Protein AF-0000000077597924 (afdb_homodimer)

Radius of gyration: 27.83 Å; Cα contacts (8 Å, |Δi|>4): 1423; chains: 2; bounding box: 57×96×58 Å

Organism: Pleurotus ostreatus (NCBI:txid5322)

Solvent-accessible surface area (backbone atoms only — not comparable to full-atom values): 34454 Å² total; per-residue (Å²): 67,51,42,41,39,37,42,39,32,82,57,58,41,52,38,27,71,57,45,66,49,26,59,40,6,66,40,43,45,54,57,49,46,38,65,65,43,62,82,84,58,77,58,55,50,47,11,20,13,36,30,35,31,72,69,61,92,41,86,88,50,51,77,41,53,41,56,46,64,35,48,55,39,61,84,75,33,66,49,55,56,36,46,23,52,64,39,52,23,24,34,38,42,36,28,40,36,24,57,94,67,80,72,84,39,60,62,62,32,34,53,43,74,51,69,38,32,40,36,43,67,44,67,44,63,44,69,43,84,68,34,47,64,63,56,61,70,68,41,48,66,74,37,52,70,67,59,78,53,85,47,66,59,59,52,51,49,27,45,28,44,60,54,34,97,55,62,80,48,94,71,80,53,69,63,55,54,50,51,13,49,54,51,36,54,51,48,54,51,50,43,32,54,74,60,64,56,82,63,59,28,30,52,27,36,35,39,30,62,82,54,34,38,42,34,31,27,22,35,64,34,66,48,50,35,32,40,39,35,30,38,34,72,16,50,44,76,46,72,80,44,88,79,29,38,45,45,75,37,71,81,60,98,58,66,39,29,41,34,39,22,34,51,77,52,43,83,60,54,86,60,48,44,73,57,56,68,36,24,32,38,37,34,40,75,86,62,47,76,44,79,40,75,48,86,54,97,37,49,61,56,81,87,38,73,57,53,80,60,42,40,52,61,63,23,44,76,62,52,36,44,68,76,68,82,122,70,51,40,41,40,38,41,39,31,83,58,58,42,53,37,27,71,57,44,66,47,25,58,40,7,66,40,43,45,54,54,50,46,36,66,64,42,61,81,84,56,76,56,54,52,47,10,19,14,35,31,33,31,72,69,62,92,39,85,87,50,52,77,40,52,42,57,44,63,36,49,55,39,62,84,75,32,65,49,57,57,36,46,24,51,64,38,53,22,25,35,38,43,37,28,40,35,23,56,96,68,79,73,85,39,61,61,64,31,34,51,44,74,51,70,39,33,39,36,42,65,43,69,43,62,46,70,42,84,66,33,46,64,62,57,59,70,69,40,48,66,74,36,51,70,67,59,79,52,85,47,66,59,60,49,51,49,28,45,29,44,60,54,34,96,56,60,81,50,95,70,80,52,66,65,55,54,50,51,14,51,53,50,37,54,51,50,53,51,51,44,32,55,75,59,65,56,80,64,56,27,31,53,27,37,34,40,30,62,81,56,32,39,42,35,31,27,22,34,65,34,65,49,50,33,33,42,39,36,29,35,34,70,15,52,44,77,46,72,80,44,89,79,30,38,46,46,76,38,73,83,61,97,56,65,39,30,41,34,39,23,36,52,77,53,44,83,61,55,87,60,48,44,74,60,56,68,37,24,32,38,38,34,39,75,86,60,46,77,43,79,41,77,47,86,56,96,38,49,59,55,82,88,39,72,58,54,79,60,42,40,53,60,64,22,43,75,62,53,36,44,67,75,69,81,123

Sequence (652 aa):
MCRFVIYKGTSPVQLSHLLTRPCHSIINQAFDSRLRLDRRRPINGDGFGVGWYDPNYDPELGTQPCIFTSVTPAWNNINLTRLAEKIKSPLVFAHVRATTAGSLSLDNCHPFQYGKLMFMHNGAIAEWSRVKRKVQNCLPDCAYDNVHGNTDSEMAFALFLSMLPNPDANTFTPHELQKAMLDTIAALNAFAKEAGVTEPSLMNFCITDGESVVATRYISSRTDEAASLWYSSGTTFSEYAAGGKYKMSKADKRENIIMIASEPLTFEKADWMEIRTNHMVVITPKFNLLQIPIRDEFYVPPSDPAALTRDTDFAYGKGLLSVSRSMCRFVIYKGTSPVQLSHLLTRPCHSIINQAFDSRLRLDRRRPINGDGFGVGWYDPNYDPELGTQPCIFTSVTPAWNNINLTRLAEKIKSPLVFAHVRATTAGSLSLDNCHPFQYGKLMFMHNGAIAEWSRVKRKVQNCLPDCAYDNVHGNTDSEMAFALFLSMLPNPDANTFTPHELQKAMLDTIAALNAFAKEAGVTEPSLMNFCITDGESVVATRYISSRTDEAASLWYSSGTTFSEYAAGGKYKMSKADKRENIIMIASEPLTFEKADWMEIRTNHMVVITPKFNLLQIPIRDEFYVPPSDPAALTRDTDFAYGKGLLSVSRS

InterPro domains:
  IPR017932 Glutamine amidotransferase type 2 domain [PS51278] (2-311)
  IPR026869 Gamma-glutamyl-hercynylcysteine sulfoxide hydrolase EgtC-like [PF13230] (16-283)
  IPR029055 Nucleophile aminohydrolases, N-terminal [G3DSA:3.60.20.10] (1-292)
  IPR029055 Nucleophile aminohydrolases, N-terminal [SSF56235] (25-286)
  IPR052373 Gamma-glutamyl amide hydrolase [PTHR43187] (1-319)

Nearest PDB structures (foldseek):
  3mdn-assembly1_C  TM=8.695E-01  e=3.000E-18  Ruegeria pomeroyi
  3mdn-assembly1_B  TM=8.672E-01  e=1.233E-17  Ruegeria pomeroyi
  3mdn-assembly1_D  TM=8.703E-01  e=3.357E-17  Ruegeria pomeroyi
  3mdn-assembly1_A  TM=8.820E-01  e=1.464E-16  Ruegeria pomeroyi
  3ooj-assembly1_F  TM=7.273E-01  e=8.852E-11  Escherichia coli

Foldseek 3Di:
DKKKKKKAFPWWDQLCLAAPQACLHPLNVVVCVLVPDDPVDRQAFQKKKKWAFARDDDPVVAGAIDMDMDRHRPNPDVVNVVRSRPDIHRMMMMMTDRDPDFDSDRLPYDFQTDALKTKDWDWAQFPCVLQVVVLLVPADPVLNVSRDGDGPRSSLVSQLCRQAPHSNDLDDFLVRSVRSNLVSVVVSLVSCVVSVGDDKTATFMWMDSSQKIKTAQEIPAQAAGHFWKKKAWADDWDAPDPRNAIDGHHDDPDTRMMMMILDDSHPPCVRIDIQFYQWMWMQGNRGDIDIGHSDDPNDDDPVDPSSVRHHHVVNVVVVRYDPPPD/DKKKKKKAFPWWDQLCLAAPQACLHPLNVVVVVLVPPDPVDRQAFQKKKKWAFAADDDPVVAGAIDMDMDRHRPNPDVVNVVRSRPDIHRMMMMMTDRDPDFDSDRLPYDFQTDALKTKDWDWAQFPCVLQVVVLLVVADPVLNVSRDGDGPRSSLVSQLCRLAPHNNDLDDFLVRSVRSNLVSVVVSVVSCVVSVGDDKTATFMWMDSSQKIKTAQEIPAQAAGHFWKKKAWADDWDAPDPRNAIDGHHDDPDTRMMMMILDDSHPPCVRIDIQFYQWMWMQGNRGDIDIGHSDDPNDDDPVDPSSVRHHHVVNVVVVRYDPPPD

Structure (mmCIF, N/CA/C/O backbone):
data_AF-0000000077597924-model_v1
#
loop_
_entity.id
_entity.type
_entity.pdbx_description
1 polymer 'Glutamine amidotransferase type-2 domain-containing protein'
#
loop_
_atom_site.group_PDB
_atom_site.id
_atom_site.type_symbol
_atom_site.label_atom_id
_atom_site.label_alt_id
_atom_site.label_comp_id
_atom_site.label_asym_id
_atom_site.label_entity_id
_atom_site.label_seq_id
_atom_site.pdbx_PDB_ins_code
_atom_site.Cartn_x
_atom_site.Cartn_y
_atom_site.Cartn_z
_atom_site.occupancy
_atom_site.B_iso_or_equiv
_atom_site.auth_seq_id
_atom_site.auth_comp_id
_atom_site.auth_asym_id
_atom_site.auth_atom_id
_atom_site.pdbx_PDB_model_num
ATOM 1 N N . MET A 1 1 ? 16.016 -18.422 -3.168 1 61.75 1 MET A N 1
ATOM 2 C CA . MET A 1 1 ? 14.992 -19.406 -2.803 1 61.75 1 MET A CA 1
ATOM 3 C C . MET A 1 1 ? 13.641 -18.734 -2.607 1 61.75 1 MET A C 1
ATOM 5 O O . MET A 1 1 ? 13.484 -17.891 -1.728 1 61.75 1 MET A O 1
ATOM 9 N N . CYS A 1 2 ? 12.641 -19.016 -3.555 1 79.75 2 CYS A N 1
ATOM 10 C CA . CYS A 1 2 ? 11.352 -18.328 -3.553 1 79.75 2 CYS A CA 1
ATOM 11 C C . CYS A 1 2 ? 10.312 -19.156 -2.793 1 79.75 2 CYS A C 1
ATOM 13 O O . CYS A 1 2 ? 10.477 -20.359 -2.604 1 79.75 2 CYS A O 1
ATOM 15 N N . ARG A 1 3 ? 9.516 -18.547 -2.094 1 87.44 3 ARG A N 1
ATOM 16 C CA . ARG A 1 3 ? 8.375 -19.156 -1.402 1 87.44 3 ARG A CA 1
ATOM 17 C C . ARG A 1 3 ? 7.102 -18.359 -1.654 1 87.44 3 ARG A C 1
ATOM 19 O O . ARG A 1 3 ? 7.156 -17.156 -1.906 1 87.44 3 ARG A O 1
ATOM 26 N N . PHE A 1 4 ? 6.023 -19.141 -1.668 1 92.75 4 PHE A N 1
ATOM 27 C CA . PHE A 1 4 ? 4.777 -18.391 -1.747 1 92.75 4 PHE A CA 1
ATOM 28 C C . PHE A 1 4 ? 3.736 -18.984 -0.795 1 92.75 4 PHE A C 1
ATOM 30 O O . PHE A 1 4 ? 3.91 -20.078 -0.274 1 92.75 4 PHE A O 1
ATOM 37 N N . VAL A 1 5 ? 2.779 -18.203 -0.472 1 94.94 5 VAL A N 1
ATOM 38 C CA . VAL A 1 5 ? 1.637 -18.609 0.339 1 94.94 5 VAL A CA 1
ATOM 39 C C . VAL A 1 5 ? 0.346 -18.094 -0.292 1 94.94 5 VAL A C 1
ATOM 41 O O . VAL A 1 5 ? 0.309 -16.984 -0.823 1 94.94 5 VAL A O 1
ATOM 44 N N . ILE A 1 6 ? -0.663 -18.906 -0.26 1 97.75 6 ILE A N 1
ATOM 45 C CA . ILE A 1 6 ? -2.002 -18.578 -0.737 1 97.75 6 ILE A CA 1
ATOM 46 C C . ILE A 1 6 ? -3.008 -18.75 0.4 1 97.75 6 ILE A C 1
ATOM 48 O O . ILE A 1 6 ? -2.963 -19.734 1.143 1 97.75 6 ILE A O 1
ATOM 52 N N . TYR A 1 7 ? -3.852 -17.844 0.538 1 97.19 7 TYR A N 1
ATOM 53 C CA . TYR A 1 7 ? -4.98 -17.922 1.459 1 97.19 7 TYR A CA 1
ATOM 54 C C . TYR A 1 7 ? -6.301 -17.734 0.722 1 97.19 7 TYR A C 1
ATOM 56 O O . TYR A 1 7 ? -6.449 -16.797 -0.067 1 97.19 7 TYR A O 1
ATOM 64 N N . LYS A 1 8 ? -7.219 -18.531 0.959 1 97.88 8 LYS A N 1
ATOM 65 C CA . LYS A 1 8 ? -8.602 -18.375 0.531 1 97.88 8 LYS A CA 1
ATOM 66 C C . LYS A 1 8 ? -9.57 -18.703 1.67 1 97.88 8 LYS A C 1
ATOM 68 O O . LYS A 1 8 ? -9.484 -19.766 2.283 1 97.88 8 LYS A O 1
ATOM 73 N N . GLY A 1 9 ? -10.406 -17.781 1.937 1 96.12 9 GLY A N 1
ATOM 74 C CA . GLY A 1 9 ? -11.391 -17.984 2.992 1 96.12 9 GLY A CA 1
ATOM 75 C C . GLY A 1 9 ? -12.75 -17.422 2.652 1 96.12 9 GLY A C 1
ATOM 76 O O . GLY A 1 9 ? -12.867 -16.531 1.806 1 96.12 9 GLY A O 1
ATOM 77 N N . THR A 1 10 ? -13.789 -17.984 3.346 1 93.38 10 THR A N 1
ATOM 78 C CA . THR A 1 10 ? -15.141 -17.453 3.184 1 93.38 10 THR A CA 1
ATOM 79 C C . THR A 1 10 ? -15.25 -16.062 3.791 1 93.38 10 THR A C 1
ATOM 81 O O . THR A 1 10 ? -16.078 -15.258 3.352 1 93.38 10 THR A O 1
ATOM 84 N N . SER A 1 11 ? -14.43 -15.805 4.766 1 92.31 11 SER A N 1
ATOM 85 C CA . SER A 1 11 ? -14.328 -14.484 5.371 1 92.31 11 SER A CA 1
ATOM 86 C C . SER A 1 11 ? -12.953 -13.875 5.133 1 92.31 11 SER A C 1
ATOM 88 O O . SER A 1 11 ? -11.938 -14.578 5.156 1 92.31 11 SER A O 1
ATOM 90 N N . PRO A 1 12 ? -12.961 -12.555 4.961 1 95.25 12 PRO A N 1
ATOM 91 C CA . PRO A 1 12 ? -11.672 -11.906 4.738 1 95.25 12 PRO A CA 1
ATOM 92 C C . PRO A 1 12 ? -10.758 -11.984 5.961 1 95.25 12 PRO A C 1
ATOM 94 O O . PRO A 1 12 ? -11.227 -11.883 7.094 1 95.25 12 PRO A O 1
ATOM 97 N N . VAL A 1 13 ? -9.516 -12.18 5.719 1 95.38 13 VAL A N 1
ATOM 98 C CA . VAL A 1 13 ? -8.5 -12.203 6.77 1 95.38 13 VAL A CA 1
ATOM 99 C C . VAL A 1 13 ? -7.652 -10.938 6.695 1 95.38 13 VAL A C 1
ATOM 101 O O . VAL A 1 13 ? -7.379 -10.43 5.605 1 95.38 13 VAL A O 1
ATOM 104 N N . GLN A 1 14 ? -7.316 -10.445 7.895 1 96.25 14 GLN A N 1
ATOM 105 C CA . GLN A 1 14 ? -6.324 -9.375 7.914 1 96.25 14 GLN A CA 1
ATOM 106 C C . GLN A 1 14 ? -4.953 -9.883 7.477 1 96.25 14 GLN A C 1
ATOM 108 O O . GLN A 1 14 ? -4.469 -10.898 7.988 1 96.25 14 GLN A O 1
ATOM 113 N N . LEU A 1 15 ? -4.285 -9.18 6.586 1 97.12 15 LEU A N 1
ATOM 114 C CA . LEU A 1 15 ? -3.057 -9.664 5.969 1 97.12 15 LEU A CA 1
ATOM 115 C C . LEU A 1 15 ? -1.969 -9.883 7.016 1 97.12 15 LEU A C 1
ATOM 117 O O . LEU A 1 15 ? -1.104 -10.742 6.848 1 97.12 15 LEU A O 1
ATOM 121 N N . SER A 1 16 ? -1.994 -9.133 8.117 1 95.12 16 SER A N 1
ATOM 122 C CA . SER A 1 16 ? -0.95 -9.242 9.133 1 95.12 16 SER A CA 1
ATOM 123 C C . SER A 1 16 ? -0.948 -10.625 9.773 1 95.12 16 SER A C 1
ATOM 125 O O . SER A 1 16 ? 0.095 -11.109 10.219 1 95.12 16 SER A O 1
ATOM 127 N N . HIS A 1 17 ? -2.051 -11.297 9.781 1 93.38 17 HIS A N 1
ATOM 128 C CA . HIS A 1 17 ? -2.148 -12.633 10.359 1 93.38 17 HIS A CA 1
ATOM 129 C C . HIS A 1 17 ? -1.472 -13.664 9.469 1 93.38 17 HIS A C 1
ATOM 131 O O . HIS A 1 17 ? -1.217 -14.789 9.898 1 93.38 17 HIS A O 1
ATOM 137 N N . LEU A 1 18 ? -1.194 -13.305 8.258 1 92 18 LEU A N 1
ATOM 138 C CA . LEU A 1 18 ? -0.56 -14.211 7.312 1 92 18 LEU A CA 1
ATOM 139 C C . LEU A 1 18 ? 0.912 -13.859 7.121 1 92 18 LEU A C 1
ATOM 141 O O . LEU A 1 18 ? 1.761 -14.75 7.023 1 92 18 LEU A O 1
ATOM 145 N N . LEU A 1 19 ? 1.173 -12.555 7.156 1 92 19 LEU A N 1
ATOM 146 C CA . LEU A 1 19 ? 2.434 -12.109 6.574 1 92 19 LEU A CA 1
ATOM 147 C C . LEU A 1 19 ? 3.416 -11.688 7.664 1 92 19 LEU A C 1
ATOM 149 O O . LEU A 1 19 ? 4.617 -11.945 7.555 1 92 19 LEU A O 1
ATOM 153 N N . THR A 1 20 ? 2.939 -11.008 8.727 1 90.31 20 THR A N 1
ATOM 154 C CA . THR A 1 20 ? 3.91 -10.328 9.57 1 90.31 20 THR A CA 1
ATOM 155 C C . THR A 1 20 ? 3.809 -10.82 11.016 1 90.31 20 THR A C 1
ATOM 157 O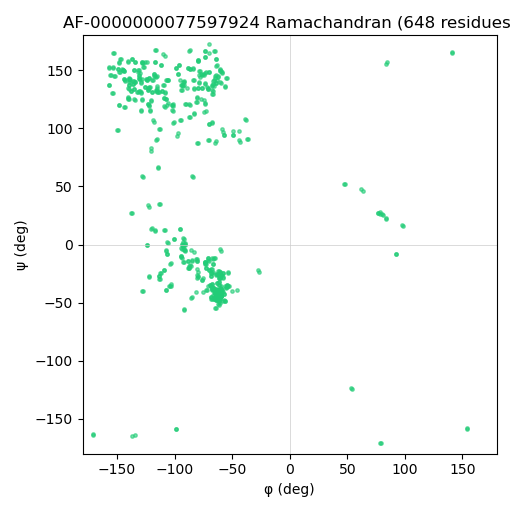 O . THR A 1 20 ? 4.797 -10.82 11.75 1 90.31 20 THR A O 1
ATOM 160 N N . ARG A 1 21 ? 2.729 -11.266 11.445 1 89.19 21 ARG A N 1
ATOM 161 C CA . ARG A 1 21 ? 2.539 -11.594 12.859 1 89.19 21 ARG A CA 1
ATOM 162 C C . ARG A 1 21 ? 3.02 -13.008 13.164 1 89.19 21 ARG A C 1
ATOM 164 O O . ARG A 1 21 ? 3.674 -13.242 14.18 1 89.19 21 ARG A O 1
ATOM 171 N N . PRO A 1 22 ? 2.674 -13.984 12.344 1 85.19 22 PRO A N 1
ATOM 172 C CA . PRO A 1 22 ? 3.119 -15.336 12.68 1 85.19 22 PRO A CA 1
ATOM 173 C C . PRO A 1 22 ? 4.641 -15.461 12.758 1 85.19 22 PRO A C 1
ATOM 175 O O . PRO A 1 22 ? 5.352 -14.891 11.922 1 85.19 22 PRO A O 1
ATOM 178 N N . CYS A 1 23 ? 5.098 -16.141 13.68 1 79.94 23 CYS A N 1
ATOM 179 C CA . CYS A 1 23 ? 6.535 -16.312 13.867 1 79.94 23 CYS A CA 1
ATOM 180 C C . CYS A 1 23 ? 7.148 -17.109 12.711 1 79.94 23 CYS A C 1
ATOM 182 O O . CYS A 1 23 ? 8.344 -16.984 12.445 1 79.94 23 CYS A O 1
ATOM 184 N N . HIS A 1 24 ? 6.324 -17.906 12.047 1 79.06 24 HIS A N 1
ATOM 185 C CA . HIS A 1 24 ? 6.781 -18.672 10.898 1 79.06 24 HIS A CA 1
ATOM 186 C C . HIS A 1 24 ? 6.117 -18.188 9.609 1 79.06 24 HIS A C 1
ATOM 188 O O . HIS A 1 24 ? 5.762 -18.984 8.75 1 79.06 24 HIS A O 1
ATOM 194 N N . SER A 1 25 ? 5.922 -16.938 9.633 1 77.38 25 SER A N 1
ATOM 195 C CA . SER A 1 25 ? 5.363 -16.344 8.422 1 77.38 25 SER A CA 1
ATOM 196 C C . SER A 1 25 ? 6.324 -16.484 7.246 1 77.38 25 SER A C 1
ATOM 198 O O . SER A 1 25 ? 7.508 -16.766 7.438 1 77.38 25 SER A O 1
ATOM 200 N N . ILE A 1 26 ? 5.801 -16.375 6.137 1 77.69 26 ILE A N 1
ATOM 201 C CA . ILE A 1 26 ? 6.621 -16.453 4.934 1 77.69 26 ILE A CA 1
ATOM 202 C C . ILE A 1 26 ? 7.758 -15.438 5.02 1 77.69 26 ILE A C 1
ATOM 204 O O . ILE A 1 26 ? 8.867 -15.695 4.539 1 77.69 26 ILE A O 1
ATOM 208 N N . ILE A 1 27 ? 7.508 -14.305 5.609 1 75.75 27 ILE A N 1
ATOM 209 C CA . ILE A 1 27 ? 8.508 -13.25 5.746 1 75.75 27 ILE A CA 1
ATOM 210 C C . ILE A 1 27 ? 9.602 -13.695 6.715 1 75.75 27 ILE A C 1
ATOM 212 O O . ILE A 1 27 ? 10.789 -13.547 6.434 1 75.75 27 ILE A O 1
ATOM 216 N N . ASN A 1 28 ? 9.164 -14.234 7.785 1 74.19 28 ASN A N 1
ATOM 217 C CA . ASN A 1 28 ? 10.133 -14.703 8.773 1 74.19 28 ASN A CA 1
ATOM 218 C C . ASN A 1 28 ? 10.938 -15.891 8.258 1 74.19 28 ASN A C 1
ATOM 220 O O . ASN A 1 28 ? 12.117 -16.031 8.57 1 74.19 28 ASN A O 1
ATOM 224 N N . GLN A 1 29 ? 10.273 -16.719 7.527 1 69.88 29 GLN A N 1
ATOM 225 C CA . GLN A 1 29 ? 10.961 -17.844 6.902 1 69.88 29 GLN A CA 1
ATOM 226 C C . GLN A 1 29 ? 12.055 -17.359 5.953 1 69.88 29 GLN A C 1
ATOM 228 O O . GLN A 1 29 ? 13.133 -17.953 5.887 1 69.88 29 GLN A O 1
ATOM 233 N N . ALA A 1 30 ? 11.695 -16.328 5.203 1 64.75 30 ALA A N 1
ATOM 234 C CA . ALA A 1 30 ? 12.68 -15.75 4.289 1 64.75 30 ALA A CA 1
ATOM 235 C C . ALA A 1 30 ? 13.883 -15.203 5.051 1 64.75 30 ALA A C 1
ATOM 237 O O . ALA A 1 30 ? 15.023 -15.344 4.605 1 64.75 30 ALA A O 1
ATOM 238 N N . PHE A 1 31 ? 13.562 -14.617 6.156 1 62.72 31 PHE A N 1
ATOM 239 C CA . PHE A 1 31 ? 14.633 -14.07 6.988 1 62.72 31 PHE A CA 1
ATOM 240 C C . PHE A 1 31 ? 15.516 -15.188 7.531 1 62.72 31 PHE A C 1
ATOM 242 O O . PHE A 1 31 ? 16.75 -15.07 7.523 1 62.72 31 PHE A O 1
ATOM 249 N N . ASP A 1 32 ? 14.836 -16.219 8.047 1 61.91 32 ASP A N 1
ATOM 250 C CA . ASP A 1 32 ? 15.555 -17.328 8.672 1 61.91 32 ASP A CA 1
ATOM 251 C C . ASP A 1 32 ? 16.375 -18.109 7.637 1 61.91 32 ASP A C 1
ATOM 253 O O . ASP A 1 32 ? 17.438 -18.641 7.957 1 61.91 32 ASP A O 1
ATOM 257 N N . SER A 1 33 ? 15.773 -18.375 6.477 1 51.56 33 SER A N 1
ATOM 258 C CA . SER A 1 33 ? 16.5 -19.094 5.441 1 51.56 33 SER A CA 1
ATOM 259 C C . SER A 1 33 ? 17.812 -18.391 5.094 1 51.56 33 SER A C 1
ATOM 261 O O . SER A 1 33 ? 18.734 -19.016 4.578 1 51.56 33 SER A O 1
ATOM 263 N N . ARG A 1 34 ? 17.703 -17.062 5.109 1 49.25 34 ARG A N 1
ATOM 264 C CA . ARG A 1 34 ? 19 -16.391 4.961 1 49.25 34 ARG A CA 1
ATOM 265 C C . ARG A 1 34 ? 20.047 -17.016 5.867 1 49.25 34 ARG A C 1
ATOM 267 O O . ARG A 1 34 ? 21.234 -17.031 5.527 1 49.25 34 ARG A O 1
ATOM 274 N N . LEU A 1 35 ? 19.578 -17.359 7.051 1 43.03 35 LEU A N 1
ATOM 275 C CA . LEU A 1 35 ? 20.484 -18 8 1 43.03 35 LEU A CA 1
ATOM 276 C C . LEU A 1 35 ? 20.828 -19.422 7.562 1 43.03 35 LEU A C 1
ATOM 278 O O . LEU A 1 35 ? 21.812 -19.984 8.023 1 43.03 35 LEU A O 1
ATOM 282 N N . ARG A 1 36 ? 19.875 -20.094 6.984 1 40.03 36 ARG A N 1
ATOM 283 C CA . ARG A 1 36 ? 20.25 -21.484 6.723 1 40.03 36 ARG A CA 1
ATOM 284 C C . ARG A 1 36 ? 21.203 -21.578 5.539 1 40.03 36 ARG A C 1
ATOM 286 O O . ARG A 1 36 ? 21.906 -22.578 5.379 1 40.03 36 ARG A O 1
ATOM 293 N N . LEU A 1 37 ? 21 -20.891 4.578 1 40.91 37 LEU A N 1
ATOM 294 C CA . LEU A 1 37 ? 21.984 -21.219 3.551 1 40.91 37 LEU A CA 1
ATOM 295 C C . LEU A 1 37 ? 23.375 -20.734 3.959 1 40.91 37 LEU A C 1
ATOM 297 O O . LEU A 1 37 ? 23.516 -19.906 4.859 1 40.91 37 LEU A O 1
ATOM 301 N N . ASP A 1 38 ? 24.484 -21.172 3.064 1 39.28 38 ASP A N 1
ATOM 302 C CA . ASP A 1 38 ? 25.922 -21.062 3.271 1 39.28 38 ASP A CA 1
ATOM 303 C C . ASP A 1 38 ? 26.297 -19.641 3.695 1 39.28 38 ASP A C 1
ATOM 305 O O . ASP A 1 38 ? 26.047 -18.672 2.971 1 39.28 38 ASP A O 1
ATOM 309 N N . ARG A 1 39 ? 26.422 -19.531 4.93 1 43.09 39 ARG A N 1
ATOM 310 C CA . ARG A 1 39 ? 26.953 -18.344 5.609 1 43.09 39 ARG A CA 1
ATOM 311 C C . ARG A 1 39 ? 27.906 -17.578 4.699 1 43.09 39 ARG A C 1
ATOM 313 O O . ARG A 1 39 ? 28.344 -16.484 5.039 1 43.09 39 ARG A O 1
ATOM 320 N N . ARG A 1 40 ? 28.422 -18.188 3.816 1 43.28 40 ARG A N 1
ATOM 321 C CA . ARG A 1 40 ? 29.469 -17.594 2.988 1 43.28 40 ARG A CA 1
ATOM 322 C C . ARG A 1 40 ? 28.859 -16.703 1.904 1 43.28 40 ARG A C 1
ATOM 324 O O . ARG A 1 40 ? 29.594 -15.969 1.234 1 43.28 40 ARG A O 1
ATOM 331 N N . ARG A 1 41 ? 27.562 -17.062 1.468 1 39.72 41 ARG A N 1
ATOM 332 C CA . ARG A 1 41 ? 26.984 -16.156 0.484 1 39.72 41 ARG A CA 1
ATOM 333 C C . ARG A 1 41 ? 25.688 -15.547 1 1 39.72 41 ARG A C 1
ATOM 335 O O . ARG A 1 41 ? 24.672 -16.234 1.098 1 39.72 41 ARG A O 1
ATOM 342 N N . PRO A 1 42 ? 25.703 -14.477 1.811 1 42.72 42 PRO A N 1
ATOM 343 C CA . PRO A 1 42 ? 24.547 -13.75 2.346 1 42.72 42 PRO A CA 1
ATOM 344 C C . PRO A 1 42 ? 23.391 -13.672 1.357 1 42.72 42 PRO A C 1
ATOM 346 O O . PRO A 1 42 ? 23.578 -13.305 0.195 1 42.72 42 PRO A O 1
ATOM 349 N N . ILE A 1 43 ? 22.391 -14.648 1.339 1 47.66 43 ILE A N 1
ATOM 350 C CA . ILE A 1 43 ? 21.234 -14.609 0.455 1 47.66 43 ILE A CA 1
ATOM 351 C C . ILE A 1 43 ? 20.438 -13.336 0.698 1 47.66 43 ILE A C 1
ATOM 353 O O . ILE A 1 43 ? 20.078 -13.031 1.837 1 47.66 43 ILE A O 1
ATOM 357 N N . ASN A 1 44 ? 20.594 -12.344 -0.091 1 50.19 44 ASN A N 1
ATOM 358 C CA . ASN A 1 44 ? 19.891 -11.078 -0.04 1 50.19 44 ASN A CA 1
ATOM 359 C C . ASN A 1 44 ? 18.422 -11.234 -0.437 1 50.19 44 ASN A C 1
ATOM 361 O O . ASN A 1 44 ? 18.094 -12.008 -1.337 1 50.19 44 ASN A O 1
ATOM 365 N N . GLY A 1 45 ? 17.484 -11.219 0.485 1 57.25 45 GLY A N 1
ATOM 366 C CA . GLY A 1 45 ? 16.109 -11.07 0.07 1 57.25 45 GLY A CA 1
ATOM 367 C C . GLY A 1 45 ? 15.93 -10.094 -1.081 1 57.25 45 GLY A C 1
ATOM 368 O O . GLY A 1 45 ? 16.172 -8.891 -0.927 1 57.25 45 GLY A O 1
ATOM 369 N N . ASP A 1 46 ? 15.609 -10.68 -2.334 1 67.19 46 ASP A N 1
ATOM 370 C CA . ASP A 1 46 ? 15.625 -9.922 -3.58 1 67.19 46 ASP A CA 1
ATOM 371 C C . ASP A 1 46 ? 14.234 -9.406 -3.932 1 67.19 46 ASP A C 1
ATOM 373 O O . ASP A 1 46 ? 13.945 -9.117 -5.098 1 67.19 46 ASP A O 1
ATOM 377 N N . GLY A 1 47 ? 13.328 -9.492 -2.928 1 84.56 47 GLY A N 1
ATOM 378 C CA . GLY A 1 47 ? 12.047 -8.875 -3.252 1 84.56 47 GLY A CA 1
ATOM 379 C C . GLY A 1 47 ? 10.859 -9.648 -2.729 1 84.56 47 GLY A C 1
ATOM 380 O O . GLY A 1 47 ? 11.008 -10.773 -2.244 1 84.56 47 GLY A O 1
ATOM 381 N N . PHE A 1 48 ? 9.797 -9.117 -2.715 1 91.5 48 PHE A N 1
ATOM 382 C CA . PHE A 1 48 ? 8.547 -9.742 -2.295 1 91.5 48 PHE A CA 1
ATOM 383 C C . PHE A 1 48 ? 7.355 -9.086 -2.979 1 91.5 48 PHE A C 1
ATOM 385 O O . PHE A 1 48 ? 7.492 -8.031 -3.6 1 91.5 48 PHE A O 1
ATOM 392 N N . GLY A 1 49 ? 6.273 -9.773 -2.896 1 95.75 49 GLY A N 1
ATOM 393 C CA . GLY A 1 49 ? 5.027 -9.211 -3.381 1 95.75 49 GLY A CA 1
ATOM 394 C C . GLY A 1 49 ? 3.799 -9.836 -2.748 1 95.75 49 GLY A C 1
ATOM 395 O O . GLY A 1 49 ? 3.842 -10.984 -2.305 1 95.75 49 GLY A O 1
ATOM 396 N N . VAL A 1 50 ? 2.795 -9.023 -2.707 1 97.81 50 VAL A N 1
ATOM 397 C CA . VAL A 1 50 ? 1.508 -9.477 -2.189 1 97.81 50 VAL A CA 1
ATOM 398 C C . VAL A 1 50 ? 0.384 -9 -3.104 1 97.81 50 VAL A C 1
ATOM 400 O O . VAL A 1 50 ? 0.416 -7.871 -3.598 1 97.81 50 VAL A O 1
ATOM 403 N N . GLY A 1 51 ? -0.486 -9.82 -3.416 1 98.62 51 GLY A N 1
ATOM 404 C CA . GLY A 1 51 ? -1.714 -9.508 -4.129 1 98.62 51 GLY A CA 1
ATOM 405 C C . GLY A 1 51 ? -2.965 -9.914 -3.369 1 98.62 51 GLY A C 1
ATOM 406 O O . GLY A 1 51 ? -2.986 -10.953 -2.711 1 98.62 51 GLY A O 1
ATOM 407 N N . TRP A 1 52 ? -4.02 -9.109 -3.465 1 98.81 52 TRP A N 1
ATOM 408 C CA . TRP A 1 52 ? -5.246 -9.43 -2.742 1 98.81 52 TRP A CA 1
ATOM 409 C C . TRP A 1 52 ? -6.469 -8.93 -3.502 1 98.81 52 TRP A C 1
ATOM 411 O O . TRP A 1 52 ? -6.375 -7.996 -4.297 1 98.81 52 TRP A O 1
ATOM 421 N N . TYR A 1 53 ? -7.531 -9.602 -3.312 1 98.31 53 TYR A N 1
ATOM 422 C CA . TYR A 1 53 ? -8.812 -9.195 -3.887 1 98.31 53 TYR A CA 1
ATOM 423 C C . TYR A 1 53 ? -9.656 -8.461 -2.859 1 98.31 53 TYR A C 1
ATOM 425 O O . TYR A 1 53 ? -9.562 -8.727 -1.659 1 98.31 53 TYR A O 1
ATOM 433 N N . ASP A 1 54 ? -10.508 -7.578 -3.334 1 96.38 54 ASP A N 1
ATOM 434 C CA . ASP A 1 54 ? -11.406 -6.828 -2.461 1 96.38 54 ASP A CA 1
ATOM 435 C C . ASP A 1 54 ? -12.391 -7.762 -1.759 1 96.38 54 ASP A C 1
ATOM 437 O O . ASP A 1 54 ? -12.914 -8.695 -2.369 1 96.38 54 ASP A O 1
ATOM 441 N N . PRO A 1 55 ? -12.633 -7.5 -0.469 1 94.06 55 PRO A N 1
ATOM 442 C CA . PRO A 1 55 ? -13.586 -8.352 0.244 1 94.06 55 PRO A CA 1
ATOM 443 C C . PRO A 1 55 ? -15.016 -8.188 -0.26 1 94.06 55 PRO A C 1
ATOM 445 O O . PRO A 1 55 ? -15.812 -9.125 -0.184 1 94.06 55 PRO A O 1
ATOM 448 N N . ASN A 1 56 ? -15.328 -6.988 -0.652 1 92.31 56 ASN A N 1
ATOM 449 C CA . ASN A 1 56 ? -16.656 -6.695 -1.199 1 92.31 56 ASN A CA 1
ATOM 450 C C . ASN A 1 56 ? -16.562 -6.07 -2.588 1 92.31 56 ASN A C 1
ATOM 452 O O . ASN A 1 56 ? -15.664 -5.258 -2.85 1 92.31 56 ASN A O 1
ATOM 456 N N . TYR A 1 57 ? -17.5 -6.496 -3.389 1 91.56 57 TYR A N 1
ATOM 457 C CA . TYR A 1 57 ? -17.484 -5.957 -4.742 1 91.56 57 TYR A CA 1
ATOM 458 C C . TYR A 1 57 ? -17.828 -4.469 -4.738 1 91.56 57 TYR A C 1
ATOM 460 O O . TYR A 1 57 ? -18.766 -4.043 -4.078 1 91.56 57 TYR A O 1
ATOM 468 N N . ASP A 1 58 ? -17.047 -3.697 -5.367 1 93.19 58 ASP A N 1
ATOM 469 C CA . ASP A 1 58 ? -17.234 -2.271 -5.617 1 93.19 58 ASP A CA 1
ATOM 470 C C . ASP A 1 58 ? -17.047 -1.941 -7.094 1 93.19 58 ASP A C 1
ATOM 472 O O . ASP A 1 58 ? -15.953 -2.107 -7.637 1 93.19 58 ASP A O 1
ATOM 476 N N . PRO A 1 59 ? -18.094 -1.494 -7.758 1 92.75 59 PRO A N 1
ATOM 477 C CA . PRO A 1 59 ? -18.016 -1.244 -9.203 1 92.75 59 PRO A CA 1
ATOM 478 C C . PRO A 1 59 ? -16.922 -0.245 -9.562 1 92.75 59 PRO A C 1
ATOM 480 O O . PRO A 1 59 ? -16.344 -0.326 -10.656 1 92.75 59 PRO A O 1
ATOM 483 N N . GLU A 1 60 ? -16.609 0.64 -8.688 1 92 60 GLU A N 1
ATOM 484 C CA . GLU A 1 60 ? -15.602 1.651 -8.977 1 92 60 GLU A CA 1
ATOM 485 C C . GLU A 1 60 ? -14.195 1.062 -8.898 1 92 60 GLU A C 1
ATOM 487 O O . GLU A 1 60 ? -13.289 1.514 -9.602 1 92 60 GLU A O 1
ATOM 492 N N . LEU A 1 61 ? -14.031 0.082 -8.055 1 94.06 61 LEU A N 1
ATOM 493 C CA . LEU A 1 61 ? -12.703 -0.488 -7.852 1 94.06 61 LEU A CA 1
ATOM 494 C C . LEU A 1 61 ? -12.438 -1.607 -8.852 1 94.06 61 LEU A C 1
ATOM 496 O O . LEU A 1 61 ? -11.289 -1.995 -9.062 1 94.06 61 LEU A O 1
ATOM 500 N N . GLY A 1 62 ? -13.492 -2.16 -9.422 1 93.56 62 GLY A N 1
ATOM 501 C CA . GLY A 1 62 ? -13.336 -3.25 -10.375 1 93.56 62 GLY A CA 1
ATOM 502 C C . GLY A 1 62 ? -13.094 -4.59 -9.711 1 93.56 62 GLY A C 1
ATOM 503 O O . GLY A 1 62 ? -13.289 -4.734 -8.5 1 93.56 62 GLY A O 1
ATOM 504 N N . THR A 1 63 ? -12.758 -5.582 -10.562 1 94.75 63 THR A N 1
ATOM 505 C CA . THR A 1 63 ? -12.625 -6.941 -10.055 1 94.75 63 THR A CA 1
ATOM 506 C C . THR A 1 63 ? -11.164 -7.363 -10 1 94.75 63 THR A C 1
ATOM 508 O O . THR A 1 63 ? -10.844 -8.461 -9.547 1 94.75 63 THR A O 1
ATOM 511 N N . GLN A 1 64 ? -10.305 -6.508 -10.5 1 96.44 64 GLN A N 1
ATOM 512 C CA . GLN A 1 64 ? -8.875 -6.812 -10.508 1 96.44 64 GLN A CA 1
ATOM 513 C C . GLN A 1 64 ? -8.297 -6.781 -9.094 1 96.44 64 GLN A C 1
ATOM 515 O O . GLN A 1 64 ? -8.797 -6.055 -8.234 1 96.44 64 GLN A O 1
ATOM 520 N N . PRO A 1 65 ? -7.301 -7.582 -8.828 1 98 65 PRO A N 1
ATOM 521 C CA . PRO A 1 65 ? -6.633 -7.52 -7.523 1 98 65 PRO A CA 1
ATOM 522 C C . PRO A 1 65 ? -5.746 -6.289 -7.375 1 98 65 PRO A C 1
ATOM 524 O O . PRO A 1 65 ? -5.457 -5.609 -8.367 1 98 65 PRO A O 1
ATOM 527 N N . CYS A 1 66 ? -5.438 -5.969 -6.195 1 98.25 66 CYS A N 1
ATOM 528 C CA . CYS A 1 66 ? -4.367 -5.012 -5.922 1 98.25 66 CYS A CA 1
ATOM 529 C C . CYS A 1 66 ? -3.049 -5.73 -5.676 1 98.25 66 CYS A C 1
ATOM 531 O O . CYS A 1 66 ? -3.012 -6.758 -4.992 1 98.25 66 CYS A O 1
ATOM 533 N N . ILE A 1 67 ? -1.996 -5.207 -6.234 1 97.88 67 ILE A N 1
ATOM 534 C CA . ILE A 1 67 ? -0.673 -5.809 -6.113 1 97.88 67 ILE A CA 1
ATOM 535 C C . ILE A 1 67 ? 0.283 -4.824 -5.445 1 97.88 67 ILE A C 1
ATOM 537 O O . ILE A 1 67 ? 0.298 -3.639 -5.777 1 97.88 67 ILE A O 1
ATOM 541 N N . PHE A 1 68 ? 1.008 -5.289 -4.445 1 97.69 68 PHE A N 1
ATOM 542 C CA . PHE A 1 68 ? 2.1 -4.559 -3.812 1 97.69 68 PHE A CA 1
ATOM 543 C C . PHE A 1 68 ? 3.4 -5.352 -3.896 1 97.69 68 PHE A C 1
ATOM 545 O O . PHE A 1 68 ? 3.48 -6.48 -3.406 1 97.69 68 PHE A O 1
ATOM 552 N N . THR A 1 69 ? 4.395 -4.758 -4.555 1 95.44 69 THR A N 1
ATOM 553 C CA . THR A 1 69 ? 5.68 -5.438 -4.695 1 95.44 69 THR A CA 1
ATOM 554 C C . THR A 1 69 ? 6.82 -4.531 -4.246 1 95.44 69 THR A C 1
ATOM 556 O O . THR A 1 69 ? 6.672 -3.307 -4.211 1 95.44 69 THR A O 1
ATOM 559 N N . SER A 1 70 ? 7.891 -5.137 -3.896 1 91.94 70 SER A N 1
ATOM 560 C CA . SER A 1 70 ? 9.094 -4.402 -3.52 1 91.94 70 SER A CA 1
ATOM 561 C C . SER A 1 70 ? 10.352 -5.234 -3.77 1 91.94 70 SER A C 1
ATOM 563 O O . SER A 1 70 ? 10.312 -6.465 -3.705 1 91.94 70 SER A O 1
ATOM 565 N N . VAL A 1 71 ? 11.422 -4.5 -4.008 1 87.44 71 VAL A N 1
ATOM 566 C CA . VAL A 1 71 ? 12.695 -5.184 -4.199 1 87.44 71 VAL A CA 1
ATOM 567 C C . VAL A 1 71 ? 13.453 -5.242 -2.875 1 87.44 71 VAL A C 1
ATOM 569 O O . VAL A 1 71 ? 14.461 -5.953 -2.76 1 87.44 71 VAL A O 1
ATOM 572 N N . THR A 1 72 ? 12.961 -4.492 -1.884 1 83.06 72 THR A N 1
ATOM 573 C CA . THR A 1 72 ? 13.57 -4.566 -0.563 1 83.06 72 THR A CA 1
ATOM 574 C C . THR A 1 72 ? 13.086 -5.805 0.191 1 83.06 72 THR A C 1
ATOM 576 O O . THR A 1 72 ? 12.016 -6.336 -0.105 1 83.06 72 THR A O 1
ATOM 579 N N . PRO A 1 73 ? 13.891 -6.188 1.156 1 81.75 73 PRO A N 1
ATOM 580 C CA . PRO A 1 73 ? 13.438 -7.344 1.932 1 81.75 73 PRO A CA 1
ATOM 581 C C . PRO A 1 73 ? 12.125 -7.078 2.666 1 81.75 73 PRO A C 1
ATOM 583 O O . PRO A 1 73 ? 11.914 -5.98 3.191 1 81.75 73 PRO A O 1
ATOM 586 N N . ALA A 1 74 ? 11.375 -8.055 2.736 1 82.44 74 ALA A N 1
ATOM 587 C CA . ALA A 1 74 ? 10.031 -7.938 3.301 1 82.44 74 ALA A CA 1
ATOM 588 C C . ALA A 1 74 ? 10.094 -7.617 4.793 1 82.44 74 ALA A C 1
ATOM 590 O O . ALA A 1 74 ? 9.273 -6.848 5.301 1 82.44 74 ALA A O 1
ATOM 591 N N . TRP A 1 75 ? 11.023 -8.156 5.523 1 79.19 75 TRP A N 1
ATOM 592 C CA . TRP A 1 75 ? 11.07 -8.039 6.977 1 79.19 75 TRP A CA 1
ATOM 593 C C . TRP A 1 75 ? 11.445 -6.621 7.398 1 79.19 75 TRP A C 1
ATOM 595 O O . TRP A 1 75 ? 11.305 -6.254 8.562 1 79.19 75 TRP A O 1
ATOM 605 N N . ASN A 1 76 ? 11.883 -5.816 6.441 1 82.31 76 ASN A N 1
ATOM 606 C CA . ASN A 1 76 ? 12.266 -4.445 6.758 1 82.31 76 ASN A CA 1
ATOM 607 C C . ASN A 1 76 ? 11.43 -3.436 5.977 1 82.31 76 ASN A C 1
ATOM 609 O O . ASN A 1 76 ? 11.812 -2.27 5.855 1 82.31 76 ASN A O 1
ATOM 613 N N . ASN A 1 77 ? 10.461 -3.879 5.449 1 89.75 77 ASN A N 1
ATOM 614 C CA . ASN A 1 77 ? 9.633 -2.98 4.652 1 89.75 77 ASN A CA 1
ATOM 615 C C . ASN A 1 77 ? 8.477 -2.41 5.469 1 89.75 77 ASN A C 1
ATOM 617 O O . ASN A 1 77 ? 7.477 -3.096 5.699 1 89.75 77 ASN A O 1
ATOM 621 N N . ILE A 1 78 ? 8.57 -1.153 5.809 1 92.44 78 ILE A N 1
ATOM 622 C CA . ILE A 1 78 ? 7.617 -0.536 6.723 1 92.44 78 ILE A CA 1
ATOM 623 C C . ILE A 1 78 ? 6.25 -0.428 6.051 1 92.44 78 ILE A C 1
ATOM 625 O O . ILE A 1 78 ? 5.219 -0.549 6.715 1 92.44 78 ILE A O 1
ATOM 629 N N . ASN A 1 79 ? 6.184 -0.193 4.762 1 95.25 79 ASN A N 1
ATOM 630 C CA . ASN A 1 79 ? 4.914 -0.106 4.043 1 95.25 79 ASN A CA 1
ATOM 631 C C . ASN A 1 79 ? 4.16 -1.432 4.078 1 95.25 79 ASN A C 1
ATOM 633 O O . ASN A 1 79 ? 2.938 -1.45 4.234 1 95.25 79 ASN A O 1
ATOM 637 N N . LEU A 1 80 ? 4.938 -2.502 3.949 1 95.12 80 LEU A N 1
ATOM 638 C CA . LEU A 1 80 ? 4.289 -3.807 4.039 1 95.12 80 LEU A CA 1
ATOM 639 C C . LEU A 1 80 ? 3.627 -3.994 5.398 1 95.12 80 LEU A C 1
ATOM 641 O O . LEU A 1 80 ? 2.49 -4.465 5.477 1 95.12 80 LEU A O 1
ATOM 645 N N . THR A 1 81 ? 4.336 -3.641 6.426 1 94.5 81 THR A N 1
ATOM 646 C CA . THR A 1 81 ? 3.809 -3.77 7.777 1 94.5 81 THR A CA 1
ATOM 647 C C . THR A 1 81 ? 2.535 -2.947 7.945 1 94.5 81 THR A C 1
ATOM 649 O O . THR A 1 81 ? 1.534 -3.443 8.469 1 94.5 81 THR A O 1
ATOM 652 N N . ARG A 1 82 ? 2.553 -1.786 7.469 1 96.19 82 ARG A N 1
ATOM 653 C CA . ARG A 1 82 ? 1.417 -0.879 7.598 1 96.19 82 ARG A CA 1
ATOM 654 C C . ARG A 1 82 ? 0.225 -1.373 6.785 1 96.19 82 ARG A C 1
ATOM 656 O O . ARG A 1 82 ? -0.899 -1.424 7.289 1 96.19 82 ARG A O 1
ATOM 663 N N . LEU A 1 83 ? 0.459 -1.743 5.574 1 97.5 83 LEU A N 1
ATOM 664 C CA . LEU A 1 83 ? -0.604 -2.225 4.699 1 97.5 83 LEU A CA 1
ATOM 665 C C . LEU A 1 83 ? -1.224 -3.506 5.25 1 97.5 83 LEU A C 1
ATOM 667 O O . LEU A 1 83 ? -2.445 -3.666 5.23 1 97.5 83 LEU A O 1
ATOM 671 N N . ALA A 1 84 ? -0.317 -4.395 5.727 1 97.06 84 ALA A N 1
ATOM 672 C CA . ALA A 1 84 ? -0.78 -5.688 6.227 1 97.06 84 ALA A CA 1
ATOM 673 C C . ALA A 1 84 ? -1.74 -5.512 7.398 1 97.06 84 ALA A C 1
ATOM 675 O O . ALA A 1 84 ? -2.648 -6.324 7.594 1 97.06 84 ALA A O 1
ATOM 676 N N . GLU A 1 85 ? -1.564 -4.43 8.133 1 96.25 85 GLU A N 1
ATOM 677 C CA . GLU A 1 85 ? -2.393 -4.18 9.312 1 96.25 85 GLU A CA 1
ATOM 678 C C . GLU A 1 85 ? -3.74 -3.58 8.914 1 96.25 85 GLU A C 1
ATOM 680 O O . GLU A 1 85 ? -4.68 -3.566 9.719 1 96.25 85 GLU A O 1
ATOM 685 N N . LYS A 1 86 ? -3.861 -3.156 7.684 1 97.19 86 LYS A N 1
ATOM 686 C CA . LYS A 1 86 ? -5.035 -2.35 7.367 1 97.19 86 LYS A CA 1
ATOM 687 C C . LYS A 1 86 ? -5.824 -2.957 6.211 1 97.19 86 LYS A C 1
ATOM 689 O O . LYS A 1 86 ? -6.879 -2.445 5.836 1 97.19 86 LYS A O 1
ATOM 694 N N . ILE A 1 87 ? -5.375 -4.074 5.664 1 96.69 87 ILE A N 1
ATOM 695 C CA . ILE A 1 87 ? -6.047 -4.68 4.516 1 96.69 87 ILE A CA 1
ATOM 696 C C . ILE A 1 87 ? -6.605 -6.047 4.906 1 96.69 87 ILE A C 1
ATOM 698 O O . ILE A 1 87 ? -5.922 -6.836 5.566 1 96.69 87 ILE A O 1
ATOM 702 N N . LYS A 1 88 ? -7.789 -6.297 4.566 1 97.06 88 LYS A N 1
ATOM 703 C CA . LYS A 1 88 ? -8.43 -7.605 4.684 1 97.06 88 LYS A CA 1
ATOM 704 C C . LYS A 1 88 ? -8.828 -8.148 3.314 1 97.06 88 LYS A C 1
ATOM 706 O O . LYS A 1 88 ? -9.211 -7.387 2.426 1 97.06 88 LYS A O 1
ATOM 711 N N . SER A 1 89 ? -8.742 -9.414 3.143 1 97.94 89 SER A N 1
ATOM 712 C CA . SER A 1 89 ? -9.07 -10.008 1.852 1 97.94 89 SER A CA 1
ATOM 713 C C . SER A 1 89 ? -9.477 -11.477 2.004 1 97.94 89 SER A C 1
ATOM 715 O O . SER A 1 89 ? -8.969 -12.172 2.881 1 97.94 89 SER A O 1
ATOM 717 N N . PRO A 1 90 ? -10.383 -11.938 1.198 1 97.69 90 PRO A N 1
ATOM 718 C CA . PRO A 1 90 ? -10.742 -13.352 1.2 1 97.69 90 PRO A CA 1
ATOM 719 C C . PRO A 1 90 ? -9.758 -14.219 0.421 1 97.69 90 PRO A C 1
ATOM 721 O O . PRO A 1 90 ? -9.797 -15.445 0.512 1 97.69 90 PRO A O 1
ATOM 724 N N . LEU A 1 91 ? -8.961 -13.633 -0.334 1 98.5 91 LEU A N 1
ATOM 725 C CA . LEU A 1 91 ? -8.016 -14.367 -1.169 1 98.5 91 LEU A CA 1
ATOM 726 C C . LEU A 1 91 ? -6.727 -13.562 -1.351 1 98.5 91 LEU A C 1
ATOM 728 O O . LEU A 1 91 ? -6.75 -12.461 -1.889 1 98.5 91 LEU A O 1
ATOM 732 N N . VAL A 1 92 ? -5.594 -14.141 -0.906 1 98.56 92 VAL A N 1
ATOM 733 C CA . VAL A 1 92 ? -4.309 -13.453 -0.856 1 98.56 92 VAL A CA 1
ATOM 734 C C . VAL A 1 92 ? -3.227 -14.336 -1.476 1 98.56 92 VAL A C 1
ATOM 736 O O . VAL A 1 92 ? -3.16 -15.539 -1.199 1 98.56 92 VAL A O 1
ATOM 739 N N . PHE A 1 93 ? -2.434 -13.773 -2.381 1 98.62 93 PHE A N 1
ATOM 740 C CA . PHE A 1 93 ? -1.193 -14.359 -2.879 1 98.62 93 PHE A CA 1
ATOM 741 C C . PHE A 1 93 ? 0.016 -13.617 -2.326 1 98.62 93 PHE A C 1
ATOM 743 O O . PHE A 1 93 ? 0.085 -12.383 -2.402 1 98.62 93 PHE A O 1
ATOM 750 N N . ALA A 1 94 ? 0.911 -14.234 -1.72 1 96.88 94 ALA A N 1
ATOM 751 C CA . ALA A 1 94 ? 2.16 -13.633 -1.261 1 96.88 94 ALA A CA 1
ATOM 752 C C . ALA A 1 94 ? 3.365 -14.453 -1.717 1 96.88 94 ALA A C 1
ATOM 754 O O . ALA A 1 94 ? 3.318 -15.688 -1.724 1 96.88 94 ALA A O 1
ATOM 755 N N . HIS A 1 95 ? 4.398 -13.805 -2.127 1 94.56 95 HIS A N 1
ATOM 756 C CA . HIS A 1 95 ? 5.598 -14.43 -2.678 1 94.56 95 HIS A CA 1
ATOM 757 C C . HIS A 1 95 ? 6.859 -13.719 -2.191 1 94.56 95 HIS A C 1
ATOM 759 O O . HIS A 1 95 ? 6.918 -12.492 -2.17 1 94.56 95 HIS A O 1
ATOM 765 N N . VAL A 1 96 ? 7.766 -14.414 -1.649 1 89.12 96 VAL A N 1
ATOM 766 C CA . VAL A 1 96 ? 9.086 -13.883 -1.335 1 89.12 96 VAL A CA 1
ATOM 767 C C . VAL A 1 96 ? 10.125 -14.477 -2.287 1 89.12 96 VAL A C 1
ATOM 769 O O . VAL A 1 96 ? 10.109 -15.68 -2.559 1 89.12 96 VAL A O 1
ATOM 772 N N . ARG A 1 97 ? 10.836 -13.547 -2.777 1 79.94 97 ARG A N 1
ATOM 773 C CA . ARG A 1 97 ? 11.859 -13.93 -3.746 1 79.94 97 ARG A CA 1
ATOM 774 C C . ARG A 1 97 ? 13.242 -13.953 -3.105 1 79.94 97 ARG A C 1
ATOM 776 O O . ARG A 1 97 ? 13.633 -13 -2.428 1 79.94 97 ARG A O 1
ATOM 783 N N . ALA A 1 98 ? 13.898 -15.062 -3.123 1 65.81 98 ALA A N 1
ATOM 784 C CA . ALA A 1 98 ? 15.305 -15.148 -2.73 1 65.81 98 ALA A CA 1
ATOM 785 C C . ALA A 1 98 ? 16.188 -15.531 -3.916 1 65.81 98 ALA A C 1
ATOM 787 O O . ALA A 1 98 ? 16.188 -16.688 -4.348 1 65.81 98 ALA A O 1
ATOM 788 N N . THR A 1 99 ? 16.312 -14.688 -4.914 1 57.59 99 THR A N 1
ATOM 789 C CA . THR A 1 99 ? 16.828 -15.164 -6.191 1 57.59 99 THR A CA 1
ATOM 790 C C . THR A 1 99 ? 18.359 -15.055 -6.238 1 57.59 99 THR A C 1
ATOM 792 O O . THR A 1 99 ? 18.938 -14.172 -5.605 1 57.59 99 THR A O 1
ATOM 795 N N . THR A 1 100 ? 18.875 -16.109 -6.703 1 47.88 100 THR A N 1
ATOM 796 C CA . THR A 1 100 ? 20.234 -16.219 -7.219 1 47.88 100 THR A CA 1
ATOM 797 C C . THR A 1 100 ? 20.312 -15.664 -8.641 1 47.88 100 THR A C 1
ATOM 799 O O . THR A 1 100 ? 21.406 -15.383 -9.141 1 47.88 100 THR A O 1
ATOM 802 N N . ALA A 1 101 ? 19.062 -15.648 -9.375 1 48.94 101 ALA A N 1
ATOM 803 C CA . ALA A 1 101 ? 19.094 -15.266 -10.781 1 48.94 101 ALA A CA 1
ATOM 804 C C . ALA A 1 101 ? 18.125 -14.117 -11.062 1 48.94 101 ALA A C 1
ATOM 806 O O . ALA A 1 101 ? 17.109 -13.961 -10.359 1 48.94 101 ALA A O 1
ATOM 807 N N . GLY A 1 102 ? 18.203 -13.281 -12.055 1 56.81 102 GLY A N 1
ATOM 808 C CA . GLY A 1 102 ? 17.438 -12.156 -12.555 1 56.81 102 GLY A CA 1
ATOM 809 C C . GLY A 1 102 ? 17.781 -10.844 -11.875 1 56.81 102 GLY A C 1
ATOM 810 O O . GLY A 1 102 ? 18.391 -10.836 -10.805 1 56.81 102 GLY A O 1
ATOM 811 N N . SER A 1 103 ? 17.453 -9.797 -12.648 1 64.5 103 SER A N 1
ATOM 812 C CA . SER A 1 103 ? 17.797 -8.477 -12.148 1 64.5 103 SER A CA 1
ATOM 813 C C . SER A 1 103 ? 16.875 -8.047 -11.008 1 64.5 103 SER A C 1
ATOM 815 O O . SER A 1 103 ? 15.727 -8.5 -10.93 1 64.5 103 SER A O 1
ATOM 817 N N . LEU A 1 104 ? 17.391 -7.512 -10.086 1 68.56 104 LEU A N 1
ATOM 818 C CA . LEU A 1 104 ? 16.609 -6.859 -9.039 1 68.56 104 LEU A CA 1
ATOM 819 C C . LEU A 1 104 ? 15.695 -5.785 -9.625 1 68.56 104 LEU A C 1
ATOM 821 O O . LEU A 1 104 ? 16.172 -4.762 -10.125 1 68.56 104 LEU A O 1
ATOM 825 N N . SER A 1 105 ? 14.453 -6.215 -9.898 1 79.94 105 SER A N 1
ATOM 826 C CA . SER A 1 105 ? 13.469 -5.289 -10.438 1 79.94 105 SER A CA 1
ATOM 827 C C . SER A 1 105 ? 12.07 -5.605 -9.922 1 79.94 105 SER A C 1
ATOM 829 O O . SER A 1 105 ? 11.734 -6.77 -9.688 1 79.94 105 SER A O 1
ATOM 831 N N . LEU A 1 106 ? 11.297 -4.566 -9.844 1 85.12 106 LEU A N 1
ATOM 832 C CA . LEU A 1 106 ? 9.914 -4.723 -9.406 1 85.12 106 LEU A CA 1
ATOM 833 C C . LEU A 1 106 ? 9.133 -5.598 -10.383 1 85.12 106 LEU A C 1
ATOM 835 O O . LEU A 1 106 ? 8.258 -6.359 -9.969 1 85.12 106 LEU A O 1
ATOM 839 N N . ASP A 1 107 ? 9.594 -5.586 -11.547 1 86.06 107 ASP A N 1
ATOM 840 C CA . ASP A 1 107 ? 8.898 -6.316 -12.609 1 86.06 107 ASP A CA 1
ATOM 841 C C . ASP A 1 107 ? 9.102 -7.824 -12.453 1 86.06 107 ASP A C 1
ATOM 843 O O . ASP A 1 107 ? 8.375 -8.617 -13.055 1 86.06 107 ASP A O 1
ATOM 847 N N . ASN A 1 108 ? 10.062 -8.18 -11.688 1 88.75 108 ASN A N 1
ATOM 848 C CA . ASN A 1 108 ? 10.367 -9.602 -11.539 1 88.75 108 ASN A CA 1
ATOM 849 C C . ASN A 1 108 ? 9.797 -10.164 -10.234 1 88.75 108 ASN A C 1
ATOM 851 O O . ASN A 1 108 ? 10.031 -11.328 -9.906 1 88.75 108 ASN A O 1
ATOM 855 N N . CYS A 1 109 ? 9.062 -9.297 -9.562 1 91.81 109 CYS A N 1
ATOM 856 C CA . CYS A 1 109 ? 8.477 -9.742 -8.305 1 91.81 109 CYS A CA 1
ATOM 857 C C . CYS A 1 109 ? 7.059 -10.258 -8.516 1 91.81 109 CYS A C 1
ATOM 859 O O . CYS A 1 109 ? 6.273 -9.656 -9.25 1 91.81 109 CYS A O 1
ATOM 861 N N . HIS A 1 110 ? 6.859 -11.406 -7.918 1 94.69 110 HIS A N 1
ATOM 862 C CA . HIS A 1 110 ? 5.523 -12 -7.926 1 94.69 110 HIS A CA 1
ATOM 863 C C . HIS A 1 110 ? 4.625 -11.352 -6.883 1 94.69 110 HIS A C 1
ATOM 865 O O . HIS A 1 110 ? 5.113 -10.789 -5.898 1 94.69 110 HIS A O 1
ATOM 871 N N . PRO A 1 111 ? 3.295 -11.477 -7.074 1 97.56 111 PRO A N 1
ATOM 872 C CA . PRO A 1 111 ? 2.541 -12.125 -8.148 1 97.56 111 PRO A CA 1
ATOM 873 C C . PRO A 1 111 ? 2.473 -11.289 -9.422 1 97.56 111 PRO A C 1
ATOM 875 O O . PRO A 1 111 ? 2.486 -10.055 -9.352 1 97.56 111 PRO A O 1
ATOM 878 N N . PHE A 1 112 ? 2.412 -11.945 -10.531 1 97.25 112 PHE A N 1
ATOM 879 C CA . PHE A 1 112 ? 2.098 -11.305 -11.805 1 97.25 112 PHE A CA 1
ATOM 880 C C . PHE A 1 112 ? 0.589 -11.18 -11.992 1 97.25 112 PHE A C 1
ATOM 882 O O . PHE A 1 112 ? -0.177 -11.961 -11.422 1 97.25 112 PHE A O 1
ATOM 889 N N . GLN A 1 113 ? 0.233 -10.18 -12.719 1 96.88 113 GLN A N 1
ATOM 890 C CA . GLN A 1 113 ? -1.198 -9.922 -12.82 1 96.88 113 GLN A CA 1
ATOM 891 C C . GLN A 1 113 ? -1.605 -9.633 -14.266 1 96.88 113 GLN A C 1
ATOM 893 O O . GLN A 1 113 ? -0.867 -8.977 -15.008 1 96.88 113 GLN A O 1
ATOM 898 N N . TYR A 1 114 ? -2.721 -10.109 -14.688 1 96.81 114 TYR A N 1
ATOM 899 C CA . TYR A 1 114 ? -3.426 -9.742 -15.914 1 96.81 114 TYR A CA 1
ATOM 900 C C . TYR A 1 114 ? -4.934 -9.75 -15.695 1 96.81 114 TYR A C 1
ATOM 902 O O . TYR A 1 114 ? -5.531 -10.805 -15.461 1 96.81 114 TYR A O 1
ATOM 910 N N . GLY A 1 115 ? -5.539 -8.547 -15.883 1 94.88 115 GLY A N 1
ATOM 911 C CA . GLY A 1 115 ? -6.949 -8.469 -15.531 1 94.88 115 GLY A CA 1
ATOM 912 C C . GLY A 1 115 ? -7.234 -8.93 -14.117 1 94.88 115 GLY A C 1
ATOM 913 O O . GLY A 1 115 ? -6.609 -8.461 -13.164 1 94.88 115 GLY A O 1
ATOM 914 N N . LYS A 1 116 ? -8.117 -9.906 -14.016 1 96 116 LYS A N 1
ATOM 915 C CA . LYS A 1 116 ? -8.492 -10.367 -12.68 1 96 116 LYS A CA 1
ATOM 916 C C . LYS A 1 116 ? -7.594 -11.516 -12.234 1 96 116 LYS A C 1
ATOM 918 O O . LYS A 1 116 ? -7.75 -12.031 -11.125 1 96 116 LYS A O 1
ATOM 923 N N . LEU A 1 117 ? -6.664 -11.922 -13.039 1 98.19 117 LEU A N 1
ATOM 924 C CA . LEU A 1 117 ? -5.859 -13.109 -12.758 1 98.19 117 LEU A CA 1
ATOM 925 C C . LEU A 1 117 ? -4.582 -12.727 -12.016 1 98.19 117 LEU A C 1
ATOM 927 O O . LEU A 1 117 ? -3.963 -11.703 -12.32 1 98.19 117 LEU A O 1
ATOM 931 N N . MET A 1 118 ? -4.18 -13.523 -11.039 1 98.44 118 MET A N 1
ATOM 932 C CA . MET A 1 118 ? -2.855 -13.484 -10.422 1 98.44 118 MET A CA 1
ATOM 933 C C . MET A 1 118 ? -2.117 -14.797 -10.633 1 98.44 118 MET A C 1
ATOM 935 O O . MET A 1 118 ? -2.73 -15.867 -10.609 1 98.44 118 MET A O 1
ATOM 939 N N . PHE A 1 119 ? -0.836 -14.68 -10.758 1 98.62 119 PHE A N 1
ATOM 940 C CA . PHE A 1 119 ? -0.016 -15.852 -11.031 1 98.62 119 PHE A CA 1
ATOM 941 C C . PHE A 1 119 ? 1.279 -15.805 -10.234 1 98.62 119 PHE A C 1
ATOM 943 O O . PHE A 1 119 ? 1.9 -14.75 -10.102 1 98.62 119 PHE A O 1
ATOM 950 N N . MET A 1 120 ? 1.679 -16.938 -9.664 1 98 120 MET A N 1
ATOM 951 C CA . MET A 1 120 ? 2.969 -17.078 -8.992 1 98 120 MET A CA 1
ATOM 952 C C . MET A 1 120 ? 3.654 -18.375 -9.414 1 98 120 MET A C 1
ATOM 954 O O . MET A 1 120 ? 2.996 -19.312 -9.875 1 98 120 MET A O 1
ATOM 958 N N . HIS A 1 121 ? 4.93 -18.312 -9.242 1 96.69 121 HIS A N 1
ATOM 959 C CA . HIS A 1 121 ? 5.773 -19.453 -9.578 1 96.69 121 HIS A CA 1
ATOM 960 C C . HIS A 1 121 ? 6.871 -19.656 -8.539 1 96.69 121 HIS A C 1
ATOM 962 O O . HIS A 1 121 ? 7.555 -18.703 -8.156 1 96.69 121 HIS A O 1
ATOM 968 N N . ASN A 1 122 ? 6.973 -20.781 -7.988 1 93.38 122 ASN A N 1
ATOM 969 C CA . ASN A 1 122 ? 8.117 -21.188 -7.184 1 93.38 122 ASN A CA 1
ATOM 970 C C . ASN A 1 122 ? 8.898 -22.312 -7.859 1 93.38 122 ASN A C 1
ATOM 972 O O . ASN A 1 122 ? 8.492 -23.469 -7.816 1 93.38 122 ASN A O 1
ATOM 976 N N . GLY A 1 123 ? 9.945 -22.016 -8.492 1 93.12 123 GLY A N 1
ATOM 977 C CA . GLY A 1 123 ? 10.742 -22.938 -9.281 1 93.12 123 GLY A CA 1
ATOM 978 C C . GLY A 1 123 ? 11.523 -22.266 -10.391 1 93.12 123 GLY A C 1
ATOM 979 O O . GLY A 1 123 ? 11.875 -21.078 -10.273 1 93.12 123 GLY A O 1
ATOM 980 N N . ALA A 1 124 ? 11.883 -23.109 -11.367 1 92.62 124 ALA A N 1
ATOM 981 C CA . ALA A 1 124 ? 12.656 -22.609 -12.5 1 92.62 124 ALA A CA 1
ATOM 982 C C . ALA A 1 124 ? 12.484 -23.516 -13.727 1 92.62 124 ALA A C 1
ATOM 984 O O . ALA A 1 124 ? 12.453 -24.734 -13.602 1 92.62 124 ALA A O 1
ATOM 985 N N . ILE A 1 125 ? 12.336 -22.828 -14.789 1 95.56 125 ILE A N 1
ATOM 986 C CA . ILE A 1 125 ? 12.352 -23.578 -16.047 1 95.56 125 ILE A CA 1
ATOM 987 C C . ILE A 1 125 ? 13.797 -23.859 -16.453 1 95.56 125 ILE A C 1
ATOM 989 O O . ILE A 1 125 ? 14.602 -22.938 -16.594 1 95.56 125 ILE A O 1
ATOM 993 N N . ALA A 1 126 ? 14.055 -25.094 -16.688 1 94.88 126 ALA A N 1
ATOM 994 C CA . ALA A 1 126 ? 15.43 -25.547 -16.906 1 94.88 126 ALA A CA 1
ATOM 995 C C . ALA A 1 126 ? 15.992 -24.984 -18.203 1 94.88 126 ALA A C 1
ATOM 997 O O . ALA A 1 126 ? 15.297 -24.938 -19.219 1 94.88 126 ALA A O 1
ATOM 998 N N . GLU A 1 127 ? 17.297 -24.531 -18.094 1 95.44 127 GLU A N 1
ATOM 999 C CA . GLU A 1 127 ? 18.031 -24.016 -19.25 1 95.44 127 GLU A CA 1
ATOM 1000 C C . GLU A 1 127 ? 17.172 -23.016 -20.047 1 95.44 127 GLU A C 1
ATOM 1002 O O . GLU A 1 127 ? 17.062 -23.141 -21.266 1 95.44 127 GLU A O 1
ATOM 1007 N N . TRP A 1 128 ? 16.641 -22.078 -19.422 1 94.75 128 TRP A N 1
ATOM 1008 C CA . TRP A 1 128 ? 15.672 -21.109 -19.938 1 94.75 128 TRP A CA 1
ATOM 1009 C C . TRP A 1 128 ? 16.188 -20.438 -21.203 1 94.75 128 TRP A C 1
ATOM 1011 O O . TRP A 1 128 ? 15.422 -20.188 -22.141 1 94.75 128 TRP A O 1
ATOM 1021 N N . SER A 1 129 ? 17.391 -20.188 -21.328 1 94.12 129 SER A N 1
ATOM 1022 C CA . SER A 1 129 ? 17.953 -19.5 -22.484 1 94.12 129 SER A CA 1
ATOM 1023 C C . SER A 1 129 ? 17.719 -20.297 -23.766 1 94.12 129 SER A C 1
ATOM 1025 O O . SER A 1 129 ? 17.625 -19.719 -24.859 1 94.12 129 SER A O 1
ATOM 1027 N N . ARG A 1 130 ? 17.578 -21.578 -23.609 1 95.44 130 ARG A N 1
ATOM 1028 C CA . ARG A 1 130 ? 17.391 -22.422 -24.766 1 95.44 130 ARG A CA 1
ATOM 1029 C C . ARG A 1 130 ? 15.922 -22.5 -25.172 1 95.44 130 ARG A C 1
ATOM 1031 O O . ARG A 1 130 ? 15.602 -22.891 -26.297 1 95.44 130 ARG A O 1
ATOM 1038 N N . VAL A 1 131 ? 15.102 -22.156 -24.266 1 95.62 131 VAL A N 1
ATOM 1039 C CA . VAL A 1 131 ? 13.672 -22.359 -24.469 1 95.62 131 VAL A CA 1
ATOM 1040 C C . VAL A 1 131 ? 12.984 -21.016 -24.672 1 95.62 131 VAL A C 1
ATOM 1042 O O . VAL A 1 131 ? 11.93 -20.938 -25.312 1 95.62 131 VAL A O 1
ATOM 1045 N N . LYS A 1 132 ? 13.508 -20 -24.266 1 95.31 132 LYS A N 1
ATOM 1046 C CA . LYS A 1 132 ? 12.914 -18.672 -24.141 1 95.31 132 LYS A CA 1
ATOM 1047 C C . LYS A 1 132 ? 12.398 -18.172 -25.484 1 95.31 132 LYS A C 1
ATOM 1049 O O . LYS A 1 132 ? 11.273 -17.672 -25.578 1 95.31 132 LYS A O 1
ATOM 1054 N N . ARG A 1 133 ? 13.195 -18.266 -26.5 1 94.25 133 ARG A N 1
ATOM 1055 C CA . ARG A 1 133 ? 12.82 -17.75 -27.812 1 94.25 133 ARG A CA 1
ATOM 1056 C C . ARG A 1 133 ? 11.578 -18.453 -28.344 1 94.25 133 ARG A C 1
ATOM 1058 O O . ARG A 1 133 ? 10.719 -17.812 -28.953 1 94.25 133 ARG A O 1
ATOM 1065 N N . LYS A 1 134 ? 11.562 -19.734 -28.172 1 94.56 134 LYS A N 1
ATOM 1066 C CA . LYS A 1 134 ? 10.414 -20.5 -28.625 1 94.56 134 LYS A CA 1
ATOM 1067 C C . LYS A 1 134 ? 9.133 -20.078 -27.906 1 94.56 134 LYS A C 1
ATOM 1069 O O . LYS A 1 134 ? 8.086 -19.922 -28.531 1 94.56 134 LYS A O 1
ATOM 1074 N N . VAL A 1 135 ? 9.219 -19.906 -26.641 1 95.81 135 VAL A N 1
ATOM 1075 C CA . VAL A 1 135 ? 8.07 -19.469 -25.844 1 95.81 135 VAL A CA 1
ATOM 1076 C C . VAL A 1 135 ? 7.602 -18.094 -26.312 1 95.81 135 VAL A C 1
ATOM 1078 O O . VAL A 1 135 ? 6.41 -17.891 -26.562 1 95.81 135 VAL A O 1
ATOM 1081 N N . GLN A 1 136 ? 8.484 -17.203 -26.469 1 94.12 136 GLN A N 1
ATOM 1082 C CA . GLN A 1 136 ? 8.172 -15.828 -26.875 1 94.12 136 GLN A CA 1
ATOM 1083 C C . GLN A 1 136 ? 7.48 -15.805 -28.234 1 94.12 136 GLN A C 1
ATOM 1085 O O . GLN A 1 136 ? 6.531 -15.047 -28.438 1 94.12 136 GLN A O 1
ATOM 1090 N N . ASN A 1 137 ? 7.93 -16.656 -29.094 1 93.44 137 ASN A N 1
ATOM 1091 C CA . ASN A 1 137 ? 7.426 -16.656 -30.469 1 93.44 137 ASN A CA 1
ATOM 1092 C C . ASN A 1 137 ? 6 -17.203 -30.531 1 93.44 137 ASN A C 1
ATOM 1094 O O . ASN A 1 137 ? 5.281 -16.969 -31.5 1 93.44 137 ASN A O 1
ATOM 1098 N N . CYS A 1 138 ? 5.605 -17.906 -29.562 1 93 138 CYS A N 1
ATOM 1099 C CA . CYS A 1 138 ? 4.285 -18.531 -29.594 1 93 138 CYS A CA 1
ATOM 1100 C C . CYS A 1 138 ? 3.248 -17.656 -28.906 1 93 138 CYS A C 1
ATOM 1102 O O . CYS A 1 138 ? 2.051 -17.938 -28.969 1 93 138 CYS A O 1
ATOM 1104 N N . LEU A 1 139 ? 3.629 -16.562 -28.344 1 94.38 139 LEU A N 1
ATOM 1105 C CA . LEU A 1 139 ? 2.715 -15.727 -27.562 1 94.38 139 LEU A CA 1
ATOM 1106 C C . LEU A 1 139 ? 1.917 -14.805 -28.469 1 94.38 139 LEU A C 1
ATOM 1108 O O . LEU A 1 139 ? 2.479 -14.188 -29.375 1 94.38 139 LEU A O 1
ATOM 1112 N N . PRO A 1 140 ? 0.63 -14.734 -28.25 1 93.19 140 PRO A N 1
ATOM 1113 C CA . PRO A 1 140 ? -0.114 -13.656 -28.906 1 93.19 140 PRO A CA 1
ATOM 1114 C C . PRO A 1 140 ? 0.302 -12.273 -28.422 1 93.19 140 PRO A C 1
ATOM 1116 O O . PRO A 1 140 ? 0.906 -12.141 -27.359 1 93.19 140 PRO A O 1
ATOM 1119 N N . ASP A 1 141 ? -0.07 -11.219 -29.094 1 90.19 141 ASP A N 1
ATOM 1120 C CA . ASP A 1 141 ? 0.358 -9.852 -28.797 1 90.19 141 ASP A CA 1
ATOM 1121 C C . ASP A 1 141 ? -0.085 -9.43 -27.406 1 90.19 141 ASP A C 1
ATOM 1123 O O . ASP A 1 141 ? 0.684 -8.805 -26.672 1 90.19 141 ASP A O 1
ATOM 1127 N N . CYS A 1 142 ? -1.235 -9.711 -27.062 1 87.06 142 CYS A N 1
ATOM 1128 C CA . CYS A 1 142 ? -1.766 -9.266 -25.781 1 87.06 142 CYS A CA 1
ATOM 1129 C C . CYS A 1 142 ? -0.95 -9.844 -24.625 1 87.06 142 CYS A C 1
ATOM 1131 O O . CYS A 1 142 ? -0.666 -9.141 -23.656 1 87.06 142 CYS A O 1
ATOM 1133 N N . ALA A 1 143 ? -0.599 -11.086 -24.75 1 89.88 143 ALA A N 1
ATOM 1134 C CA . ALA A 1 143 ? 0.197 -11.734 -23.719 1 89.88 143 ALA A CA 1
ATOM 1135 C C . ALA A 1 143 ? 1.637 -11.227 -23.734 1 89.88 143 ALA A C 1
ATOM 1137 O O . ALA A 1 143 ? 2.23 -10.984 -22.672 1 89.88 143 ALA A O 1
ATOM 1138 N N . TYR A 1 144 ? 2.137 -11.031 -24.922 1 89.75 144 TYR A N 1
ATOM 1139 C CA . TYR A 1 144 ? 3.504 -10.547 -25.078 1 89.75 144 TYR A CA 1
ATOM 1140 C C . TYR A 1 144 ? 3.654 -9.141 -24.516 1 89.75 144 TYR A C 1
ATOM 1142 O O . TYR A 1 144 ? 4.633 -8.852 -23.828 1 89.75 144 TYR A O 1
ATOM 1150 N N . ASP A 1 145 ? 2.666 -8.336 -24.766 1 88.75 145 ASP A N 1
ATOM 1151 C CA . ASP A 1 145 ? 2.713 -6.938 -24.344 1 88.75 145 ASP A CA 1
ATOM 1152 C C . ASP A 1 145 ? 2.602 -6.812 -22.828 1 88.75 145 ASP A C 1
ATOM 1154 O O . ASP A 1 145 ? 2.936 -5.77 -22.25 1 88.75 145 ASP A O 1
ATOM 1158 N N . ASN A 1 146 ? 2.225 -7.816 -22.203 1 88.56 146 ASN A N 1
ATOM 1159 C CA . ASN A 1 146 ? 2.023 -7.777 -20.75 1 88.56 146 ASN A CA 1
ATOM 1160 C C . ASN A 1 146 ? 3.287 -8.18 -20 1 88.56 146 ASN A C 1
ATOM 1162 O O . ASN A 1 146 ? 3.324 -8.133 -18.766 1 88.56 146 ASN A O 1
ATOM 1166 N N . VAL A 1 147 ? 4.285 -8.586 -20.766 1 90.75 147 VAL A N 1
ATOM 1167 C CA . VAL A 1 147 ? 5.539 -8.992 -20.141 1 90.75 147 VAL A CA 1
ATOM 1168 C C . VAL A 1 147 ? 6.438 -7.773 -19.938 1 90.75 147 VAL A C 1
ATOM 1170 O O . VAL A 1 147 ? 6.793 -7.098 -20.906 1 90.75 147 VAL A O 1
ATOM 1173 N N . HIS A 1 148 ? 6.766 -7.504 -18.766 1 89.31 148 HIS A N 1
ATOM 1174 C CA . HIS A 1 148 ? 7.57 -6.328 -18.453 1 89.31 148 HIS A CA 1
ATOM 1175 C C . HIS A 1 148 ? 8.945 -6.723 -17.922 1 89.31 148 HIS A C 1
ATOM 1177 O O . HIS A 1 148 ? 9.914 -5.973 -18.078 1 89.31 148 HIS A O 1
ATOM 1183 N N . GLY A 1 149 ? 9.023 -7.883 -17.328 1 89.81 149 GLY A N 1
ATOM 1184 C CA . GLY A 1 149 ? 10.281 -8.344 -16.75 1 89.81 149 GLY A CA 1
ATOM 1185 C C . GLY A 1 149 ? 11.023 -9.312 -17.656 1 89.81 149 GLY A C 1
ATOM 1186 O O . GLY A 1 149 ? 10.906 -9.242 -18.891 1 89.81 149 GLY A O 1
ATOM 1187 N N . ASN A 1 150 ? 11.898 -10.078 -17.031 1 88.38 150 ASN A N 1
ATOM 1188 C CA . ASN A 1 150 ? 12.727 -10.984 -17.828 1 88.38 150 ASN A CA 1
ATOM 1189 C C . ASN A 1 150 ? 12.836 -12.359 -17.172 1 88.38 150 ASN A C 1
ATOM 1191 O O . ASN A 1 150 ? 13.82 -13.078 -17.375 1 88.38 150 ASN A O 1
ATOM 1195 N N . THR A 1 151 ? 11.922 -12.719 -16.453 1 91.06 151 THR A N 1
ATOM 1196 C CA . THR A 1 151 ? 11.992 -14.008 -15.766 1 91.06 151 THR A CA 1
ATOM 1197 C C . THR A 1 151 ? 11.258 -15.086 -16.547 1 91.06 151 THR A C 1
ATOM 1199 O O . THR A 1 151 ? 10.344 -14.789 -17.328 1 91.06 151 THR A O 1
ATOM 1202 N N . ASP A 1 152 ? 11.672 -16.328 -16.344 1 95 152 ASP A N 1
ATOM 1203 C CA . ASP A 1 152 ? 10.953 -17.469 -16.906 1 95 152 ASP A CA 1
ATOM 1204 C C . ASP A 1 152 ? 9.531 -17.547 -16.359 1 95 152 ASP A C 1
ATOM 1206 O O . ASP A 1 152 ? 8.594 -17.859 -17.109 1 95 152 ASP A O 1
ATOM 1210 N N . SER A 1 153 ? 9.344 -17.125 -15.133 1 95.25 153 SER A N 1
ATOM 1211 C CA . SER A 1 153 ? 8.047 -17.188 -14.461 1 95.25 153 SER A CA 1
ATOM 1212 C C . SER A 1 153 ? 7.023 -16.281 -15.148 1 95.25 153 SER A C 1
ATOM 1214 O O . SER A 1 153 ? 5.895 -16.703 -15.406 1 95.25 153 SER A O 1
ATOM 1216 N N . GLU A 1 154 ? 7.43 -15.094 -15.445 1 95.38 154 GLU A N 1
ATOM 1217 C CA . GLU A 1 154 ? 6.504 -14.172 -16.094 1 95.38 154 GLU A CA 1
ATOM 1218 C C . GLU A 1 154 ? 6.141 -14.656 -17.5 1 95.38 154 GLU A C 1
ATOM 1220 O O . GLU A 1 154 ? 5.004 -14.492 -17.938 1 95.38 154 GLU A O 1
ATOM 1225 N N . MET A 1 155 ? 7.121 -15.219 -18.156 1 96 155 MET A N 1
ATOM 1226 C CA . MET A 1 155 ? 6.867 -15.758 -19.484 1 96 155 MET A CA 1
ATOM 1227 C C . MET A 1 155 ? 5.949 -16.969 -19.422 1 96 155 MET A C 1
ATOM 1229 O O . MET A 1 155 ? 5.129 -17.188 -20.312 1 96 155 MET A O 1
ATOM 1233 N N . ALA A 1 156 ? 6.141 -17.766 -18.406 1 97.31 156 ALA A N 1
ATOM 1234 C CA . ALA A 1 156 ? 5.219 -18.875 -18.203 1 97.31 156 ALA A CA 1
ATOM 1235 C C . ALA A 1 156 ? 3.791 -18.375 -18 1 97.31 156 ALA A C 1
ATOM 1237 O O . ALA A 1 156 ? 2.84 -18.969 -18.5 1 97.31 156 ALA A O 1
ATOM 1238 N N . PHE A 1 157 ? 3.646 -17.297 -17.328 1 98.19 157 PHE A N 1
ATOM 1239 C CA . PHE A 1 157 ? 2.336 -16.672 -17.125 1 98.19 157 PHE A CA 1
ATOM 1240 C C . PHE A 1 157 ? 1.759 -16.219 -18.469 1 98.19 157 PHE A C 1
ATOM 1242 O O . PHE A 1 157 ? 0.578 -16.438 -18.75 1 98.19 157 PHE A O 1
ATOM 1249 N N . ALA A 1 158 ? 2.602 -15.547 -19.219 1 97.81 158 ALA A N 1
ATOM 1250 C CA . ALA A 1 158 ? 2.16 -15.109 -20.547 1 97.81 158 ALA A CA 1
ATOM 1251 C C . ALA A 1 158 ? 1.706 -16.297 -21.391 1 97.81 158 ALA A C 1
ATOM 1253 O O . ALA A 1 158 ? 0.702 -16.219 -22.094 1 97.81 158 ALA A O 1
ATOM 1254 N N . LEU A 1 159 ? 2.473 -17.359 -21.312 1 98.06 159 LEU A N 1
ATOM 1255 C CA . LEU A 1 159 ? 2.096 -18.578 -22.031 1 98.06 159 LEU A CA 1
ATOM 1256 C C . LEU A 1 159 ? 0.758 -19.109 -21.531 1 98.06 159 LEU A C 1
ATOM 1258 O O . LEU A 1 159 ? -0.099 -19.5 -22.328 1 98.06 159 LEU A O 1
ATOM 1262 N N . PHE A 1 160 ? 0.543 -19.109 -20.281 1 98.44 160 PHE A N 1
ATOM 1263 C CA . PHE A 1 160 ? -0.728 -19.516 -19.688 1 98.44 160 PHE A CA 1
ATOM 1264 C C . PHE A 1 160 ? -1.876 -18.703 -20.25 1 98.44 160 PHE A C 1
ATOM 1266 O O . PHE A 1 160 ? -2.914 -19.25 -20.625 1 98.44 160 PHE A O 1
ATOM 1273 N N . LEU A 1 161 ? -1.686 -17.406 -20.266 1 98 161 LEU A N 1
ATOM 1274 C CA . LEU A 1 161 ? -2.711 -16.516 -20.797 1 98 161 LEU A CA 1
ATOM 1275 C C . LEU A 1 161 ? -3.072 -16.891 -22.234 1 98 161 LEU A C 1
ATOM 1277 O O . LEU A 1 161 ? -4.242 -16.812 -22.625 1 98 161 LEU A O 1
ATOM 1281 N N . SER A 1 162 ? -2.088 -17.312 -22.953 1 97.19 162 SER A N 1
ATOM 1282 C CA . SER A 1 162 ? -2.299 -17.672 -24.359 1 97.19 162 SER A CA 1
ATOM 1283 C C . SER A 1 162 ? -3.121 -18.953 -24.469 1 97.19 162 SER A C 1
ATOM 1285 O O . SER A 1 162 ? -3.695 -19.234 -25.531 1 97.19 162 SER A O 1
ATOM 1287 N N . MET A 1 163 ? -3.129 -19.781 -23.391 1 97.62 163 MET A N 1
ATOM 1288 C CA . MET A 1 163 ? -3.848 -21.062 -23.406 1 97.62 163 MET A CA 1
ATOM 1289 C C . MET A 1 163 ? -5.312 -20.859 -23.047 1 97.62 163 MET A C 1
ATOM 1291 O O . MET A 1 163 ? -6.133 -21.766 -23.219 1 97.62 163 MET A O 1
ATOM 1295 N N . LEU A 1 164 ? -5.625 -19.688 -22.516 1 97.44 164 LEU A N 1
ATOM 1296 C CA . LEU A 1 164 ? -7.008 -19.406 -22.141 1 97.44 164 LEU A CA 1
ATOM 1297 C C . LEU A 1 164 ? -7.832 -19.047 -23.375 1 97.44 164 LEU A C 1
ATOM 1299 O O . LEU A 1 164 ? -7.352 -18.328 -24.266 1 97.44 164 LEU A O 1
ATOM 1303 N N . PRO A 1 165 ? -9.117 -19.438 -23.391 1 95.88 165 PRO A N 1
ATOM 1304 C CA . PRO A 1 165 ? -9.969 -19 -24.5 1 95.88 165 PRO A CA 1
ATOM 1305 C C . PRO A 1 165 ? -10.07 -17.469 -24.594 1 95.88 165 PRO A C 1
ATOM 1307 O O . PRO A 1 165 ? -10.078 -16.922 -25.703 1 95.88 165 PRO A O 1
ATOM 1310 N N . ASN A 1 166 ? -10.188 -16.812 -23.484 1 95.88 166 ASN A N 1
ATOM 1311 C CA . ASN A 1 166 ? -10.242 -15.359 -23.391 1 95.88 166 ASN A CA 1
ATOM 1312 C C . ASN A 1 166 ? -9.648 -14.859 -22.078 1 95.88 166 ASN A C 1
ATOM 1314 O O . ASN A 1 166 ? -10.352 -14.773 -21.078 1 95.88 166 ASN A O 1
ATOM 1318 N N . PRO A 1 167 ? -8.438 -14.438 -22.141 1 94.12 167 PRO A N 1
ATOM 1319 C CA . PRO A 1 167 ? -7.785 -14 -20.906 1 94.12 167 PRO A CA 1
ATOM 1320 C C . PRO A 1 167 ? -8.422 -12.734 -20.312 1 94.12 167 PRO A C 1
ATOM 1322 O O . PRO A 1 167 ? -8.227 -12.43 -19.141 1 94.12 167 PRO A O 1
ATOM 1325 N N . ASP A 1 168 ? -9.227 -11.961 -21.078 1 93.31 168 ASP A N 1
ATOM 1326 C CA . ASP A 1 168 ? -9.828 -10.703 -20.641 1 93.31 168 ASP A CA 1
ATOM 1327 C C . ASP A 1 168 ? -11.219 -10.938 -20.047 1 93.31 168 ASP A C 1
ATOM 1329 O O . ASP A 1 168 ? -11.93 -9.984 -19.734 1 93.31 168 ASP A O 1
ATOM 1333 N N . ALA A 1 169 ? -11.555 -12.164 -19.953 1 94.06 169 ALA A N 1
ATOM 1334 C CA . ALA A 1 169 ? -12.891 -12.477 -19.438 1 94.06 169 ALA A CA 1
ATOM 1335 C C . ALA A 1 169 ? -13.055 -12.008 -18 1 94.06 169 ALA A C 1
ATOM 1337 O O . ALA A 1 169 ? -12.07 -11.938 -17.25 1 94.06 169 ALA A O 1
ATOM 1338 N N . ASN A 1 170 ? -14.328 -11.75 -17.641 1 91.44 170 ASN A N 1
ATOM 1339 C CA . ASN A 1 170 ? -14.625 -11.328 -16.266 1 91.44 170 ASN A CA 1
ATOM 1340 C C . ASN A 1 170 ? -14.875 -12.523 -15.359 1 91.44 170 ASN A C 1
ATOM 1342 O O . ASN A 1 170 ? -14.922 -12.375 -14.133 1 91.44 170 ASN A O 1
ATOM 1346 N N . THR A 1 171 ? -15.062 -13.617 -16.047 1 94.38 171 THR A N 1
ATOM 1347 C CA . THR A 1 171 ? -15.305 -14.836 -15.281 1 94.38 171 THR A CA 1
ATOM 1348 C C . THR A 1 171 ? -14.562 -16.016 -15.898 1 94.38 171 THR A C 1
ATOM 1350 O O . THR A 1 171 ? -14.453 -16.109 -17.125 1 94.38 171 THR A O 1
ATOM 1353 N N . PHE A 1 172 ? -14.07 -16.875 -15.031 1 97 172 PHE A N 1
ATOM 1354 C CA . PHE A 1 172 ? -13.406 -18.109 -15.438 1 97 172 PHE A CA 1
ATOM 1355 C C . PHE A 1 172 ? -13.984 -19.312 -14.688 1 97 172 PHE A C 1
ATOM 1357 O O . PHE A 1 172 ? -14.344 -19.203 -13.508 1 97 172 PHE A O 1
ATOM 1364 N N . THR A 1 173 ? -14.086 -20.406 -15.398 1 96.69 173 THR A N 1
ATOM 1365 C CA . THR A 1 173 ? -14.414 -21.625 -14.688 1 96.69 173 THR A CA 1
ATOM 1366 C C . THR A 1 173 ? -13.148 -22.328 -14.195 1 96.69 173 THR A C 1
ATOM 1368 O O . THR A 1 173 ? -12.086 -22.203 -14.805 1 96.69 173 THR A O 1
ATOM 1371 N N . PRO A 1 174 ? -13.305 -23.062 -13.117 1 96.69 174 PRO A N 1
ATOM 1372 C CA . PRO A 1 174 ? -12.141 -23.828 -12.672 1 96.69 174 PRO A CA 1
ATOM 1373 C C . PRO A 1 174 ? -11.57 -24.734 -13.758 1 96.69 174 PRO A C 1
ATOM 1375 O O . PRO A 1 174 ? -10.352 -24.875 -13.875 1 96.69 174 PRO A O 1
ATOM 1378 N N . HIS A 1 175 ? -12.43 -25.266 -14.539 1 96.94 175 HIS A N 1
ATOM 1379 C CA . HIS A 1 175 ? -12.008 -26.172 -15.602 1 96.94 175 HIS A CA 1
ATOM 1380 C C . HIS A 1 175 ? -11.164 -25.453 -16.641 1 96.94 175 HIS A C 1
ATOM 1382 O O . HIS A 1 175 ? -10.18 -26 -17.141 1 96.94 175 HIS A O 1
ATOM 1388 N N . GLU A 1 176 ? -11.57 -24.25 -17 1 97.69 176 GLU A N 1
ATOM 1389 C CA . GLU A 1 176 ? -10.797 -23.453 -17.953 1 97.69 176 GLU A CA 1
ATOM 1390 C C . GLU A 1 176 ? -9.391 -23.188 -17.422 1 97.69 176 GLU A C 1
ATOM 1392 O O . GLU A 1 176 ? -8.422 -23.281 -18.172 1 97.69 176 GLU A O 1
ATOM 1397 N N . LEU A 1 177 ? -9.297 -22.844 -16.172 1 98.44 177 LEU A N 1
ATOM 1398 C CA . LEU A 1 177 ? -8 -22.562 -15.57 1 98.44 177 LEU A CA 1
ATOM 1399 C C . LEU A 1 177 ? -7.148 -23.828 -15.484 1 98.44 177 LEU A C 1
ATOM 1401 O O . LEU A 1 177 ? -5.949 -23.781 -15.758 1 98.44 177 LEU A O 1
ATOM 1405 N N . GLN A 1 178 ? -7.777 -24.938 -15.18 1 98.19 178 GLN A N 1
ATOM 1406 C CA . GLN A 1 178 ? -7.102 -26.234 -15.109 1 98.19 178 GLN A CA 1
ATOM 1407 C C . GLN A 1 178 ? -6.516 -26.625 -16.469 1 98.19 178 GLN A C 1
ATOM 1409 O O . GLN A 1 178 ? -5.34 -26.984 -16.562 1 98.19 178 GLN A O 1
ATOM 1414 N N . LYS A 1 179 ? -7.352 -26.547 -17.391 1 98.5 179 LYS A N 1
ATOM 1415 C CA . LYS A 1 179 ? -6.93 -26.938 -18.734 1 98.5 179 LYS A CA 1
ATOM 1416 C C . LYS A 1 179 ? -5.785 -26.062 -19.219 1 98.5 179 LYS A C 1
ATOM 1418 O O . LYS A 1 179 ? -4.805 -26.562 -19.781 1 98.5 179 LYS A O 1
ATOM 1423 N N . ALA A 1 180 ? -5.953 -24.75 -19.031 1 98.69 180 ALA A N 1
ATOM 1424 C CA . ALA A 1 180 ? -4.898 -23.828 -19.438 1 98.69 180 ALA A CA 1
ATOM 1425 C C . ALA A 1 180 ? -3.582 -24.141 -18.734 1 98.69 180 ALA A C 1
ATOM 1427 O O . ALA A 1 180 ? -2.512 -24.062 -19.344 1 98.69 180 ALA A O 1
ATOM 1428 N N . MET A 1 181 ? -3.619 -24.5 -17.484 1 98.75 181 MET A N 1
ATOM 1429 C CA . MET A 1 181 ? -2.424 -24.828 -16.719 1 98.75 181 MET A CA 1
ATOM 1430 C C . MET A 1 181 ? -1.756 -26.094 -17.266 1 98.75 181 MET A C 1
ATOM 1432 O O . MET A 1 181 ? -0.543 -26.109 -17.484 1 98.75 181 MET A O 1
ATOM 1436 N N . LEU A 1 182 ? -2.566 -27.094 -17.531 1 98.62 182 LEU A N 1
ATOM 1437 C CA . LEU A 1 182 ? -2.039 -28.344 -18.078 1 98.62 182 LEU A CA 1
ATOM 1438 C C . LEU A 1 182 ? -1.408 -28.109 -19.453 1 98.62 182 LEU A C 1
ATOM 1440 O O . LEU A 1 182 ? -0.33 -28.641 -19.75 1 98.62 182 LEU A O 1
ATOM 1444 N N . ASP A 1 183 ? -2.068 -27.328 -20.234 1 98.62 183 ASP A N 1
ATOM 1445 C CA . ASP A 1 183 ? -1.55 -27.016 -21.562 1 98.62 183 ASP A CA 1
ATOM 1446 C C . ASP A 1 183 ? -0.237 -26.25 -21.469 1 98.62 183 ASP A C 1
ATOM 1448 O O . ASP A 1 183 ? 0.661 -26.438 -22.297 1 98.62 183 ASP A O 1
ATOM 1452 N N . THR A 1 184 ? -0.12 -25.344 -20.547 1 98.62 184 THR A N 1
ATOM 1453 C CA . THR A 1 184 ? 1.098 -24.578 -20.328 1 98.62 184 THR A CA 1
ATOM 1454 C C . THR A 1 184 ? 2.27 -25.484 -19.984 1 98.62 184 THR A C 1
ATOM 1456 O O . THR A 1 184 ? 3.336 -25.391 -20.609 1 98.62 184 THR A O 1
ATOM 1459 N N . ILE A 1 185 ? 2.047 -26.359 -19.031 1 98.62 185 ILE A N 1
ATOM 1460 C CA . ILE A 1 185 ? 3.088 -27.297 -18.609 1 98.62 185 ILE A CA 1
ATO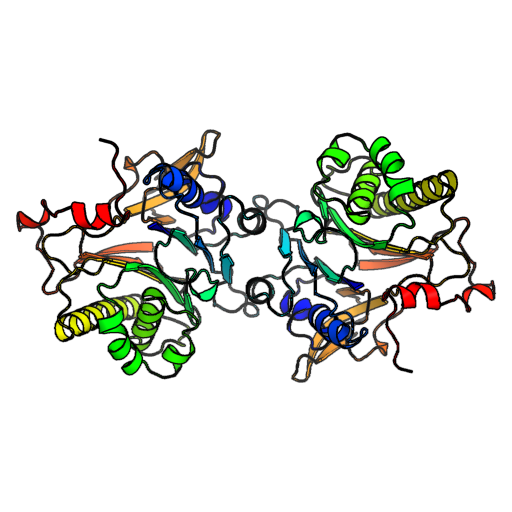M 1461 C C . ILE A 1 185 ? 3.492 -28.188 -19.781 1 98.62 185 ILE A C 1
ATOM 1463 O O . ILE A 1 185 ? 4.684 -28.391 -20.031 1 98.62 185 ILE A O 1
ATOM 1467 N N . ALA A 1 186 ? 2.508 -28.672 -20.5 1 98.5 186 ALA A N 1
ATOM 1468 C CA . ALA A 1 186 ? 2.771 -29.516 -21.641 1 98.5 186 ALA A CA 1
ATOM 1469 C C . ALA A 1 186 ? 3.617 -28.797 -22.688 1 98.5 186 ALA A C 1
ATOM 1471 O O . ALA A 1 186 ? 4.562 -29.359 -23.234 1 98.5 186 ALA A O 1
ATOM 1472 N N . ALA A 1 187 ? 3.289 -27.594 -22.969 1 98.06 187 ALA A N 1
ATOM 1473 C CA . ALA A 1 187 ? 4.023 -26.797 -23.953 1 98.06 187 ALA A CA 1
ATOM 1474 C C . ALA A 1 187 ? 5.465 -26.578 -23.516 1 98.06 187 ALA A C 1
ATOM 1476 O O . ALA A 1 187 ? 6.398 -26.734 -24.297 1 98.06 187 ALA A O 1
ATOM 1477 N N . LEU A 1 188 ? 5.652 -26.188 -22.281 1 98.25 188 LEU A N 1
ATOM 1478 C CA . LEU A 1 188 ? 6.992 -25.938 -21.766 1 98.25 188 LEU A CA 1
ATOM 1479 C C . LEU A 1 188 ? 7.844 -27.203 -21.828 1 98.25 188 LEU A C 1
ATOM 1481 O O . LEU A 1 188 ? 9.023 -27.141 -22.203 1 98.25 188 LEU A O 1
ATOM 1485 N N . ASN A 1 189 ? 7.25 -28.312 -21.516 1 98 189 ASN A N 1
ATOM 1486 C CA . ASN A 1 189 ? 7.953 -29.594 -21.609 1 98 189 ASN A CA 1
ATOM 1487 C C . ASN A 1 189 ? 8.32 -29.922 -23.047 1 98 189 ASN A C 1
ATOM 1489 O O . ASN A 1 189 ? 9.422 -30.406 -23.328 1 98 189 ASN A O 1
ATOM 1493 N N . ALA A 1 190 ? 7.422 -29.688 -23.922 1 97.62 190 ALA A N 1
ATOM 1494 C CA . ALA A 1 190 ? 7.676 -29.938 -25.344 1 97.62 190 ALA A CA 1
ATOM 1495 C C . ALA A 1 190 ? 8.82 -29.062 -25.844 1 97.62 190 ALA A C 1
ATOM 1497 O O . ALA A 1 190 ? 9.695 -29.547 -26.578 1 97.62 190 ALA A O 1
ATOM 1498 N N . PHE A 1 191 ? 8.781 -27.797 -25.484 1 97.38 191 PHE A N 1
ATOM 1499 C CA . PHE A 1 191 ? 9.844 -26.875 -25.891 1 97.38 191 PHE A CA 1
ATOM 1500 C C . PHE A 1 191 ? 11.188 -27.328 -25.328 1 97.38 191 PHE A C 1
ATOM 1502 O O . PHE A 1 191 ? 12.211 -27.266 -26.031 1 97.38 191 PHE A O 1
ATOM 1509 N N . ALA A 1 192 ? 11.219 -27.734 -24.109 1 97.19 192 ALA A N 1
ATOM 1510 C CA . ALA A 1 192 ? 12.445 -28.203 -23.484 1 97.19 192 ALA A CA 1
ATOM 1511 C C . ALA A 1 192 ? 13 -29.422 -24.203 1 97.19 192 ALA A C 1
ATOM 1513 O O . ALA A 1 192 ? 14.195 -29.516 -24.484 1 97.19 192 ALA A O 1
ATOM 1514 N N . LYS A 1 193 ? 12.125 -30.312 -24.531 1 96.56 193 LYS A N 1
ATOM 1515 C CA . LYS A 1 193 ? 12.516 -31.531 -25.25 1 96.56 193 LYS A CA 1
ATOM 1516 C C . LYS A 1 193 ? 13.102 -31.188 -26.625 1 96.56 193 LYS A C 1
ATOM 1518 O O . LYS A 1 193 ? 14.148 -31.719 -27 1 96.56 193 LYS A O 1
ATOM 1523 N N . GLU A 1 194 ? 12.453 -30.359 -27.281 1 96.75 194 GLU A N 1
ATOM 1524 C CA . GLU A 1 194 ? 12.906 -29.938 -28.609 1 96.75 194 GLU A CA 1
ATOM 1525 C C . GLU A 1 194 ? 14.273 -29.266 -28.516 1 96.75 194 GLU A C 1
ATOM 1527 O O . GLU A 1 194 ? 15.094 -29.406 -29.438 1 96.75 194 GLU A O 1
ATOM 1532 N N . ALA A 1 195 ? 14.477 -28.562 -27.438 1 96.5 195 ALA A N 1
ATOM 1533 C CA . ALA A 1 195 ? 15.719 -27.812 -27.281 1 96.5 195 ALA A CA 1
ATOM 1534 C C . ALA A 1 195 ? 16.812 -28.703 -26.703 1 96.5 195 ALA A C 1
ATOM 1536 O O . ALA A 1 195 ? 17.953 -28.266 -26.531 1 96.5 195 ALA A O 1
ATOM 1537 N N . GLY A 1 196 ? 16.469 -29.906 -26.359 1 96.25 196 GLY A N 1
ATOM 1538 C CA . GLY A 1 196 ? 17.453 -30.859 -25.844 1 96.25 196 GLY A CA 1
ATOM 1539 C C . GLY A 1 196 ? 17.797 -30.609 -24.391 1 96.25 196 GLY A C 1
ATOM 1540 O O . GLY A 1 196 ? 18.906 -30.906 -23.953 1 96.25 196 GLY A O 1
ATOM 1541 N N . VAL A 1 197 ? 16.859 -30.047 -23.656 1 95.69 197 VAL A N 1
ATOM 1542 C CA . VAL A 1 197 ? 17.078 -29.766 -22.234 1 95.69 197 VAL A CA 1
ATOM 1543 C C . VAL A 1 197 ? 17.094 -31.078 -21.453 1 95.69 197 VAL A C 1
ATOM 1545 O O . VAL A 1 197 ? 16.203 -31.922 -21.625 1 95.69 197 VAL A O 1
ATOM 1548 N N . THR A 1 198 ? 18.078 -31.234 -20.562 1 92.31 198 THR A N 1
ATOM 1549 C CA . THR A 1 198 ? 18.203 -32.5 -19.828 1 92.31 198 THR A CA 1
ATOM 1550 C C . THR A 1 198 ? 17.906 -32.281 -18.344 1 92.31 198 THR A C 1
ATOM 1552 O O . THR A 1 198 ? 17.516 -33.219 -17.641 1 92.31 198 THR A O 1
ATOM 1555 N N . GLU A 1 199 ? 18.078 -31.094 -17.891 1 94.31 199 GLU A N 1
ATOM 1556 C CA . GLU A 1 199 ? 17.781 -30.797 -16.5 1 94.31 199 GLU A CA 1
ATOM 1557 C C . GLU A 1 199 ? 16.281 -30.672 -16.266 1 94.31 199 GLU A C 1
ATOM 1559 O O . GLU A 1 199 ? 15.547 -30.219 -17.156 1 94.31 199 GLU A O 1
ATOM 1564 N N . PRO A 1 200 ? 15.836 -31.062 -15.109 1 96.44 200 PRO A N 1
ATOM 1565 C CA . PRO A 1 200 ? 14.398 -30.938 -14.844 1 96.44 200 PRO A CA 1
ATOM 1566 C C . PRO A 1 200 ? 13.961 -29.5 -14.578 1 96.44 200 PRO A C 1
ATOM 1568 O O . PRO A 1 200 ? 14.734 -28.719 -14.023 1 96.44 200 PRO A O 1
ATOM 1571 N N . SER A 1 201 ? 12.773 -29.203 -15.008 1 96.69 201 SER A N 1
ATOM 1572 C CA . SER A 1 201 ? 12.109 -27.953 -14.648 1 96.69 201 SER A CA 1
ATOM 1573 C C . SER A 1 201 ? 11.242 -28.125 -13.406 1 96.69 201 SER A C 1
ATOM 1575 O O . SER A 1 201 ? 10.594 -29.156 -13.234 1 96.69 201 SER A O 1
ATOM 1577 N N . LEU A 1 202 ? 11.305 -27.188 -12.523 1 96.25 202 LEU A N 1
ATOM 1578 C CA . LEU A 1 202 ? 10.422 -27.109 -11.359 1 96.25 202 LEU A CA 1
ATOM 1579 C C . LEU A 1 202 ? 9.328 -26.078 -11.586 1 96.25 202 LEU A C 1
ATOM 1581 O O . LEU A 1 202 ? 9.602 -24.875 -11.664 1 96.25 202 LEU A O 1
ATOM 1585 N N . MET A 1 203 ? 8.078 -26.562 -11.633 1 97.62 203 MET A N 1
ATOM 1586 C CA . MET A 1 203 ? 6.988 -25.703 -12.07 1 97.62 203 MET A CA 1
ATOM 1587 C C . MET A 1 203 ? 5.844 -25.719 -11.062 1 97.62 203 MET A C 1
ATOM 1589 O O . MET A 1 203 ? 4.707 -26.031 -11.414 1 97.62 203 MET A O 1
ATOM 1593 N N . ASN A 1 204 ? 6.141 -25.328 -9.789 1 97.94 204 ASN A N 1
ATOM 1594 C CA . ASN A 1 204 ? 5.055 -25 -8.875 1 97.94 204 ASN A CA 1
ATOM 1595 C C . ASN A 1 204 ? 4.367 -23.688 -9.258 1 97.94 204 ASN A C 1
ATOM 1597 O O . ASN A 1 204 ? 4.766 -22.609 -8.805 1 97.94 204 ASN A O 1
ATOM 1601 N N . PHE A 1 205 ? 3.355 -23.812 -10.078 1 98.56 205 PHE A N 1
ATOM 1602 C CA . PHE A 1 205 ? 2.582 -22.688 -10.555 1 98.56 205 PHE A CA 1
ATOM 1603 C C . PHE A 1 205 ? 1.311 -22.5 -9.734 1 98.56 205 PHE A C 1
ATOM 1605 O O . PHE A 1 205 ? 0.72 -23.484 -9.281 1 98.56 205 PHE A O 1
ATOM 1612 N N . CYS A 1 206 ? 0.905 -21.281 -9.578 1 98.62 206 CYS A N 1
ATOM 1613 C CA . CYS A 1 206 ? -0.38 -20.969 -8.961 1 98.62 206 CYS A CA 1
ATOM 1614 C C . CYS A 1 206 ? -1.097 -19.859 -9.719 1 98.62 206 CYS A C 1
ATOM 1616 O O . CYS A 1 206 ? -0.486 -18.859 -10.078 1 98.62 206 CYS A O 1
ATOM 1618 N N . ILE A 1 207 ? -2.365 -20.078 -10 1 98.75 207 ILE A N 1
ATOM 1619 C CA . ILE A 1 207 ? -3.191 -19.094 -10.68 1 98.75 207 ILE A CA 1
ATOM 1620 C C . ILE A 1 207 ? -4.508 -18.906 -9.922 1 98.75 207 ILE A C 1
ATOM 1622 O O . ILE A 1 207 ? -5.008 -19.859 -9.305 1 98.75 207 ILE A O 1
ATOM 1626 N N . THR A 1 208 ? -5.051 -17.703 -9.898 1 98.75 208 THR A N 1
ATOM 1627 C CA . THR A 1 208 ? -6.375 -17.453 -9.344 1 98.75 208 THR A CA 1
ATOM 1628 C C . THR A 1 208 ? -7.094 -16.359 -10.141 1 98.75 208 THR A C 1
ATOM 1630 O O . THR A 1 208 ? -6.449 -15.523 -10.773 1 98.75 208 THR A O 1
ATOM 1633 N N . ASP A 1 209 ? -8.383 -16.469 -10.164 1 98.12 209 ASP A N 1
ATOM 1634 C CA . ASP A 1 209 ? -9.25 -15.445 -10.75 1 98.12 209 ASP A CA 1
ATOM 1635 C C . ASP A 1 209 ? -10.008 -14.688 -9.664 1 98.12 209 ASP A C 1
ATOM 1637 O O . ASP A 1 209 ? -10.984 -13.992 -9.953 1 98.12 209 ASP A O 1
ATOM 1641 N N . GLY A 1 210 ? -9.602 -14.875 -8.43 1 97.5 210 GLY A N 1
ATOM 1642 C CA . 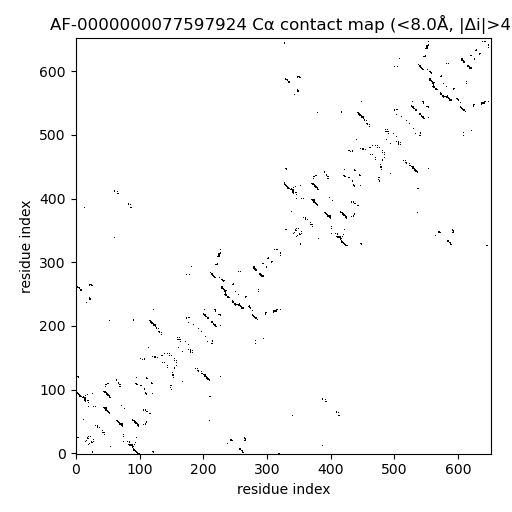GLY A 1 210 ? -10.289 -14.242 -7.316 1 97.5 210 GLY A CA 1
ATOM 1643 C C . GLY A 1 210 ? -11.375 -15.109 -6.711 1 97.5 210 GLY A C 1
ATOM 1644 O O . GLY A 1 210 ? -11.906 -14.797 -5.645 1 97.5 210 GLY A O 1
ATOM 1645 N N . GLU A 1 211 ? -11.672 -16.25 -7.387 1 96.62 211 GLU A N 1
ATOM 1646 C CA . GLU A 1 211 ? -12.711 -17.156 -6.922 1 96.62 211 GLU A CA 1
ATOM 1647 C C . GLU A 1 211 ? -12.188 -18.578 -6.801 1 96.62 211 GLU A C 1
ATOM 1649 O O . GLU A 1 211 ? -12.523 -19.297 -5.859 1 96.62 211 GLU A O 1
ATOM 1654 N N . SER A 1 212 ? -11.414 -18.969 -7.715 1 97.69 212 SER A N 1
ATOM 1655 C CA . SER A 1 212 ? -10.797 -20.281 -7.723 1 97.69 212 SER A CA 1
ATOM 1656 C C . SER A 1 212 ? -9.273 -20.188 -7.637 1 97.69 212 SER A C 1
ATOM 1658 O O . SER A 1 212 ? -8.703 -19.141 -7.922 1 97.69 212 SER A O 1
ATOM 1660 N N . VAL A 1 213 ? -8.695 -21.234 -7.195 1 98.56 213 VAL A N 1
ATOM 1661 C CA . VAL A 1 213 ? -7.246 -21.344 -7.18 1 98.56 213 VAL A CA 1
ATOM 1662 C C . VAL A 1 213 ? -6.816 -22.656 -7.828 1 98.56 213 VAL A C 1
ATOM 1664 O O . VAL A 1 213 ? -7.375 -23.719 -7.527 1 98.56 213 VAL A O 1
ATOM 1667 N N . VAL A 1 214 ? -5.898 -22.578 -8.742 1 98.81 214 VAL A N 1
ATOM 1668 C CA . VAL A 1 214 ? -5.262 -23.766 -9.32 1 98.81 214 VAL A CA 1
ATOM 1669 C C . VAL A 1 214 ? -3.758 -23.719 -9.062 1 98.81 214 VAL A C 1
ATOM 1671 O O . VAL A 1 214 ? -3.086 -22.75 -9.422 1 98.81 214 VAL A O 1
ATOM 1674 N N . ALA A 1 215 ? -3.254 -24.734 -8.453 1 98.81 215 ALA A N 1
ATOM 1675 C CA . ALA A 1 215 ? -1.828 -24.828 -8.148 1 98.81 215 ALA A CA 1
ATOM 1676 C C . ALA A 1 215 ? -1.257 -26.172 -8.57 1 98.81 215 ALA A C 1
ATOM 1678 O O . ALA A 1 215 ? -1.963 -27.188 -8.562 1 98.81 215 ALA A O 1
ATOM 1679 N N . THR A 1 216 ? 0.017 -26.172 -8.922 1 98.75 216 THR A N 1
ATOM 1680 C CA . THR A 1 216 ? 0.663 -27.422 -9.297 1 98.75 216 THR A CA 1
ATOM 1681 C C . THR A 1 216 ? 1.921 -27.656 -8.469 1 98.75 216 THR A C 1
ATOM 1683 O O . THR A 1 216 ? 2.652 -26.703 -8.164 1 98.75 216 THR A O 1
ATOM 1686 N N . ARG A 1 217 ? 2.111 -28.766 -8.008 1 97.81 217 ARG A N 1
ATOM 1687 C CA . ARG A 1 217 ? 3.424 -29.266 -7.613 1 97.81 217 ARG A CA 1
ATOM 1688 C C . ARG A 1 217 ? 4 -30.188 -8.68 1 97.81 217 ARG A C 1
ATOM 1690 O O . ARG A 1 217 ? 3.598 -31.359 -8.789 1 97.81 217 ARG A O 1
ATOM 1697 N N . TYR A 1 218 ? 5.008 -29.641 -9.445 1 98.06 218 TYR A N 1
ATOM 1698 C CA . TYR A 1 218 ? 5.363 -30.359 -10.664 1 98.06 218 TYR A CA 1
ATOM 1699 C C . TYR A 1 218 ? 6.859 -30.281 -10.93 1 98.06 218 TYR A C 1
ATOM 1701 O O . TYR A 1 218 ? 7.473 -29.219 -10.727 1 98.06 218 TYR A O 1
ATOM 1709 N N . ILE A 1 219 ? 7.371 -31.375 -11.414 1 97.44 219 ILE A N 1
ATOM 1710 C CA . ILE A 1 219 ? 8.742 -31.469 -11.906 1 97.44 219 ILE A CA 1
ATOM 1711 C C . ILE A 1 219 ? 8.781 -32.312 -13.172 1 97.44 219 ILE A C 1
ATOM 1713 O O . ILE A 1 219 ? 8.086 -33.344 -13.273 1 97.44 219 ILE A O 1
ATOM 1717 N N . SER A 1 220 ? 9.578 -31.906 -14.141 1 97.5 220 SER A N 1
ATOM 1718 C CA . SER A 1 220 ? 9.719 -32.656 -15.375 1 97.5 220 SER A CA 1
ATOM 1719 C C . SER A 1 220 ? 10.742 -33.781 -15.227 1 97.5 220 SER A C 1
ATOM 1721 O O . SER A 1 220 ? 11.711 -33.844 -15.984 1 97.5 220 SER A O 1
ATOM 1723 N N . SER A 1 221 ? 10.484 -34.625 -14.305 1 95.81 221 SER A N 1
ATOM 1724 C CA . SER A 1 221 ? 11.328 -35.781 -14 1 95.81 221 SER A CA 1
ATOM 1725 C C . SER A 1 221 ? 10.516 -36.906 -13.398 1 95.81 221 SER A C 1
ATOM 1727 O O . SER A 1 221 ? 9.602 -36.688 -12.609 1 95.81 221 SER A O 1
ATOM 1729 N N . ARG A 1 222 ? 10.852 -38.125 -13.688 1 93 222 ARG A N 1
ATOM 1730 C CA . ARG A 1 222 ? 10.18 -39.281 -13.133 1 93 222 ARG A CA 1
ATOM 1731 C C . ARG A 1 222 ? 10.805 -39.688 -11.805 1 93 222 ARG A C 1
ATOM 1733 O O . ARG A 1 222 ? 10.211 -40.469 -11.047 1 93 222 ARG A O 1
ATOM 1740 N N . THR A 1 223 ? 12.008 -39.219 -11.602 1 92.25 223 THR A N 1
ATOM 1741 C CA . THR A 1 223 ? 12.75 -39.75 -10.469 1 92.25 223 THR A CA 1
ATOM 1742 C C . THR A 1 223 ? 12.969 -38.688 -9.406 1 92.25 223 THR A C 1
ATOM 1744 O O . THR A 1 223 ? 13.07 -39 -8.219 1 92.25 223 THR A O 1
ATOM 1747 N N . ASP A 1 224 ? 13.055 -37.438 -9.828 1 93.31 224 ASP A N 1
ATOM 1748 C CA . ASP A 1 224 ? 13.344 -36.375 -8.875 1 93.31 224 ASP A CA 1
ATOM 1749 C C . ASP A 1 224 ? 12.055 -35.875 -8.227 1 93.31 224 ASP A C 1
ATOM 1751 O O . ASP A 1 224 ? 10.992 -35.906 -8.836 1 93.31 224 ASP A O 1
ATOM 1755 N N . GLU A 1 225 ? 12.219 -35.406 -7.031 1 92.88 225 GLU A N 1
ATOM 1756 C CA . GLU A 1 225 ? 11.102 -34.812 -6.293 1 92.88 225 GLU A CA 1
ATOM 1757 C C . GLU A 1 225 ? 10.898 -33.344 -6.668 1 92.88 225 GLU A C 1
ATOM 1759 O O . GLU A 1 225 ? 11.867 -32.625 -6.883 1 92.88 225 GLU A O 1
ATOM 1764 N N . ALA A 1 226 ? 9.633 -33 -6.742 1 94.56 226 ALA A N 1
ATOM 1765 C CA . ALA A 1 226 ? 9.32 -31.594 -7.012 1 94.56 226 ALA A CA 1
ATOM 1766 C C . ALA A 1 226 ? 9.586 -30.734 -5.781 1 94.56 226 ALA A C 1
ATOM 1768 O O . ALA A 1 226 ? 9.844 -31.25 -4.695 1 94.56 226 ALA A O 1
ATOM 1769 N N . ALA A 1 227 ? 9.617 -29.375 -5.988 1 92.31 227 ALA A N 1
ATOM 1770 C CA . ALA A 1 227 ? 9.688 -28.453 -4.863 1 92.31 227 ALA A CA 1
ATOM 1771 C C . ALA A 1 227 ? 8.508 -28.641 -3.914 1 92.31 227 ALA A C 1
ATOM 1773 O O . ALA A 1 227 ? 7.398 -28.953 -4.352 1 92.31 227 ALA A O 1
ATOM 1774 N N . SER A 1 228 ? 8.75 -28.422 -2.654 1 91.69 228 SER A N 1
ATOM 1775 C CA . SER A 1 228 ? 7.734 -28.703 -1.649 1 91.69 228 SER A CA 1
ATOM 1776 C C . SER A 1 228 ? 6.512 -27.812 -1.832 1 91.69 228 SER A C 1
ATOM 1778 O O . SER A 1 228 ? 6.641 -26.656 -2.242 1 91.69 228 SER A O 1
ATOM 1780 N N . LEU A 1 229 ? 5.391 -28.312 -1.55 1 94.75 229 LEU A N 1
ATOM 1781 C CA . LEU A 1 229 ? 4.117 -27.609 -1.539 1 94.75 229 LEU A CA 1
ATOM 17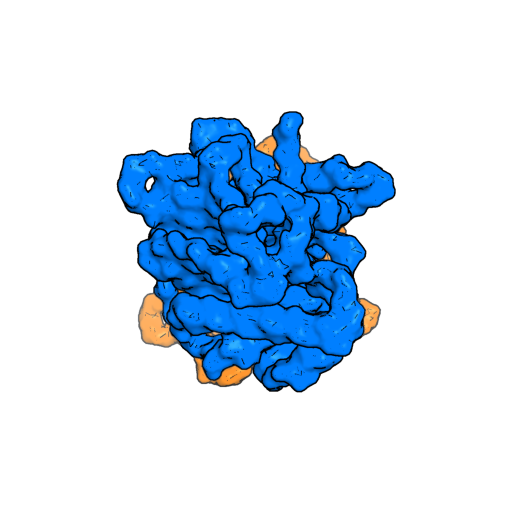82 C C . LEU A 1 229 ? 3.131 -28.281 -0.587 1 94.75 229 LEU A C 1
ATOM 1784 O O . LEU A 1 229 ? 2.939 -29.5 -0.642 1 94.75 229 LEU A O 1
ATOM 1788 N N . TRP A 1 230 ? 2.564 -27.484 0.213 1 94.25 230 TRP A N 1
ATOM 1789 C CA . TRP A 1 230 ? 1.694 -28 1.266 1 94.25 230 TRP A CA 1
ATOM 1790 C C . TRP A 1 230 ? 0.341 -27.297 1.242 1 94.25 230 TRP A C 1
ATOM 1792 O O . TRP A 1 230 ? 0.217 -26.188 0.713 1 94.25 230 TRP A O 1
ATOM 1802 N N . TYR A 1 231 ? -0.7 -27.938 1.781 1 94.81 231 TYR A N 1
ATOM 1803 C CA . TYR A 1 231 ? -1.973 -27.266 1.991 1 94.81 231 TYR A CA 1
ATOM 1804 C C . TYR A 1 231 ? -2.539 -27.578 3.369 1 94.81 231 TYR A C 1
ATOM 1806 O O . TYR A 1 231 ? -2.178 -28.578 3.98 1 94.81 231 TYR A O 1
ATOM 1814 N N . SER A 1 232 ? -3.23 -26.703 3.875 1 92.88 232 SER A N 1
ATOM 1815 C CA . SER A 1 232 ? -3.969 -26.828 5.129 1 92.88 232 SER A CA 1
ATOM 1816 C C . SER A 1 232 ? -5.375 -26.25 4.996 1 92.88 232 SER A C 1
ATOM 1818 O O . SER A 1 232 ? -5.586 -25.266 4.301 1 92.88 232 SER A O 1
ATOM 1820 N N . SER A 1 233 ? -6.359 -26.938 5.559 1 92.06 233 SER A N 1
ATOM 1821 C CA . SER A 1 233 ? -7.742 -26.484 5.543 1 92.06 233 SER A CA 1
ATOM 1822 C C . SER A 1 233 ? -8.359 -26.547 6.938 1 92.06 233 SER A C 1
ATOM 1824 O O . SER A 1 233 ? -8.016 -27.406 7.738 1 92.06 233 SER A O 1
ATOM 1826 N N . GLY A 1 234 ? -9.188 -25.531 7.219 1 90.81 234 GLY A N 1
ATOM 1827 C CA . GLY A 1 234 ? -9.844 -25.484 8.516 1 90.81 234 GLY A CA 1
ATOM 1828 C C . GLY A 1 234 ? -10.906 -24.406 8.609 1 90.81 234 GLY A C 1
ATOM 1829 O O . GLY A 1 234 ? -11.438 -23.969 7.59 1 90.81 234 GLY A O 1
ATOM 1830 N N . THR A 1 235 ? -11.281 -24.094 9.867 1 89.31 235 THR A N 1
ATOM 1831 C CA . THR A 1 235 ? -12.367 -23.156 10.109 1 89.31 235 THR A CA 1
ATOM 1832 C C . THR A 1 235 ? -11.812 -21.797 10.523 1 89.31 235 THR A C 1
ATOM 1834 O O . THR A 1 235 ? -12.398 -20.75 10.203 1 89.31 235 THR A O 1
ATOM 1837 N N . THR A 1 236 ? -10.727 -21.875 11.258 1 86.25 236 THR A N 1
ATOM 1838 C CA . THR A 1 236 ? -10.148 -20.625 11.734 1 86.25 236 THR A CA 1
ATOM 1839 C C . THR A 1 236 ? -8.625 -20.703 11.727 1 86.25 236 THR A C 1
ATOM 1841 O O . THR A 1 236 ? -8.047 -21.75 12.008 1 86.25 236 THR A O 1
ATOM 1844 N N . PHE A 1 237 ? -8.039 -19.688 11.391 1 87.69 237 PHE A N 1
ATOM 1845 C CA . PHE A 1 237 ? -6.602 -19.484 11.516 1 87.69 237 PHE A CA 1
ATOM 1846 C C . PHE A 1 237 ? -6.301 -18.297 12.438 1 87.69 237 PHE A C 1
ATOM 1848 O O . PHE A 1 237 ? -6.516 -17.141 12.062 1 87.69 237 PHE A O 1
ATOM 1855 N N . SER A 1 238 ? -5.832 -18.578 13.625 1 87.69 238 SER A N 1
ATOM 1856 C CA . SER A 1 238 ? -5.719 -17.531 14.633 1 87.69 238 SER A CA 1
ATOM 1857 C C . SER A 1 238 ? -4.52 -17.766 15.547 1 87.69 238 SER A C 1
ATOM 1859 O O . SER A 1 238 ? -4.02 -18.891 15.648 1 87.69 238 SER A O 1
ATOM 1861 N N . GLU A 1 239 ? -4.148 -16.719 16.141 1 87.94 239 GLU A N 1
ATOM 1862 C CA . GLU A 1 239 ? -3.082 -16.797 17.141 1 87.94 239 GLU A CA 1
ATOM 1863 C C . GLU A 1 239 ? -3.572 -17.438 18.438 1 87.94 239 GLU A C 1
ATOM 1865 O O . GLU A 1 239 ? -4.488 -16.922 19.078 1 87.94 239 GLU A O 1
ATOM 1870 N N . TYR A 1 240 ? -2.939 -18.531 18.828 1 84.94 240 TYR A N 1
ATOM 1871 C CA . TYR A 1 240 ? -3.422 -19.25 20 1 84.94 240 TYR A CA 1
ATOM 1872 C C . TYR A 1 240 ? -2.539 -18.969 21.219 1 84.94 240 TYR A C 1
ATOM 1874 O O . TYR A 1 240 ? -2.92 -19.266 22.344 1 84.94 240 TYR A O 1
ATOM 1882 N N . ALA A 1 241 ? -1.342 -18.422 20.922 1 84.62 241 ALA A N 1
ATOM 1883 C CA . ALA A 1 241 ? -0.43 -18.031 21.984 1 84.62 241 ALA A CA 1
ATOM 1884 C C . ALA A 1 241 ? 0.405 -16.828 21.578 1 84.62 241 ALA A C 1
ATOM 1886 O O . ALA A 1 241 ? 0.604 -16.578 20.391 1 84.62 241 ALA A O 1
ATOM 1887 N N . ALA A 1 242 ? 0.883 -16.125 22.641 1 84.38 242 ALA A N 1
ATOM 1888 C CA . ALA A 1 242 ? 1.679 -14.922 22.375 1 84.38 242 ALA A CA 1
ATOM 1889 C C . ALA A 1 242 ? 2.936 -15.266 21.578 1 84.38 242 ALA A C 1
ATOM 1891 O O . ALA A 1 242 ? 3.449 -16.375 21.672 1 84.38 242 ALA A O 1
ATOM 1892 N N . GLY A 1 243 ? 3.402 -14.328 20.781 1 83.06 243 GLY A N 1
ATOM 1893 C CA . GLY A 1 243 ? 4.637 -14.508 20.047 1 83.06 243 GLY A CA 1
ATOM 1894 C C . GLY A 1 243 ? 4.406 -14.945 18.609 1 83.06 243 GLY A C 1
ATOM 1895 O O . GLY A 1 243 ? 5.262 -15.594 18 1 83.06 243 GLY A O 1
ATOM 1896 N N . GLY A 1 244 ? 3.229 -14.781 18.172 1 85.25 244 GLY A N 1
ATOM 1897 C CA . GLY A 1 244 ? 2.961 -15.07 16.781 1 85.25 244 GLY A CA 1
ATOM 1898 C C . GLY A 1 244 ? 2.703 -16.547 16.516 1 85.25 244 GLY A C 1
ATOM 1899 O O . GLY A 1 244 ? 2.969 -17.031 15.414 1 85.25 244 GLY A O 1
ATOM 1900 N N . LYS A 1 245 ? 2.295 -17.281 17.562 1 85.69 245 LYS A N 1
ATOM 1901 C CA . LYS A 1 245 ? 1.985 -18.703 17.406 1 85.69 245 LYS A CA 1
ATOM 1902 C C . LYS A 1 245 ? 0.564 -18.906 16.891 1 85.69 245 LYS A C 1
ATOM 1904 O O . LYS A 1 245 ? -0.406 -18.656 17.609 1 85.69 245 LYS A O 1
ATOM 1909 N N . TYR A 1 246 ? 0.567 -19.391 15.672 1 87.38 246 TYR A N 1
ATOM 1910 C CA . TYR A 1 246 ? -0.72 -19.531 15 1 87.38 246 TYR A CA 1
ATOM 1911 C C . TYR A 1 246 ? -1.082 -21 14.812 1 87.38 246 TYR A C 1
ATOM 1913 O O . TYR A 1 246 ? -0.202 -21.859 14.781 1 87.38 246 TYR A O 1
ATOM 1921 N N . LYS A 1 247 ? -2.393 -21.234 14.719 1 85 247 LYS A N 1
ATOM 1922 C CA . LYS A 1 247 ? -2.865 -22.594 14.438 1 85 247 LYS A CA 1
ATOM 1923 C C . LYS A 1 247 ? -4.102 -22.562 13.547 1 85 247 LYS A C 1
ATOM 1925 O O . LYS A 1 247 ? -4.859 -21.594 13.555 1 85 247 LYS A O 1
ATOM 1930 N N . MET A 1 248 ? -4.191 -23.594 12.773 1 86.75 248 MET A N 1
ATOM 1931 C CA . MET A 1 248 ? -5.422 -23.891 12.039 1 86.75 248 MET A CA 1
ATOM 1932 C C . MET A 1 248 ? -6.352 -24.781 12.859 1 86.75 248 MET A C 1
ATOM 1934 O O . MET A 1 248 ? -5.945 -25.844 13.312 1 86.75 248 MET A O 1
ATOM 1938 N N . SER A 1 249 ? -7.539 -24.266 13.094 1 84.88 249 SER A N 1
ATOM 1939 C CA . SER A 1 249 ? -8.5 -25.062 13.852 1 84.88 249 SER A CA 1
ATOM 1940 C C . SER A 1 249 ? -9.594 -25.625 12.945 1 84.88 249 SER A C 1
ATOM 1942 O O . SER A 1 249 ? -10.008 -24.969 11.992 1 84.88 249 SER A O 1
ATOM 1944 N N . LYS A 1 250 ? -9.914 -26.859 13.305 1 83.44 250 LYS A N 1
ATOM 1945 C CA . LYS A 1 250 ? -11.016 -27.531 12.609 1 83.44 250 LYS A CA 1
ATOM 1946 C C . LYS A 1 250 ? -12.172 -27.812 13.555 1 83.44 250 LYS A C 1
ATOM 1948 O O . LYS A 1 250 ? -12.055 -28.641 14.461 1 83.44 250 LYS A O 1
ATOM 1953 N N . ALA A 1 251 ? -13.141 -26.938 13.711 1 70.81 251 ALA A N 1
ATOM 1954 C CA . ALA A 1 251 ? -14.242 -27.125 14.648 1 70.81 251 ALA A CA 1
ATOM 1955 C C . ALA A 1 251 ? -15.422 -27.812 13.969 1 70.81 251 ALA A C 1
ATOM 1957 O O . ALA A 1 251 ? -16.078 -28.672 14.578 1 70.81 251 ALA A O 1
ATOM 1958 N N . ASP A 1 252 ? -15.922 -27.281 12.883 1 66.31 252 ASP A N 1
ATOM 1959 C CA . ASP A 1 252 ? -17.109 -27.844 12.25 1 66.31 252 ASP A CA 1
ATOM 1960 C C . ASP A 1 252 ? -16.75 -28.516 10.914 1 66.31 252 ASP A C 1
ATOM 1962 O O . ASP A 1 252 ? -15.594 -28.5 10.508 1 66.31 252 ASP A O 1
ATOM 1966 N N . LYS A 1 253 ? -17.719 -29.328 10.461 1 61.94 253 LYS A N 1
ATOM 1967 C CA . LYS A 1 253 ? -17.547 -30.109 9.242 1 61.94 253 LYS A CA 1
ATOM 1968 C C . LYS A 1 253 ? -17.312 -29.203 8.039 1 61.94 253 LYS A C 1
ATOM 1970 O O . LYS A 1 253 ? -16.922 -29.688 6.965 1 61.94 253 LYS A O 1
ATOM 1975 N N . ARG A 1 254 ? -17.391 -27.797 8.266 1 69 254 ARG A N 1
ATOM 1976 C CA . ARG A 1 254 ? -17.266 -27 7.051 1 69 254 ARG A CA 1
ATOM 1977 C C . ARG A 1 254 ? -15.906 -26.312 6.992 1 69 254 ARG A C 1
ATOM 1979 O O . ARG A 1 254 ? -15.461 -25.734 7.984 1 69 254 ARG A O 1
ATOM 1986 N N . GLU A 1 255 ? -15.18 -26.641 5.949 1 79.69 255 GLU A N 1
ATOM 1987 C CA . GLU A 1 255 ? -13.922 -25.953 5.691 1 79.69 255 GLU A CA 1
ATOM 1988 C C . GLU A 1 255 ? -14.172 -24.531 5.18 1 79.69 255 GLU A C 1
ATOM 1990 O O . GLU A 1 255 ? -14.758 -24.344 4.109 1 79.69 255 GLU A O 1
ATOM 1995 N N . ASN A 1 256 ? -13.734 -23.547 6.031 1 88.5 256 ASN A N 1
ATOM 1996 C CA . ASN A 1 256 ? -13.961 -22.141 5.668 1 88.5 256 ASN A CA 1
ATOM 1997 C C . ASN A 1 256 ? -12.672 -21.469 5.227 1 88.5 256 ASN A C 1
ATOM 1999 O O . ASN A 1 256 ? -12.695 -20.328 4.746 1 88.5 256 ASN A O 1
ATOM 2003 N N . ILE A 1 257 ? -11.562 -22.188 5.402 1 93.94 257 ILE A N 1
ATOM 2004 C CA . ILE A 1 257 ? -10.266 -21.609 5.066 1 93.94 257 ILE A CA 1
ATOM 2005 C C . ILE A 1 257 ? -9.391 -22.672 4.402 1 93.94 257 ILE A C 1
ATOM 2007 O O . ILE A 1 257 ? -9.359 -23.828 4.848 1 93.94 257 ILE A O 1
ATOM 2011 N N . ILE A 1 258 ? -8.766 -22.344 3.371 1 95.94 258 ILE A N 1
ATOM 2012 C CA . ILE A 1 258 ? -7.766 -23.203 2.74 1 95.94 258 ILE A CA 1
ATOM 2013 C C . ILE A 1 258 ? -6.496 -22.391 2.469 1 95.94 258 ILE A C 1
ATOM 2015 O O . ILE A 1 258 ? -6.562 -21.281 1.945 1 95.94 258 ILE A O 1
ATOM 2019 N N . MET A 1 259 ? -5.395 -22.938 2.84 1 95.06 259 MET A N 1
ATOM 2020 C CA . MET A 1 259 ? -4.098 -22.328 2.584 1 95.06 259 MET A CA 1
ATOM 2021 C C . MET A 1 259 ? -3.188 -23.281 1.813 1 95.06 259 MET A C 1
ATOM 2023 O O . MET A 1 259 ? -3.221 -24.484 2.029 1 95.06 259 MET A O 1
ATOM 2027 N N . ILE A 1 260 ? -2.43 -22.75 0.907 1 96.44 260 ILE A N 1
ATOM 2028 C CA . ILE A 1 260 ? -1.354 -23.453 0.22 1 96.44 260 ILE A CA 1
ATOM 2029 C C . ILE A 1 260 ? -0.034 -22.719 0.429 1 96.44 260 ILE A C 1
ATOM 2031 O O . ILE A 1 260 ? 0.024 -21.5 0.321 1 96.44 260 ILE A O 1
ATOM 2035 N N . ALA A 1 261 ? 0.976 -23.453 0.742 1 93.62 261 ALA A N 1
ATOM 2036 C CA . ALA A 1 261 ? 2.258 -22.797 1.005 1 93.62 261 ALA A CA 1
ATOM 2037 C C . ALA A 1 261 ? 3.42 -23.688 0.58 1 93.62 261 ALA A C 1
ATOM 2039 O O . ALA A 1 261 ? 3.322 -24.922 0.638 1 93.62 261 ALA A O 1
ATOM 2040 N N . SER A 1 262 ? 4.48 -23.031 0.152 1 91.75 262 SER A N 1
ATOM 2041 C CA . SER A 1 262 ? 5.699 -23.766 -0.168 1 91.75 262 SER A CA 1
ATOM 2042 C C . SER A 1 262 ? 6.266 -24.453 1.066 1 91.75 262 SER A C 1
ATOM 2044 O O . SER A 1 262 ? 6.863 -25.531 0.962 1 91.75 262 SER A O 1
ATOM 2046 N N . GLU A 1 263 ? 6.086 -23.844 2.172 1 85.25 263 GLU A N 1
ATOM 2047 C CA . GLU A 1 263 ? 6.445 -24.375 3.484 1 85.25 263 GLU A CA 1
ATOM 2048 C C . GLU A 1 263 ? 5.367 -24.062 4.52 1 85.25 263 GLU A C 1
ATOM 2050 O O . GLU A 1 263 ? 4.789 -22.969 4.516 1 85.25 263 GLU A O 1
ATOM 2055 N N . PRO A 1 264 ? 5.195 -25.031 5.359 1 84.06 264 PRO A N 1
ATOM 2056 C CA . PRO A 1 264 ? 4.172 -24.797 6.379 1 84.06 264 PRO A CA 1
ATOM 2057 C C . PRO A 1 264 ? 4.422 -23.5 7.168 1 84.06 264 PRO A C 1
ATOM 2059 O O . PRO A 1 264 ? 5.562 -23.219 7.535 1 84.06 264 PRO A O 1
ATOM 2062 N N . LEU A 1 265 ? 3.385 -22.781 7.527 1 76.69 265 LEU A N 1
ATOM 2063 C CA . LEU A 1 265 ? 3.482 -21.484 8.211 1 76.69 265 LEU A CA 1
ATOM 2064 C C . LEU A 1 265 ? 3.426 -21.672 9.727 1 76.69 265 LEU A C 1
ATOM 2066 O O . LEU A 1 265 ? 3.65 -20.719 10.477 1 76.69 265 LEU A O 1
ATOM 2070 N N . THR A 1 266 ? 3.025 -22.797 10.133 1 74 266 THR A N 1
ATOM 2071 C CA . THR A 1 266 ? 2.887 -23.031 11.562 1 74 266 THR A CA 1
ATOM 2072 C C . THR A 1 266 ? 3.838 -24.125 12.031 1 74 266 THR A C 1
ATOM 2074 O O . THR A 1 266 ? 4.387 -24.859 11.211 1 74 266 THR A O 1
ATOM 2077 N N . PHE A 1 267 ? 3.881 -24.125 13.312 1 66.12 267 PHE A N 1
ATOM 2078 C CA . PHE A 1 267 ? 4.762 -25.109 13.914 1 66.12 267 PHE A CA 1
ATOM 2079 C C . PHE A 1 267 ? 4.098 -26.484 13.938 1 66.12 267 PHE A C 1
ATOM 2081 O O . PHE A 1 267 ? 4.785 -27.516 13.977 1 66.12 267 PHE A O 1
ATOM 2088 N N . GLU A 1 268 ? 2.875 -26.391 13.984 1 71 268 GLU A N 1
ATOM 2089 C CA . GLU A 1 268 ? 2.158 -27.672 13.984 1 71 268 GLU A CA 1
ATOM 2090 C C . GLU A 1 268 ? 2.053 -28.25 12.578 1 71 268 GLU A C 1
ATOM 2092 O O . GLU A 1 268 ? 1.045 -28.047 11.898 1 71 268 GLU A O 1
ATOM 2097 N N . LYS A 1 269 ? 3.008 -28.938 12.242 1 69.25 269 LYS A N 1
ATOM 2098 C CA . LYS A 1 269 ? 3.088 -29.531 10.906 1 69.25 269 LYS A CA 1
ATOM 2099 C C . LYS A 1 269 ? 1.941 -30.5 10.664 1 69.25 269 LYS A C 1
ATOM 2101 O O . LYS A 1 269 ? 1.552 -30.75 9.523 1 69.25 269 LYS A O 1
ATOM 2106 N N . ALA A 1 270 ? 1.464 -30.922 11.758 1 72.94 270 ALA A N 1
ATOM 2107 C CA . ALA A 1 270 ? 0.412 -31.938 11.648 1 72.94 270 ALA A CA 1
ATOM 2108 C C . ALA A 1 270 ? -0.836 -31.359 10.992 1 72.94 270 ALA A C 1
ATOM 2110 O O . ALA A 1 270 ? -1.673 -32.094 10.477 1 72.94 270 ALA A O 1
ATOM 2111 N N . ASP A 1 271 ? -0.809 -30.109 10.883 1 82.06 271 ASP A N 1
ATOM 2112 C CA . ASP A 1 271 ? -1.987 -29.469 10.305 1 82.06 271 ASP A CA 1
ATOM 2113 C C . ASP A 1 271 ? -1.827 -29.266 8.805 1 82.06 271 ASP A C 1
ATOM 2115 O O . ASP A 1 271 ? -2.744 -28.797 8.133 1 82.06 271 ASP A O 1
ATOM 2119 N N . TRP A 1 272 ? -0.719 -29.688 8.281 1 89.62 272 TRP A N 1
ATOM 2120 C CA . TRP A 1 272 ? -0.442 -29.469 6.867 1 89.62 272 TRP A CA 1
ATOM 2121 C C . TRP A 1 272 ? -0.266 -30.797 6.137 1 89.62 272 TRP A C 1
ATOM 2123 O O . TRP A 1 272 ? 0.302 -31.75 6.691 1 89.62 272 TRP A O 1
ATOM 2133 N N . MET A 1 273 ? -0.733 -30.891 5 1 92.25 273 MET A N 1
ATOM 2134 C CA . MET A 1 273 ? -0.571 -32.062 4.141 1 92.25 273 MET A CA 1
ATOM 2135 C C . MET A 1 273 ? 0.254 -31.719 2.904 1 92.25 273 MET A C 1
ATOM 2137 O O . MET A 1 273 ? -0.016 -30.719 2.23 1 92.25 273 MET A O 1
ATOM 2141 N N . GLU A 1 274 ? 1.184 -32.5 2.652 1 93.12 274 GLU A N 1
ATOM 2142 C CA . GLU A 1 274 ? 2.021 -32.281 1.478 1 93.12 274 GLU A CA 1
ATOM 2143 C C . GLU A 1 274 ? 1.302 -32.688 0.198 1 93.12 274 GLU A C 1
ATOM 2145 O O . GLU A 1 274 ? 0.65 -33.75 0.159 1 93.12 274 GLU A O 1
ATOM 2150 N N . ILE A 1 275 ? 1.374 -31.922 -0.75 1 94.81 275 ILE A N 1
ATOM 2151 C CA . ILE A 1 275 ? 0.833 -32.25 -2.062 1 94.81 275 ILE A CA 1
ATOM 2152 C C . ILE A 1 275 ? 1.801 -33.188 -2.799 1 94.81 275 ILE A C 1
ATOM 2154 O O . ILE A 1 275 ? 3.012 -32.938 -2.803 1 94.81 275 ILE A O 1
ATOM 2158 N N . ARG A 1 276 ? 1.302 -34.156 -3.461 1 93.62 276 ARG A N 1
ATOM 2159 C CA . ARG A 1 276 ? 2.15 -35.125 -4.129 1 93.62 276 ARG A CA 1
ATOM 2160 C C . ARG A 1 276 ? 2.807 -34.531 -5.367 1 93.62 276 ARG A C 1
ATOM 2162 O O . ARG A 1 276 ? 2.234 -33.656 -6.023 1 93.62 276 ARG A O 1
ATOM 2169 N N . THR A 1 277 ? 4.004 -35.031 -5.621 1 95.06 277 THR A N 1
ATOM 2170 C CA . THR A 1 277 ? 4.715 -34.625 -6.824 1 95.06 277 THR A CA 1
ATOM 2171 C C . THR A 1 277 ? 3.877 -34.906 -8.07 1 95.06 277 THR A C 1
ATOM 2173 O O . THR A 1 277 ? 3.254 -35.938 -8.18 1 95.06 277 THR A O 1
ATOM 2176 N N . ASN A 1 278 ? 3.885 -33.906 -8.938 1 97.31 278 ASN A N 1
ATOM 2177 C CA . ASN A 1 278 ? 3.213 -33.969 -10.234 1 97.31 278 ASN A CA 1
ATOM 2178 C C . ASN A 1 278 ? 1.705 -34.156 -10.078 1 97.31 278 ASN A C 1
ATOM 2180 O O . ASN A 1 278 ? 1.108 -35 -10.719 1 97.31 278 ASN A O 1
ATOM 2184 N N . HIS A 1 279 ? 1.2 -33.344 -9.219 1 97.31 279 HIS A N 1
ATOM 2185 C CA . HIS A 1 279 ? -0.234 -33.219 -8.984 1 97.31 279 HIS A CA 1
ATOM 2186 C C . HIS A 1 279 ? -0.667 -31.75 -9.086 1 97.31 279 HIS A C 1
ATOM 2188 O O . HIS A 1 279 ? 0.151 -30.844 -8.906 1 97.31 279 HIS A O 1
ATOM 2194 N N . MET A 1 280 ? -1.906 -31.609 -9.453 1 98.31 280 MET A N 1
ATOM 2195 C CA . MET A 1 280 ? -2.564 -30.312 -9.461 1 98.31 280 MET A CA 1
ATOM 2196 C C . MET A 1 280 ? -3.611 -30.219 -8.359 1 98.31 280 MET A C 1
ATOM 2198 O O . MET A 1 280 ? -4.328 -31.188 -8.094 1 98.31 280 MET A O 1
ATOM 2202 N N . VAL A 1 281 ? -3.654 -29.125 -7.703 1 98.12 281 VAL A N 1
ATOM 2203 C CA . VAL A 1 281 ? -4.676 -28.859 -6.695 1 98.12 281 VAL A CA 1
ATOM 2204 C C . VAL A 1 281 ? -5.617 -27.766 -7.195 1 98.12 281 VAL A C 1
ATOM 2206 O O . VAL A 1 281 ? -5.172 -26.719 -7.695 1 98.12 281 VAL A O 1
ATOM 2209 N N . VAL A 1 282 ? -6.902 -28 -7.074 1 98.19 282 VAL A N 1
ATOM 2210 C CA . VAL A 1 282 ? -7.91 -27.031 -7.496 1 98.19 282 VAL A CA 1
ATOM 2211 C C . VAL A 1 282 ? -8.82 -26.688 -6.32 1 98.19 282 VAL A C 1
ATOM 2213 O O . VAL A 1 282 ? -9.406 -27.578 -5.699 1 98.19 282 VAL A O 1
ATOM 2216 N N . ILE A 1 283 ? -8.867 -25.469 -5.98 1 97.75 283 ILE A N 1
ATOM 2217 C CA . ILE A 1 283 ? -9.844 -24.969 -5.023 1 97.75 283 ILE A CA 1
ATOM 2218 C C . ILE A 1 283 ? -10.969 -24.25 -5.762 1 97.75 283 ILE A C 1
ATOM 2220 O O . ILE A 1 283 ? -10.742 -23.203 -6.383 1 97.75 283 ILE A O 1
ATOM 2224 N N . THR A 1 284 ? -12.172 -24.719 -5.621 1 96.38 284 THR A N 1
ATOM 2225 C CA . THR A 1 284 ? -13.312 -24.172 -6.34 1 96.38 284 THR A CA 1
ATOM 2226 C C . THR A 1 284 ? -13.93 -23 -5.57 1 96.38 284 THR A C 1
ATOM 2228 O O . THR A 1 284 ? -13.609 -22.797 -4.398 1 96.38 284 THR A O 1
ATOM 2231 N N . PRO A 1 285 ? -14.812 -22.234 -6.246 1 94.38 285 PRO A N 1
ATOM 2232 C CA . PRO A 1 285 ? -15.5 -21.156 -5.539 1 94.38 285 PRO A CA 1
ATOM 2233 C C . PRO A 1 285 ? -16.297 -21.656 -4.336 1 94.38 285 PRO A C 1
ATOM 2235 O O . PRO A 1 285 ? -16.484 -20.922 -3.365 1 94.38 285 PRO A O 1
ATOM 2238 N N . LYS A 1 286 ? -16.688 -22.906 -4.332 1 91.56 286 LYS A N 1
ATOM 2239 C CA . LYS A 1 286 ? -17.484 -23.484 -3.252 1 91.56 286 LYS A CA 1
ATOM 2240 C C . LYS A 1 286 ? -16.578 -24.125 -2.199 1 91.56 286 LYS A C 1
ATOM 2242 O O . LYS A 1 286 ? -17.062 -24.859 -1.335 1 91.56 286 LYS A O 1
ATOM 2247 N N . PHE A 1 287 ? -15.289 -24.047 -2.348 1 91.5 287 PHE A N 1
ATOM 2248 C CA . PHE A 1 287 ? -14.281 -24.406 -1.361 1 91.5 287 PHE A CA 1
ATOM 2249 C C . PHE A 1 287 ? -14.047 -25.922 -1.368 1 91.5 287 PHE A C 1
ATOM 2251 O O . PHE A 1 287 ? -13.648 -26.5 -0.354 1 91.5 287 PHE A O 1
ATOM 2258 N N . ASN A 1 288 ? -14.344 -26.453 -2.516 1 92 288 ASN A N 1
ATOM 2259 C CA . ASN A 1 288 ? -13.867 -27.828 -2.711 1 92 288 ASN A CA 1
ATOM 2260 C C . ASN A 1 288 ? -12.383 -27.844 -3.094 1 92 288 ASN A C 1
ATOM 2262 O O . ASN A 1 288 ? -11.93 -27.016 -3.875 1 92 288 ASN A O 1
ATOM 2266 N N . LEU A 1 289 ? -11.711 -28.734 -2.439 1 94 289 LEU A N 1
ATOM 2267 C CA . LEU A 1 289 ? -10.312 -28.938 -2.787 1 94 289 LEU A CA 1
ATOM 2268 C C . LEU A 1 289 ? -10.117 -30.281 -3.496 1 94 289 LEU A C 1
ATOM 2270 O O . LEU A 1 289 ? -10.406 -31.344 -2.928 1 94 289 LEU A O 1
ATOM 2274 N N . LEU A 1 290 ? -9.656 -30.219 -4.695 1 95.5 290 LEU A N 1
ATOM 2275 C CA . LEU A 1 290 ? -9.422 -31.406 -5.5 1 95.5 290 LEU A CA 1
ATOM 2276 C C . LEU A 1 290 ? -7.934 -31.578 -5.809 1 95.5 290 LEU A C 1
ATOM 2278 O O . LEU A 1 290 ? -7.246 -30.594 -6.098 1 95.5 290 LEU A O 1
ATOM 2282 N N . GLN A 1 291 ? -7.461 -32.75 -5.668 1 95.81 291 GLN A N 1
ATOM 2283 C CA . GLN A 1 291 ? -6.117 -33.094 -6.109 1 95.81 291 GLN A CA 1
ATOM 2284 C C . GLN A 1 291 ? -6.164 -34 -7.34 1 95.81 291 GLN A C 1
ATOM 2286 O O . GLN A 1 291 ? -6.789 -35.062 -7.316 1 95.81 291 GLN A O 1
ATOM 2291 N N . ILE A 1 292 ? -5.508 -33.594 -8.328 1 96.69 292 ILE A N 1
ATOM 2292 C CA . ILE A 1 292 ? -5.582 -34.281 -9.609 1 96.69 292 ILE A CA 1
ATOM 2293 C C . ILE A 1 292 ? -4.172 -34.594 -10.102 1 96.69 292 ILE A C 1
ATOM 2295 O O . ILE A 1 292 ? -3.338 -33.719 -10.25 1 96.69 292 ILE A O 1
ATOM 2299 N N . PRO A 1 293 ? -3.918 -35.875 -10.383 1 96.69 293 PRO A N 1
ATOM 2300 C CA . PRO A 1 293 ? -2.607 -36.188 -10.953 1 96.69 293 PRO A CA 1
ATOM 2301 C C . PRO A 1 293 ? -2.416 -35.625 -12.352 1 96.69 293 PRO A C 1
ATOM 2303 O O . PRO A 1 293 ? -3.357 -35.594 -13.141 1 96.69 293 PRO A O 1
ATOM 2306 N N . ILE A 1 294 ? -1.27 -35.094 -12.531 1 97.75 294 ILE A N 1
ATOM 2307 C CA . ILE A 1 294 ? -0.905 -34.656 -13.883 1 97.75 294 ILE A CA 1
ATOM 2308 C C . ILE A 1 294 ? -0.296 -35.844 -14.648 1 97.75 294 ILE A C 1
ATOM 2310 O O . ILE A 1 294 ? 0.853 -36.219 -14.406 1 97.75 294 ILE A O 1
ATOM 2314 N N . ARG A 1 295 ? -1.03 -36.344 -15.617 1 95.69 295 ARG A N 1
ATOM 2315 C CA . ARG A 1 295 ? -0.611 -37.562 -16.297 1 95.69 295 ARG A CA 1
ATOM 2316 C C . ARG A 1 295 ? 0.109 -37.25 -17.594 1 95.69 295 ARG A C 1
ATOM 2318 O O . ARG A 1 295 ? -0.531 -37.062 -18.625 1 95.69 295 ARG A O 1
ATOM 2325 N N . ASP A 1 296 ? 1.391 -37.219 -17.562 1 95.94 296 ASP A N 1
ATOM 2326 C CA . ASP A 1 296 ? 2.256 -37.062 -18.719 1 95.94 296 ASP A CA 1
ATOM 2327 C C . ASP A 1 296 ? 3.447 -38 -18.656 1 95.94 296 ASP A C 1
ATOM 2329 O O . ASP A 1 296 ? 3.377 -39.062 -18 1 95.94 296 ASP A O 1
ATOM 2333 N N . GLU A 1 297 ? 4.484 -37.812 -19.422 1 94.19 297 GLU A N 1
ATOM 2334 C CA . GLU A 1 297 ? 5.594 -38.781 -19.516 1 94.19 297 GLU A CA 1
ATOM 2335 C C . GLU A 1 297 ? 6.367 -38.844 -18.203 1 94.19 297 GLU A C 1
ATOM 2337 O O . GLU A 1 297 ? 7.148 -39.781 -18 1 94.19 297 GLU A O 1
ATOM 2342 N N . PHE A 1 298 ? 6.098 -37.906 -17.312 1 94.81 298 PHE A N 1
ATOM 2343 C CA . PHE A 1 298 ? 6.852 -37.906 -16.062 1 94.81 298 PHE A CA 1
ATOM 2344 C C . PHE A 1 298 ? 5.996 -38.406 -14.898 1 94.81 298 PHE A C 1
ATOM 2346 O O . PHE A 1 298 ? 6.43 -38.344 -13.742 1 94.81 298 PHE A O 1
ATOM 2353 N N . TYR A 1 299 ? 4.797 -38.75 -15.211 1 92.44 299 TYR A N 1
ATOM 2354 C CA . TYR A 1 299 ? 3.893 -39.25 -14.188 1 92.44 299 TYR A CA 1
ATOM 2355 C C . TYR A 1 299 ? 4.328 -40.656 -13.719 1 92.44 299 TYR A C 1
ATOM 2357 O O . TYR A 1 299 ? 4.672 -41.5 -14.531 1 92.44 299 TYR A O 1
ATOM 2365 N N . VAL A 1 300 ? 4.312 -40.812 -12.461 1 89 300 VAL A N 1
ATOM 2366 C CA . VAL A 1 300 ? 4.566 -42.125 -11.844 1 89 300 VAL A CA 1
ATOM 2367 C C . VAL A 1 300 ? 3.365 -42.531 -11 1 89 300 VAL A C 1
ATOM 2369 O O . VAL A 1 300 ? 3.047 -41.875 -10 1 89 300 VAL A O 1
ATOM 2372 N N . PRO A 1 301 ? 2.723 -43.594 -11.406 1 86.75 301 PRO A N 1
ATOM 2373 C CA . PRO A 1 301 ? 1.564 -44.031 -10.625 1 86.75 301 PRO A CA 1
ATOM 2374 C C . PRO A 1 301 ? 1.926 -44.375 -9.188 1 86.75 301 PRO A C 1
ATOM 2376 O O . PRO A 1 301 ? 3.014 -44.906 -8.93 1 86.75 301 PRO A O 1
ATOM 2379 N N . PRO A 1 302 ? 0.961 -44.156 -8.32 1 82.31 302 PRO A N 1
ATOM 2380 C CA . PRO A 1 302 ? 1.22 -44.469 -6.91 1 82.31 302 PRO A CA 1
ATOM 2381 C C . PRO A 1 302 ? 1.576 -45.906 -6.664 1 82.31 302 PRO A C 1
ATOM 2383 O O . PRO A 1 302 ? 2.232 -46.25 -5.672 1 82.31 302 PRO A O 1
ATOM 2386 N N . SER A 1 303 ? 1.112 -46.781 -7.535 1 82.06 303 SER A N 1
ATOM 2387 C CA . SER A 1 303 ? 1.387 -48.188 -7.391 1 82.06 303 SER A CA 1
ATOM 2388 C C . SER A 1 303 ? 2.836 -48.531 -7.738 1 82.06 303 SER A C 1
ATOM 2390 O O . SER A 1 303 ? 3.346 -49.594 -7.375 1 82.06 303 SER A O 1
ATOM 2392 N N . ASP A 1 304 ? 3.465 -47.562 -8.398 1 83.25 304 ASP A N 1
ATOM 2393 C CA . ASP A 1 304 ? 4.875 -47.719 -8.75 1 83.25 304 ASP A CA 1
ATOM 2394 C C . ASP A 1 304 ? 5.773 -47.375 -7.562 1 83.25 304 ASP A C 1
ATOM 2396 O O . ASP A 1 304 ? 5.656 -46.312 -6.973 1 83.25 304 ASP A O 1
ATOM 2400 N N . PRO A 1 305 ? 6.609 -48.344 -7.176 1 77.12 305 PRO A N 1
ATOM 2401 C CA . PRO A 1 305 ? 7.512 -48.125 -6.047 1 77.12 305 PRO A CA 1
ATOM 2402 C C . PRO A 1 305 ? 8.359 -46.875 -6.223 1 77.12 305 PRO A C 1
ATOM 2404 O O . PRO A 1 305 ? 8.805 -46.281 -5.234 1 77.12 305 PRO A O 1
ATOM 2407 N N . ALA A 1 306 ? 8.531 -46.469 -7.426 1 75.88 306 ALA A N 1
ATOM 2408 C CA . ALA A 1 306 ? 9.344 -45.312 -7.703 1 75.88 306 ALA A CA 1
ATOM 2409 C C . ALA A 1 306 ? 8.672 -44.031 -7.18 1 75.88 306 ALA A C 1
ATOM 2411 O O . ALA A 1 306 ? 9.336 -43.031 -6.934 1 75.88 306 ALA A O 1
ATOM 2412 N N . ALA A 1 307 ? 7.422 -44.188 -7.016 1 76.75 307 ALA A N 1
ATOM 2413 C CA . ALA A 1 307 ? 6.656 -43.031 -6.559 1 76.75 307 ALA A CA 1
ATOM 2414 C C . ALA A 1 307 ? 7.016 -42.656 -5.117 1 76.75 307 ALA A C 1
ATOM 2416 O O . ALA A 1 307 ? 6.93 -41.5 -4.723 1 76.75 307 ALA A O 1
ATOM 2417 N N . LEU A 1 308 ? 7.477 -43.594 -4.41 1 76.94 308 LEU A N 1
ATOM 2418 C CA . LEU A 1 308 ? 7.754 -43.406 -2.988 1 76.94 308 LEU A CA 1
ATOM 2419 C C . LEU A 1 308 ? 9.219 -43.031 -2.764 1 76.94 308 LEU A C 1
ATOM 2421 O O . LEU A 1 308 ? 9.602 -42.625 -1.663 1 76.94 308 LEU A O 1
ATOM 2425 N N . THR A 1 309 ? 9.977 -43.156 -3.83 1 80.5 309 THR A N 1
ATOM 2426 C CA . THR A 1 309 ? 11.414 -43.031 -3.609 1 80.5 309 THR A CA 1
ATOM 2427 C C . THR A 1 309 ? 11.992 -41.906 -4.477 1 80.5 309 THR A C 1
ATOM 2429 O O . THR A 1 309 ? 13.148 -41.969 -4.906 1 80.5 309 THR A O 1
ATOM 2432 N N . ARG A 1 310 ? 11.227 -40.938 -4.688 1 87.88 310 ARG A N 1
ATOM 2433 C CA . ARG A 1 310 ? 11.766 -39.844 -5.508 1 87.88 310 ARG A CA 1
ATOM 2434 C C . ARG A 1 310 ? 12.961 -39.188 -4.824 1 87.88 310 ARG A C 1
ATOM 2436 O O . ARG A 1 310 ? 12.961 -39.031 -3.604 1 87.88 310 ARG A O 1
ATOM 2443 N N . ASP A 1 311 ? 13.945 -38.844 -5.641 1 86.75 311 ASP A N 1
ATOM 2444 C CA . ASP A 1 311 ? 15.164 -38.219 -5.148 1 86.75 311 ASP A CA 1
ATOM 2445 C C . ASP A 1 311 ? 14.93 -36.75 -4.77 1 86.75 311 ASP A C 1
ATOM 2447 O O . ASP A 1 311 ? 14.492 -35.969 -5.602 1 86.75 311 ASP A O 1
ATOM 2451 N N . THR A 1 312 ? 15.242 -36.406 -3.557 1 84.5 312 THR A N 1
ATOM 2452 C CA . THR A 1 312 ? 14.969 -35.062 -3.045 1 84.5 312 THR A CA 1
ATOM 2453 C C . THR A 1 312 ? 16.172 -34.156 -3.275 1 84.5 312 THR A C 1
ATOM 2455 O O . THR A 1 312 ? 16.062 -32.938 -3.092 1 84.5 312 THR A O 1
ATOM 2458 N N . ASP A 1 313 ? 17.234 -34.625 -3.771 1 83.25 313 ASP A N 1
ATOM 2459 C CA . ASP A 1 313 ? 18.484 -33.906 -3.828 1 83.25 313 ASP A CA 1
ATOM 2460 C C . ASP A 1 313 ? 18.375 -32.688 -4.766 1 83.25 313 ASP A C 1
ATOM 2462 O O . ASP A 1 313 ? 18.906 -31.625 -4.477 1 83.25 313 ASP A O 1
ATOM 2466 N N . PHE A 1 314 ? 17.719 -32.906 -5.785 1 84.56 314 PHE A N 1
ATOM 2467 C CA . PHE A 1 314 ? 17.641 -31.844 -6.785 1 84.56 314 PHE A CA 1
ATOM 2468 C C . PHE A 1 314 ? 16.922 -30.625 -6.23 1 84.56 314 PHE A C 1
ATOM 2470 O O . PHE A 1 314 ? 17.469 -29.531 -6.207 1 84.56 314 PHE A O 1
ATOM 2477 N N . ALA A 1 315 ? 15.758 -30.781 -5.734 1 81.12 315 ALA A N 1
ATOM 2478 C CA . ALA A 1 315 ? 14.969 -29.688 -5.184 1 81.12 315 ALA A CA 1
ATOM 2479 C C . ALA A 1 315 ? 15.656 -29.078 -3.969 1 81.12 315 ALA A C 1
ATOM 2481 O O . ALA A 1 315 ? 15.633 -27.859 -3.785 1 81.12 315 ALA A O 1
ATOM 2482 N N . TYR A 1 316 ? 16.219 -29.938 -3.23 1 76.88 316 TYR A N 1
ATOM 2483 C CA . TYR A 1 316 ? 16.953 -29.469 -2.064 1 76.88 316 TYR A CA 1
ATOM 2484 C C . TYR A 1 316 ? 18.125 -28.578 -2.482 1 76.88 316 TYR A C 1
ATOM 2486 O O . TYR A 1 316 ? 18.359 -27.531 -1.883 1 76.88 316 TYR A O 1
ATOM 2494 N N . GLY A 1 317 ? 18.828 -29.031 -3.484 1 74.25 317 GLY A N 1
ATOM 2495 C CA . GLY A 1 317 ? 19.953 -28.266 -3.99 1 74.25 317 GLY A CA 1
ATOM 2496 C C . GLY A 1 317 ? 19.578 -26.906 -4.512 1 74.25 317 GLY A C 1
ATOM 2497 O O . GLY A 1 317 ? 20.375 -25.969 -4.496 1 74.25 317 GLY A O 1
ATOM 2498 N N . LYS A 1 318 ? 18.312 -26.859 -4.875 1 74.25 318 LYS A N 1
ATOM 2499 C CA . LYS A 1 318 ? 17.812 -25.594 -5.387 1 74.25 318 LYS A CA 1
ATOM 2500 C C . LYS A 1 318 ? 17.188 -24.75 -4.27 1 74.25 318 LYS A C 1
ATOM 2502 O O . LYS A 1 318 ? 16.703 -23.656 -4.516 1 74.25 318 LYS A O 1
ATOM 2507 N N . GLY A 1 319 ? 17.156 -25.281 -3.023 1 71.31 319 GLY A N 1
ATOM 2508 C CA . GLY A 1 319 ? 16.625 -24.578 -1.869 1 71.31 319 GLY A CA 1
ATOM 2509 C C . GLY A 1 319 ? 15.109 -24.562 -1.832 1 71.31 319 GLY A C 1
ATOM 2510 O O . GLY A 1 319 ? 14.5 -23.672 -1.246 1 71.31 319 GLY A O 1
ATOM 2511 N N . LEU A 1 320 ? 14.484 -25.531 -2.414 1 74.06 320 LEU A N 1
ATOM 2512 C CA . LEU A 1 320 ? 13.039 -25.469 -2.613 1 74.06 320 LEU A CA 1
ATOM 2513 C C . LEU A 1 320 ? 12.336 -26.594 -1.848 1 74.06 320 LEU A C 1
ATOM 2515 O O . LEU A 1 320 ? 11.195 -26.938 -2.15 1 74.06 320 LEU A O 1
ATOM 2519 N N . LEU A 1 321 ? 13.094 -27.234 -0.959 1 73.38 321 LEU A N 1
ATOM 2520 C CA . LEU A 1 321 ? 12.477 -28.266 -0.127 1 73.38 321 LEU A CA 1
ATOM 2521 C C . LEU A 1 321 ? 12.5 -27.875 1.344 1 73.38 321 LEU A C 1
ATOM 2523 O O . LEU A 1 321 ? 13.484 -27.297 1.817 1 73.38 321 LEU A O 1
ATOM 2527 N N . SER A 1 322 ? 11.328 -28.016 2.021 1 65.19 322 SER A N 1
ATOM 2528 C CA . SER A 1 322 ? 11.258 -27.781 3.461 1 65.19 322 SER A CA 1
ATOM 2529 C C . SER A 1 322 ? 12.039 -28.844 4.227 1 65.19 322 SER A C 1
ATOM 2531 O O . SER A 1 322 ? 11.977 -30.031 3.902 1 65.19 322 SER A O 1
ATOM 2533 N N . VAL A 1 323 ? 13.281 -28.5 4.789 1 53.09 323 VAL A N 1
ATOM 2534 C CA . VAL A 1 323 ? 14.078 -29.484 5.512 1 53.09 323 VAL A CA 1
ATOM 2535 C C . VAL A 1 323 ? 13.32 -29.938 6.762 1 53.09 323 VAL A C 1
ATOM 2537 O O . VAL A 1 323 ? 12.859 -29.109 7.547 1 53.09 323 VAL A O 1
ATOM 2540 N N . SER A 1 324 ? 12.539 -30.953 6.578 1 45.69 324 SER A N 1
ATOM 2541 C CA . SER A 1 324 ? 12.062 -31.531 7.832 1 45.69 324 SER A CA 1
ATOM 2542 C C . SER A 1 324 ? 13.211 -31.766 8.805 1 45.69 324 SER A C 1
ATOM 2544 O O . SER A 1 324 ? 14.219 -32.375 8.453 1 45.69 324 SER A O 1
ATOM 2546 N N . ARG A 1 325 ? 13.531 -30.891 9.703 1 38.38 325 ARG A N 1
ATOM 2547 C CA . ARG A 1 325 ? 14.391 -31.422 10.766 1 38.38 325 ARG A CA 1
ATOM 2548 C C . ARG A 1 325 ? 13.891 -32.781 11.242 1 38.38 325 ARG A C 1
ATOM 2550 O O . ARG A 1 325 ? 12.742 -32.906 11.672 1 38.38 325 ARG A O 1
ATOM 2557 N N . SER A 1 326 ? 14.438 -33.812 10.547 1 26.08 326 SER A N 1
ATOM 2558 C CA . SER A 1 326 ? 14.367 -35.062 11.328 1 26.08 326 SER A CA 1
ATOM 2559 C C . SER A 1 326 ? 14.875 -34.844 12.75 1 26.08 326 SER A C 1
ATOM 2561 O O . SER A 1 326 ? 15.875 -34.156 12.961 1 26.08 326 SER A O 1
ATOM 2563 N N . MET B 1 1 ? 10.562 21.641 -2.916 1 62.25 1 MET B N 1
ATOM 2564 C CA . MET B 1 1 ? 9.281 22.312 -2.717 1 62.25 1 MET B CA 1
ATOM 2565 C C . MET B 1 1 ? 8.18 21.312 -2.383 1 62.25 1 MET B C 1
ATOM 2567 O O . MET B 1 1 ? 7.891 20.422 -3.176 1 62.25 1 MET B O 1
ATOM 2571 N N . CYS B 1 2 ? 7.633 21.375 -1.071 1 79.75 2 CYS B N 1
ATOM 2572 C CA . CYS B 1 2 ? 6.664 20.406 -0.597 1 79.75 2 CYS B CA 1
ATOM 2573 C C . CYS B 1 2 ? 5.238 20.875 -0.842 1 79.75 2 CYS B C 1
ATOM 2575 O O . CYS B 1 2 ? 5 22.078 -1.004 1 79.75 2 CYS B O 1
ATOM 2577 N N . ARG B 1 3 ? 4.406 20.062 -1.216 1 87.5 3 ARG B N 1
ATOM 2578 C CA . ARG B 1 3 ? 2.977 20.312 -1.375 1 87.5 3 ARG B CA 1
ATOM 2579 C C . ARG B 1 3 ? 2.152 19.234 -0.687 1 87.5 3 ARG B C 1
ATOM 2581 O O . ARG B 1 3 ? 2.609 18.094 -0.54 1 87.5 3 ARG B O 1
ATOM 2588 N N . PHE B 1 4 ? 1.001 19.719 -0.209 1 92.69 4 PHE B N 1
ATOM 2589 C CA . PHE B 1 4 ? 0.121 18.672 0.31 1 92.69 4 PHE B CA 1
ATOM 2590 C C . PHE B 1 4 ? -1.319 18.906 -0.129 1 92.69 4 PHE B C 1
ATOM 2592 O O . PHE B 1 4 ? -1.652 19.984 -0.62 1 92.69 4 PHE B O 1
ATOM 2599 N N . VAL B 1 5 ? -2.096 17.906 -0.095 1 94.94 5 VAL B N 1
ATOM 2600 C CA . VAL B 1 5 ? -3.527 17.953 -0.374 1 94.94 5 VAL B CA 1
ATOM 2601 C C . VAL B 1 5 ? -4.289 17.156 0.679 1 94.94 5 VAL B C 1
ATOM 2603 O O . VAL B 1 5 ? -3.828 16.109 1.122 1 94.94 5 VAL B O 1
ATOM 2606 N N . ILE B 1 6 ? -5.402 17.688 1.086 1 97.75 6 ILE B N 1
ATOM 2607 C CA . ILE B 1 6 ? -6.316 17.047 2.027 1 97.75 6 ILE B CA 1
ATOM 2608 C C . ILE B 1 6 ? -7.688 16.875 1.38 1 97.75 6 ILE B C 1
ATOM 2610 O O . ILE B 1 6 ? -8.195 17.797 0.733 1 97.75 6 ILE B O 1
ATOM 2614 N N . TYR B 1 7 ? -8.258 15.773 1.529 1 97.19 7 TYR B N 1
ATOM 2615 C CA . TYR B 1 7 ? -9.633 15.508 1.125 1 97.19 7 TYR B CA 1
ATOM 2616 C C . TYR B 1 7 ? -10.461 15.023 2.307 1 97.19 7 TYR B C 1
ATOM 2618 O O . TYR B 1 7 ? -10.047 14.125 3.041 1 97.19 7 TYR B O 1
ATOM 2626 N N . LYS B 1 8 ? -11.578 15.555 2.488 1 97.81 8 LYS B N 1
ATOM 2627 C CA . LYS B 1 8 ? -12.594 15.078 3.412 1 97.81 8 LYS B CA 1
ATOM 2628 C C . LYS B 1 8 ? -13.977 15.07 2.758 1 97.81 8 LYS B C 1
ATOM 2630 O O . LYS B 1 8 ? -14.414 16.094 2.225 1 97.81 8 LYS B O 1
ATOM 2635 N N . GLY B 1 9 ? -14.586 13.961 2.779 1 96.06 9 GLY B N 1
ATOM 2636 C CA . GLY B 1 9 ? -15.914 13.836 2.201 1 96.06 9 GLY B CA 1
ATOM 2637 C C . GLY B 1 9 ? -16.844 12.953 3.012 1 96.06 9 GLY B C 1
ATOM 2638 O O . GLY B 1 9 ? -16.375 12.109 3.789 1 96.06 9 GLY B O 1
ATOM 2639 N N . THR B 1 10 ? -18.172 13.188 2.82 1 93.38 10 THR B N 1
ATOM 2640 C CA . THR B 1 10 ? -19.172 12.336 3.463 1 93.38 10 THR B CA 1
ATOM 2641 C C . THR B 1 10 ? -19.141 10.93 2.871 1 93.38 10 THR B C 1
ATOM 2643 O O . THR B 1 10 ? -19.484 9.953 3.549 1 93.38 10 THR B O 1
ATOM 2646 N N . SER B 1 11 ? -18.719 10.844 1.645 1 92.25 11 SER B N 1
ATOM 2647 C CA . SER B 1 11 ? -18.531 9.57 0.97 1 92.25 11 SER B CA 1
ATOM 2648 C C . SER B 1 11 ? -17.062 9.344 0.624 1 92.25 11 SER B C 1
ATOM 2650 O O . SER B 1 11 ? -16.359 10.289 0.246 1 92.25 11 SER B O 1
ATOM 2652 N N . PRO B 1 12 ? -16.656 8.086 0.715 1 95.31 12 PRO B N 1
ATOM 2653 C CA . PRO B 1 12 ? -15.266 7.809 0.383 1 95.31 12 PRO B CA 1
ATOM 2654 C C . PRO B 1 12 ? -14.945 8.047 -1.091 1 95.31 12 PRO B C 1
ATOM 2656 O O . PRO B 1 12 ? -15.781 7.773 -1.958 1 95.31 12 PRO B O 1
ATOM 2659 N N . VAL B 1 13 ? -13.805 8.586 -1.34 1 95.38 13 VAL B N 1
ATOM 2660 C CA . VAL B 1 13 ? -13.328 8.812 -2.699 1 95.38 13 VAL B CA 1
ATOM 2661 C C . VAL B 1 13 ? -12.219 7.812 -3.029 1 95.38 13 VAL B C 1
ATOM 2663 O O . VAL B 1 13 ? -11.422 7.449 -2.16 1 95.38 13 VAL B O 1
ATOM 2666 N N . GLN B 1 14 ? -12.258 7.348 -4.289 1 96.25 14 GLN B N 1
ATOM 2667 C CA . GLN B 1 14 ? -11.109 6.574 -4.754 1 96.25 14 GLN B CA 1
ATOM 2668 C C . GLN B 1 14 ? -9.859 7.441 -4.855 1 96.25 14 GLN B C 1
ATOM 2670 O O . GLN B 1 14 ? -9.898 8.516 -5.457 1 96.25 14 GLN B O 1
ATOM 2675 N N . LEU B 1 15 ? -8.742 6.984 -4.332 1 97.06 15 LEU B N 1
ATOM 2676 C CA . LEU B 1 15 ? -7.543 7.801 -4.211 1 97.06 15 LEU B CA 1
ATOM 2677 C C . LEU B 1 15 ? -7.043 8.242 -5.586 1 97.06 15 LEU B C 1
ATOM 2679 O O . LEU B 1 15 ? -6.438 9.305 -5.719 1 97.06 15 LEU B O 1
ATOM 2683 N N . SER B 1 16 ? -7.301 7.449 -6.625 1 95.12 16 SER B N 1
ATOM 2684 C CA . SER B 1 16 ? -6.801 7.773 -7.957 1 95.12 16 SER B CA 1
ATOM 2685 C C . SER B 1 16 ? -7.406 9.07 -8.477 1 95.12 16 SER B C 1
ATOM 2687 O O . SER B 1 16 ? -6.781 9.781 -9.266 1 95.12 16 SER B O 1
ATOM 2689 N N . HIS B 1 17 ? -8.555 9.445 -8.023 1 93.31 17 HIS B N 1
ATOM 2690 C CA . HIS B 1 17 ? -9.211 10.68 -8.438 1 93.31 17 HIS B CA 1
ATOM 2691 C C . HIS B 1 17 ? -8.531 11.898 -7.828 1 93.31 17 HIS B C 1
ATOM 2693 O O . HIS B 1 17 ? -8.766 13.031 -8.266 1 93.31 17 HIS B O 1
ATOM 2699 N N . LEU B 1 18 ? -7.723 11.68 -6.844 1 91.94 18 LEU B N 1
ATOM 2700 C CA . LEU B 1 18 ? -7.027 12.766 -6.172 1 91.94 18 LEU B CA 1
ATOM 2701 C C . LEU B 1 18 ? -5.562 12.82 -6.59 1 91.94 18 LEU B C 1
ATOM 2703 O O . LEU B 1 18 ? -5.004 13.898 -6.781 1 91.94 18 LEU B O 1
ATOM 2707 N N . LEU B 1 19 ? -5.012 11.633 -6.793 1 92 19 LEU B N 1
ATOM 2708 C CA . LEU B 1 19 ? -3.553 11.562 -6.777 1 92 19 LEU B CA 1
ATOM 2709 C C . LEU B 1 19 ? -3.002 11.352 -8.18 1 92 19 LEU B C 1
ATOM 2711 O O . LEU B 1 19 ? -1.96 11.906 -8.531 1 92 19 LEU B O 1
ATOM 2715 N N . THR B 1 20 ? -3.66 10.516 -9.016 1 90.31 20 THR B N 1
ATOM 2716 C CA . THR B 1 20 ? -2.961 10.07 -10.211 1 90.31 20 THR B CA 1
ATOM 2717 C C . THR B 1 20 ? -3.744 10.445 -11.469 1 90.31 20 THR B C 1
ATOM 2719 O O . THR B 1 20 ? -3.158 10.664 -12.531 1 90.31 20 THR B O 1
ATOM 2722 N N . ARG B 1 21 ? -4.98 10.562 -11.414 1 89.06 21 ARG B N 1
ATOM 2723 C CA . ARG B 1 21 ? -5.789 10.758 -12.617 1 89.06 21 ARG B CA 1
ATOM 2724 C C . ARG B 1 21 ? -5.848 12.227 -13.008 1 89.06 21 ARG B C 1
ATOM 2726 O O . ARG B 1 21 ? -5.73 12.57 -14.188 1 89.06 21 ARG B O 1
ATOM 2733 N N . PRO B 1 22 ? -6.066 13.125 -12.07 1 85.06 22 PRO B N 1
ATOM 2734 C CA . PRO B 1 22 ? -6.152 14.523 -12.484 1 85.06 22 PRO B CA 1
ATOM 2735 C C . PRO B 1 22 ? -4.871 15.031 -13.141 1 85.06 22 PRO B C 1
ATOM 2737 O O . PRO B 1 22 ? -3.771 14.711 -12.68 1 85.06 22 PRO B O 1
ATOM 2740 N N . CYS B 1 23 ? -5.008 15.766 -14.125 1 79.62 23 CYS B N 1
ATOM 2741 C CA . CYS B 1 23 ? -3.854 16.281 -14.852 1 79.62 23 CYS B CA 1
ATOM 2742 C C . CYS B 1 23 ? -3.068 17.266 -13.992 1 79.62 23 CYS B C 1
ATOM 2744 O O . CYS B 1 23 ? -1.877 17.484 -14.227 1 79.62 23 CYS B O 1
ATOM 2746 N N . HIS B 1 24 ? -3.74 17.875 -13.023 1 78.81 24 HIS B N 1
ATOM 2747 C CA . HIS B 1 24 ? -3.086 18.797 -12.102 1 78.81 24 HIS B CA 1
ATOM 2748 C C . HIS B 1 24 ? -3.053 18.234 -10.68 1 78.81 24 HIS B C 1
ATOM 2750 O O . HIS B 1 24 ? -3.244 18.953 -9.711 1 78.81 24 HIS B O 1
ATOM 2756 N N . SER B 1 25 ? -2.91 16.969 -10.695 1 77.5 25 SER B N 1
ATOM 2757 C CA . SER B 1 25 ? -2.785 16.312 -9.391 1 77.5 25 SER B CA 1
ATOM 2758 C C . SER B 1 25 ? -1.514 16.766 -8.68 1 77.5 25 SER B C 1
ATOM 2760 O O . SER B 1 25 ? -0.616 17.344 -9.289 1 77.5 25 SER B O 1
ATOM 2762 N N . ILE B 1 26 ? -1.511 16.594 -7.449 1 77.62 26 ILE B N 1
ATOM 2763 C CA . ILE B 1 26 ? -0.338 16.938 -6.656 1 77.62 26 ILE B CA 1
ATOM 2764 C C . ILE B 1 26 ? 0.898 16.25 -7.23 1 77.62 26 ILE B C 1
ATOM 2766 O O . ILE B 1 26 ? 1.996 16.812 -7.207 1 77.62 26 ILE B O 1
ATOM 2770 N N . ILE B 1 27 ? 0.742 15.047 -7.738 1 75.62 27 ILE B N 1
ATOM 2771 C CA . ILE B 1 27 ? 1.849 14.289 -8.312 1 75.62 27 ILE B CA 1
ATOM 2772 C C . ILE B 1 27 ? 2.322 14.953 -9.602 1 75.62 27 ILE B C 1
ATOM 2774 O O . ILE B 1 27 ? 3.523 15.125 -9.812 1 75.62 27 ILE B O 1
ATOM 2778 N N . ASN B 1 28 ? 1.386 15.312 -10.391 1 74.12 28 ASN B N 1
ATOM 2779 C CA . ASN B 1 28 ? 1.736 15.961 -11.648 1 74.12 28 ASN B CA 1
ATOM 2780 C C . ASN B 1 28 ? 2.334 17.344 -11.422 1 74.12 28 ASN B C 1
ATOM 2782 O O . ASN B 1 28 ? 3.225 17.766 -12.156 1 74.12 28 ASN B O 1
ATOM 2786 N N . GLN B 1 29 ? 1.826 18 -10.438 1 69.88 29 GLN B N 1
ATOM 2787 C CA . GLN B 1 29 ? 2.389 19.281 -10.07 1 69.88 29 GLN B CA 1
ATOM 2788 C C . GLN B 1 29 ? 3.85 19.156 -9.648 1 69.88 29 GLN B C 1
ATOM 2790 O O . GLN B 1 29 ? 4.676 20.016 -9.977 1 69.88 29 GLN B O 1
ATOM 2795 N N . ALA B 1 30 ? 4.086 18.109 -8.898 1 65.44 30 ALA B N 1
ATOM 2796 C CA . ALA B 1 30 ? 5.461 17.844 -8.477 1 65.44 30 ALA B CA 1
ATOM 2797 C C . ALA B 1 30 ? 6.363 17.594 -9.68 1 65.44 30 ALA B C 1
ATOM 2799 O O . ALA B 1 30 ? 7.512 18.031 -9.711 1 65.44 30 ALA B O 1
ATOM 2800 N N . PHE B 1 31 ? 5.789 16.891 -10.609 1 63.41 31 PHE B N 1
ATOM 2801 C CA . PHE B 1 31 ? 6.543 16.594 -11.82 1 63.41 31 PHE B CA 1
ATOM 2802 C C . PHE B 1 31 ? 6.832 17.859 -12.602 1 63.41 31 PHE B C 1
ATOM 2804 O O . PHE B 1 31 ? 7.953 18.078 -13.07 1 63.41 31 PHE B O 1
ATOM 2811 N N . ASP B 1 32 ? 5.766 18.656 -12.75 1 61.94 32 ASP B N 1
ATOM 2812 C CA . ASP B 1 32 ? 5.875 19.891 -13.539 1 61.94 32 ASP B CA 1
ATOM 2813 C C . ASP B 1 32 ? 6.809 20.891 -12.867 1 61.94 32 ASP B C 1
ATOM 2815 O O . ASP B 1 32 ? 7.516 21.641 -13.547 1 61.94 32 ASP B O 1
ATOM 2819 N N . SER B 1 33 ? 6.688 20.984 -11.555 1 52.78 33 SER B N 1
ATOM 2820 C CA . SER B 1 33 ? 7.543 21.922 -10.836 1 52.78 33 SER B CA 1
ATOM 2821 C C . SER B 1 33 ? 9.016 21.594 -11.031 1 52.78 33 SER B C 1
ATOM 2823 O O . SER B 1 33 ? 9.875 22.469 -10.914 1 52.78 33 SER B O 1
ATOM 2825 N N . ARG B 1 34 ? 9.305 20.297 -11.109 1 49.41 34 ARG B N 1
ATOM 2826 C CA . ARG B 1 34 ? 10.672 19.906 -11.453 1 49.41 34 ARG B CA 1
ATOM 2827 C C . ARG B 1 34 ? 11.148 20.641 -12.703 1 49.41 34 ARG B C 1
ATOM 2829 O O . ARG B 1 34 ? 12.336 20.953 -12.82 1 49.41 34 ARG B O 1
ATOM 2836 N N . LEU B 1 35 ? 10.109 20.703 -13.586 1 42.84 35 LEU B N 1
ATOM 2837 C CA . LEU B 1 35 ? 10.438 21.359 -14.844 1 42.84 35 LEU B CA 1
ATOM 2838 C C . LEU B 1 35 ? 10.523 22.875 -14.656 1 42.84 35 LEU B C 1
ATOM 2840 O O . LEU B 1 35 ? 11.164 23.562 -15.445 1 42.84 35 LEU B O 1
ATOM 2844 N N . ARG B 1 36 ? 9.789 23.406 -13.711 1 41.03 36 ARG B N 1
ATOM 2845 C CA . ARG B 1 36 ? 9.836 24.875 -13.617 1 41.03 36 ARG B CA 1
ATOM 2846 C C . ARG B 1 36 ? 11.07 25.328 -12.859 1 41.03 36 ARG B C 1
ATOM 2848 O O . ARG B 1 36 ? 11.5 26.484 -13 1 41.03 36 ARG B O 1
ATOM 2855 N N . LEU B 1 37 ? 11.43 24.734 -11.875 1 41 37 LEU B N 1
ATOM 2856 C CA . LEU B 1 37 ? 12.586 25.391 -11.266 1 41 37 LEU B CA 1
ATOM 2857 C C . LEU B 1 37 ? 13.82 25.219 -12.141 1 41 37 LEU B C 1
ATOM 2859 O O . LEU B 1 37 ? 13.859 24.328 -13 1 41 37 LEU B O 1
ATOM 2863 N N . ASP B 1 38 ? 14.93 26.125 -11.812 1 40.28 38 ASP B N 1
ATOM 2864 C CA . ASP B 1 38 ? 16.156 26.359 -12.547 1 40.28 38 ASP B CA 1
ATOM 2865 C C . ASP B 1 38 ? 16.781 25.047 -13.023 1 40.28 38 ASP B C 1
ATOM 2867 O O . ASP B 1 38 ? 17.078 24.172 -12.203 1 40.28 38 ASP B O 1
ATOM 2871 N N . ARG B 1 39 ? 16.469 24.828 -14.188 1 44.25 39 ARG B N 1
ATOM 2872 C CA . ARG B 1 39 ? 17.047 23.734 -14.977 1 44.25 39 ARG B CA 1
ATOM 2873 C C . ARG B 1 39 ? 18.453 23.391 -14.477 1 44.25 39 ARG B C 1
ATOM 2875 O O . ARG B 1 39 ? 19.031 22.391 -14.914 1 44.25 39 ARG B O 1
ATOM 2882 N N . ARG B 1 40 ? 18.984 24.25 -13.875 1 43.88 40 ARG B N 1
ATOM 2883 C CA . ARG B 1 40 ? 20.375 24.062 -13.484 1 43.88 40 ARG B CA 1
ATOM 2884 C C . ARG B 1 40 ? 20.484 23.188 -12.242 1 43.88 40 ARG B C 1
ATOM 2886 O O . ARG B 1 40 ? 21.578 22.75 -11.875 1 43.88 40 ARG B O 1
ATOM 2893 N N . ARG B 1 41 ? 19.359 23.219 -11.383 1 39.81 41 ARG B N 1
ATOM 2894 C CA . ARG B 1 41 ? 19.438 22.312 -10.25 1 39.81 41 ARG B CA 1
ATOM 2895 C C . ARG B 1 41 ? 18.281 21.312 -10.266 1 39.81 41 ARG B C 1
ATOM 2897 O O . ARG B 1 41 ? 17.141 21.688 -9.969 1 39.81 41 ARG B O 1
ATOM 2904 N N . PRO B 1 42 ? 18.328 20.25 -11.039 1 42.91 42 PRO B N 1
ATOM 2905 C CA . PRO B 1 42 ? 17.312 19.188 -11.148 1 42.91 42 PRO B CA 1
ATOM 2906 C C . PRO B 1 42 ? 16.656 18.859 -9.812 1 42.91 42 PRO B C 1
ATOM 2908 O O . PRO B 1 42 ? 17.344 18.656 -8.805 1 42.91 42 PRO B O 1
ATOM 2911 N N . ILE B 1 43 ? 15.484 19.531 -9.422 1 47.88 43 ILE B N 1
ATOM 2912 C CA . ILE B 1 43 ? 14.75 19.234 -8.195 1 47.88 43 ILE B CA 1
ATOM 2913 C C . ILE B 1 43 ? 14.328 17.766 -8.195 1 47.88 43 ILE B C 1
ATOM 2915 O O . ILE B 1 43 ? 13.688 17.297 -9.141 1 47.88 43 ILE B O 1
ATOM 2919 N N . ASN B 1 44 ? 15.039 16.938 -7.582 1 50.34 44 ASN B N 1
ATOM 2920 C CA . ASN B 1 44 ? 14.734 15.516 -7.438 1 50.34 44 ASN B CA 1
ATOM 2921 C C . ASN B 1 44 ? 13.547 15.281 -6.512 1 50.34 44 ASN B C 1
ATOM 2923 O O . ASN B 1 44 ? 13.391 15.984 -5.508 1 50.34 44 ASN B O 1
ATOM 2927 N N . GLY B 1 45 ? 12.367 14.969 -7.027 1 57.16 45 GLY B N 1
ATOM 2928 C CA . GLY B 1 45 ? 11.336 14.461 -6.133 1 57.16 45 GLY B CA 1
ATOM 2929 C C . GLY B 1 45 ? 11.883 13.539 -5.059 1 57.16 45 GLY B C 1
ATOM 2930 O O . GLY B 1 45 ? 12.352 12.438 -5.355 1 57.16 45 GLY B O 1
ATOM 2931 N N . ASP B 1 46 ? 11.922 14.086 -3.752 1 67 46 ASP B N 1
ATOM 2932 C CA . ASP B 1 46 ? 12.617 13.422 -2.652 1 67 46 ASP B CA 1
ATOM 2933 C C . ASP B 1 46 ? 11.648 12.578 -1.822 1 67 46 ASP B C 1
ATOM 2935 O O . ASP B 1 46 ? 11.922 12.281 -0.657 1 67 46 ASP B O 1
ATOM 2939 N N . GLY B 1 47 ? 10.438 12.359 -2.387 1 84.56 47 GLY B N 1
ATOM 2940 C CA . GLY B 1 47 ? 9.594 11.453 -1.626 1 84.56 47 GLY B CA 1
ATOM 2941 C C . GLY B 1 47 ? 8.141 11.867 -1.604 1 84.56 47 GLY B C 1
ATOM 2942 O O . GLY B 1 47 ? 7.789 12.961 -2.045 1 84.56 47 GLY B O 1
ATOM 2943 N N . PHE B 1 48 ? 7.332 11.07 -1.247 1 91.62 48 PHE B N 1
ATOM 2944 C CA . PHE B 1 48 ? 5.902 11.328 -1.117 1 91.62 48 PHE B CA 1
ATOM 2945 C C . PHE B 1 48 ? 5.281 10.414 -0.066 1 91.62 48 PHE B C 1
ATOM 2947 O O . PHE B 1 48 ? 5.914 9.461 0.39 1 91.62 48 PHE B O 1
ATOM 2954 N N . GLY B 1 49 ? 4.117 10.797 0.318 1 95.81 49 GLY B N 1
ATOM 2955 C CA . GLY B 1 49 ? 3.348 9.945 1.214 1 95.81 49 GLY B CA 1
ATOM 2956 C C . GLY B 1 49 ? 1.854 10.203 1.146 1 95.81 49 GLY B C 1
ATOM 2957 O O . GLY B 1 49 ? 1.425 11.305 0.79 1 95.81 49 GLY B O 1
ATOM 2958 N N . VAL B 1 50 ? 1.152 9.172 1.451 1 97.81 50 VAL B N 1
ATOM 2959 C CA . VAL B 1 50 ? -0.304 9.25 1.501 1 97.81 50 VAL B CA 1
ATOM 2960 C C . VAL B 1 50 ? -0.817 8.539 2.754 1 97.81 50 VAL B C 1
ATOM 2962 O O . VAL B 1 50 ? -0.305 7.484 3.133 1 97.81 50 VAL B O 1
ATOM 2965 N N . GLY B 1 51 ? -1.668 9.125 3.434 1 98.69 51 GLY B N 1
ATOM 2966 C CA . GLY B 1 51 ? -2.396 8.539 4.547 1 98.69 51 GLY B CA 1
ATOM 2967 C C . GLY B 1 51 ? -3.9 8.57 4.355 1 98.69 51 GLY B C 1
ATOM 2968 O O . GLY B 1 51 ? -4.445 9.531 3.816 1 98.69 51 GLY B O 1
ATOM 2969 N N . TRP B 1 52 ? -4.594 7.523 4.812 1 98.81 52 TRP B N 1
ATOM 2970 C CA . TRP B 1 52 ? -6.043 7.477 4.641 1 98.81 52 TRP B CA 1
ATOM 2971 C C . TRP B 1 52 ? -6.703 6.719 5.789 1 98.81 52 TRP B C 1
ATOM 2973 O O . TRP B 1 52 ? -6.066 5.879 6.434 1 98.81 52 TRP B O 1
ATOM 2983 N N . TYR B 1 53 ? -7.883 7.074 6.066 1 98.31 53 TYR B N 1
ATOM 2984 C CA . TYR B 1 53 ? -8.688 6.387 7.066 1 98.31 53 TYR B CA 1
ATOM 2985 C C . TYR B 1 53 ? -9.648 5.398 6.41 1 98.31 53 TYR B C 1
ATOM 2987 O O . TYR B 1 53 ? -10.094 5.617 5.281 1 98.31 53 TYR B O 1
ATOM 2995 N N . ASP B 1 54 ? -9.984 4.359 7.133 1 96.31 54 ASP B N 1
ATOM 2996 C CA . ASP B 1 54 ? -10.922 3.357 6.637 1 96.31 54 ASP B CA 1
ATOM 2997 C C . ASP B 1 54 ? -12.312 3.963 6.426 1 96.31 54 ASP B C 1
ATOM 2999 O O . ASP B 1 54 ? -12.773 4.762 7.242 1 96.31 54 ASP B O 1
ATOM 3003 N N . PRO B 1 55 ? -12.961 3.584 5.316 1 94.06 55 PRO B N 1
ATOM 3004 C CA . PRO B 1 55 ? -14.297 4.125 5.078 1 94.06 55 PRO B CA 1
ATOM 3005 C C . PRO B 1 55 ? -15.328 3.623 6.094 1 94.06 55 PRO B C 1
ATOM 3007 O O . PRO B 1 55 ? -16.297 4.32 6.387 1 94.06 55 PRO B O 1
ATOM 3010 N N . ASN B 1 56 ? -15.148 2.398 6.516 1 92.31 56 ASN B N 1
ATOM 3011 C CA . ASN B 1 56 ? -16.031 1.808 7.523 1 92.31 56 ASN B CA 1
ATOM 3012 C C . ASN B 1 56 ? -15.234 1.304 8.727 1 92.31 56 ASN B C 1
ATOM 3014 O O . ASN B 1 56 ? -14.141 0.76 8.578 1 92.31 56 ASN B O 1
ATOM 3018 N N . TYR B 1 57 ? -15.867 1.521 9.852 1 91.62 57 TYR B N 1
ATOM 3019 C CA . TYR B 1 57 ? -15.195 1.072 11.07 1 91.62 57 TYR B CA 1
ATOM 3020 C C . TYR B 1 57 ? -15.109 -0.448 11.109 1 91.62 57 TYR B C 1
ATOM 3022 O O . TYR B 1 57 ? -16.094 -1.142 10.852 1 91.62 57 TYR B O 1
ATOM 3030 N N . ASP B 1 58 ? -13.992 -0.961 11.336 1 93.19 58 ASP B N 1
ATOM 3031 C CA . ASP B 1 58 ? -13.688 -2.371 11.562 1 93.19 58 ASP B CA 1
ATOM 3032 C C . ASP B 1 58 ? -12.859 -2.562 12.828 1 93.19 58 ASP B C 1
ATOM 3034 O O . ASP B 1 58 ? -11.719 -2.09 12.906 1 93.19 58 ASP B O 1
ATOM 3038 N N . PRO B 1 59 ? -13.406 -3.234 13.82 1 92.69 59 PRO B N 1
ATOM 3039 C CA . PRO B 1 59 ? -12.711 -3.377 15.102 1 92.69 59 PRO B CA 1
ATOM 3040 C C . PRO B 1 59 ? -11.344 -4.039 14.961 1 92.69 59 PRO B C 1
ATOM 3042 O O . PRO B 1 59 ? -10.43 -3.752 15.734 1 92.69 59 PRO B O 1
ATOM 3045 N N . GLU B 1 60 ? -11.188 -4.855 13.984 1 92 60 GLU B N 1
ATOM 3046 C CA . GLU B 1 60 ? -9.914 -5.555 13.805 1 92 60 GLU B CA 1
ATOM 3047 C C . GLU B 1 60 ? -8.859 -4.629 13.219 1 92 60 GLU B C 1
ATOM 3049 O O . GLU B 1 60 ? -7.664 -4.793 13.492 1 92 60 GLU B O 1
ATOM 3054 N N . LEU B 1 61 ? -9.289 -3.688 12.43 1 94.06 61 LEU B N 1
ATOM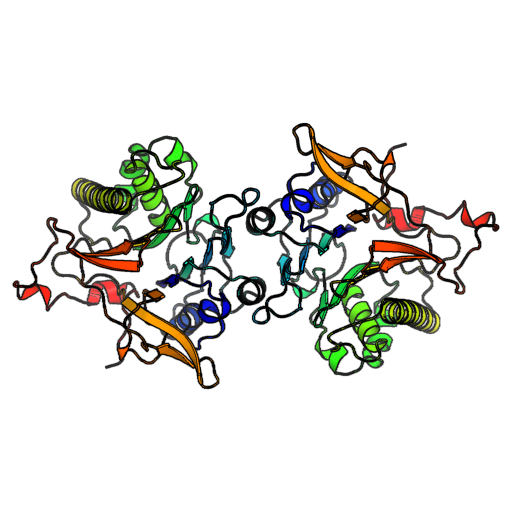 3055 C CA . LEU B 1 61 ? -8.344 -2.807 11.758 1 94.06 61 LEU B CA 1
ATOM 3056 C C . LEU B 1 61 ? -8.008 -1.604 12.633 1 94.06 61 LEU B C 1
ATOM 3058 O O . LEU B 1 61 ? -7.008 -0.921 12.398 1 94.06 61 LEU B O 1
ATOM 3062 N N . GLY B 1 62 ? -8.859 -1.313 13.602 1 93.56 62 GLY B N 1
ATOM 3063 C CA . GLY B 1 62 ? -8.641 -0.172 14.477 1 93.56 62 GLY B CA 1
ATOM 3064 C C . GLY B 1 62 ? -9.023 1.149 13.844 1 93.56 62 GLY B C 1
ATOM 3065 O O . GLY B 1 62 ? -9.695 1.175 12.805 1 93.56 62 GLY B O 1
ATOM 3066 N N . THR B 1 63 ? -8.656 2.234 14.539 1 94.69 63 THR B N 1
ATOM 3067 C CA . THR B 1 63 ? -9.094 3.553 14.102 1 94.69 63 THR B CA 1
ATOM 3068 C C . THR B 1 63 ? -7.926 4.336 13.508 1 94.69 63 THR B C 1
ATOM 3070 O O . THR B 1 63 ? -8.102 5.453 13.016 1 94.69 63 THR B O 1
ATOM 3073 N N . GLN B 1 64 ? -6.75 3.764 13.586 1 96.5 64 GLN B N 1
ATOM 3074 C CA . GLN B 1 64 ? -5.562 4.426 13.055 1 96.5 64 GLN B CA 1
ATOM 3075 C C . GLN B 1 64 ? -5.59 4.469 11.531 1 96.5 64 GLN B C 1
ATOM 3077 O O . GLN B 1 64 ? -6.176 3.592 10.891 1 96.5 64 GLN B O 1
ATOM 3082 N N . PRO B 1 65 ? -5.023 5.496 10.938 1 98 65 PRO B N 1
ATOM 3083 C CA . PRO B 1 65 ? -4.926 5.535 9.477 1 98 65 PRO B CA 1
ATOM 3084 C C . PRO B 1 65 ? -3.879 4.566 8.93 1 98 65 PRO B C 1
ATOM 3086 O O . PRO B 1 65 ? -3.064 4.039 9.688 1 98 65 PRO B O 1
ATOM 3089 N N . CYS B 1 66 ? -3.984 4.266 7.699 1 98.25 66 CYS B N 1
ATOM 3090 C CA . CYS B 1 66 ? -2.898 3.605 6.98 1 98.25 66 CYS B CA 1
ATOM 3091 C C . CYS B 1 66 ? -2.012 4.625 6.277 1 98.25 66 CYS B C 1
ATOM 3093 O O . CYS B 1 66 ? -2.512 5.59 5.691 1 98.25 66 CYS B O 1
ATOM 3095 N N . ILE B 1 67 ? -0.728 4.426 6.355 1 97.88 67 ILE B N 1
ATOM 3096 C CA . ILE B 1 67 ? 0.238 5.344 5.762 1 97.88 67 ILE B CA 1
ATOM 3097 C C . ILE B 1 67 ? 1.077 4.605 4.723 1 97.88 67 ILE B C 1
ATOM 3099 O O . ILE B 1 67 ? 1.525 3.482 4.957 1 97.88 67 ILE B O 1
ATOM 3103 N N . PHE B 1 68 ? 1.215 5.184 3.551 1 97.69 68 PHE B N 1
ATOM 3104 C CA . PHE B 1 68 ? 2.125 4.73 2.506 1 97.69 68 PHE B CA 1
ATOM 3105 C C . PHE B 1 68 ? 3.102 5.836 2.121 1 97.69 68 PHE B C 1
ATOM 3107 O O . PHE B 1 68 ? 2.689 6.918 1.707 1 97.69 68 PHE B O 1
ATOM 3114 N N . THR B 1 69 ? 4.395 5.559 2.297 1 95.5 69 THR B N 1
ATOM 3115 C CA . THR B 1 69 ? 5.41 6.551 1.964 1 95.5 69 THR B CA 1
ATOM 3116 C C . THR B 1 69 ? 6.48 5.949 1.058 1 95.5 69 THR B C 1
ATOM 3118 O O . THR B 1 69 ? 6.652 4.73 1.019 1 95.5 69 THR B O 1
ATOM 3121 N N . SER B 1 70 ? 7.141 6.793 0.345 1 92 70 SER B N 1
ATOM 3122 C CA . SER B 1 70 ? 8.25 6.379 -0.51 1 92 70 SER B CA 1
ATOM 3123 C C . SER B 1 70 ? 9.242 7.52 -0.718 1 92 70 SER B C 1
ATOM 3125 O O . SER B 1 70 ? 8.859 8.688 -0.703 1 92 70 SER B O 1
ATOM 3127 N N . VAL B 1 71 ? 10.461 7.105 -0.947 1 87.5 71 VAL B N 1
ATOM 3128 C CA . VAL B 1 71 ? 11.492 8.109 -1.228 1 87.5 71 VAL B CA 1
ATOM 3129 C C . VAL B 1 71 ? 11.625 8.297 -2.736 1 87.5 71 VAL B C 1
ATOM 3131 O O . VAL B 1 71 ? 12.281 9.234 -3.193 1 87.5 71 VAL B O 1
ATOM 3134 N N . THR B 1 72 ? 11 7.387 -3.494 1 83.12 72 THR B N 1
ATOM 3135 C CA . THR B 1 72 ? 11.016 7.547 -4.941 1 83.12 72 THR B CA 1
ATOM 3136 C C . THR B 1 72 ? 9.969 8.57 -5.387 1 83.12 72 THR B C 1
ATOM 3138 O O . THR B 1 72 ? 9 8.828 -4.668 1 83.12 72 THR B O 1
ATOM 3141 N N . PRO B 1 73 ? 10.203 9.094 -6.566 1 81.75 73 PRO B N 1
ATOM 3142 C CA . PRO B 1 73 ? 9.195 10.055 -7.039 1 81.75 73 PRO B CA 1
ATOM 3143 C C . PRO B 1 73 ? 7.82 9.422 -7.219 1 81.75 73 PRO B C 1
ATOM 3145 O O . PRO B 1 73 ? 7.719 8.281 -7.68 1 81.75 73 PRO B O 1
ATOM 3148 N N . ALA B 1 74 ? 6.879 10.156 -6.941 1 82.69 74 ALA B N 1
ATOM 3149 C CA . ALA B 1 74 ? 5.504 9.664 -6.949 1 82.69 74 ALA B CA 1
ATOM 3150 C C . ALA B 1 74 ? 5.062 9.289 -8.359 1 82.69 74 ALA B C 1
ATOM 3152 O O . ALA B 1 74 ? 4.336 8.312 -8.547 1 82.69 74 ALA B O 1
ATOM 3153 N N . TRP B 1 75 ? 5.461 10.008 -9.367 1 79.25 75 TRP B N 1
ATOM 3154 C CA . TRP B 1 75 ? 4.969 9.828 -10.727 1 79.25 75 TRP B CA 1
ATOM 3155 C C . TRP B 1 75 ? 5.5 8.539 -11.336 1 79.25 75 TRP B C 1
ATOM 3157 O O . TRP B 1 75 ? 5.016 8.086 -12.375 1 79.25 75 TRP B O 1
ATOM 3167 N N . ASN B 1 76 ? 6.469 7.93 -10.672 1 82.31 76 ASN B N 1
ATOM 3168 C CA . ASN B 1 76 ? 7.043 6.691 -11.18 1 82.31 76 ASN B CA 1
ATOM 3169 C C . ASN B 1 76 ? 6.871 5.543 -10.195 1 82.31 76 ASN B C 1
ATOM 3171 O O . ASN B 1 76 ? 7.559 4.523 -10.289 1 82.31 76 ASN B O 1
ATOM 3175 N N . ASN B 1 77 ? 6.098 5.734 -9.312 1 89.81 77 ASN B N 1
ATOM 3176 C CA . ASN B 1 77 ? 5.906 4.699 -8.305 1 89.81 77 ASN B CA 1
ATOM 3177 C C . ASN B 1 77 ? 4.711 3.807 -8.633 1 89.81 77 ASN B C 1
ATOM 3179 O O . ASN B 1 77 ? 3.562 4.199 -8.422 1 89.81 77 ASN B O 1
ATOM 3183 N N . ILE B 1 78 ? 4.988 2.602 -9.047 1 92.44 78 ILE B N 1
ATOM 3184 C CA . ILE B 1 78 ? 3.947 1.712 -9.555 1 92.44 78 ILE B CA 1
ATOM 3185 C C . ILE B 1 78 ? 3.029 1.289 -8.406 1 92.44 78 ILE B C 1
ATOM 3187 O O . ILE B 1 78 ? 1.827 1.1 -8.602 1 92.44 78 ILE B O 1
ATOM 3191 N N . ASN B 1 79 ? 3.537 1.109 -7.199 1 95.25 79 ASN B N 1
ATOM 3192 C CA . ASN B 1 79 ? 2.721 0.736 -6.051 1 95.25 79 ASN B CA 1
ATOM 3193 C C . ASN B 1 79 ? 1.697 1.816 -5.715 1 95.25 79 ASN B C 1
ATOM 3195 O O . ASN B 1 79 ? 0.551 1.51 -5.383 1 95.25 79 ASN B O 1
ATOM 3199 N N . LEU B 1 80 ? 2.152 3.062 -5.844 1 95.12 80 LEU B N 1
ATOM 3200 C CA . LEU B 1 80 ? 1.209 4.148 -5.605 1 95.12 80 LEU B CA 1
ATOM 3201 C C . LEU B 1 80 ? 0.046 4.086 -6.59 1 95.12 80 LEU B C 1
ATOM 3203 O O . LEU B 1 80 ? -1.113 4.242 -6.195 1 95.12 80 LEU B O 1
ATOM 3207 N N . THR B 1 81 ? 0.362 3.867 -7.828 1 94.5 81 THR B N 1
ATOM 3208 C CA . THR B 1 81 ? -0.662 3.785 -8.867 1 94.5 81 THR B CA 1
ATOM 3209 C C . THR B 1 81 ? -1.643 2.654 -8.57 1 94.5 81 THR B C 1
ATOM 3211 O O . THR B 1 81 ? -2.859 2.846 -8.641 1 94.5 81 THR B O 1
ATOM 3214 N N . ARG B 1 82 ? -1.142 1.565 -8.195 1 96.19 82 ARG B N 1
ATOM 3215 C CA . ARG B 1 82 ? -1.965 0.392 -7.922 1 96.19 82 ARG B CA 1
ATOM 3216 C C . ARG B 1 82 ? -2.828 0.603 -6.684 1 96.19 82 ARG B C 1
ATOM 3218 O O . ARG B 1 82 ? -4.031 0.336 -6.707 1 96.19 82 ARG B O 1
ATOM 3225 N N . LEU B 1 83 ? -2.248 1.088 -5.641 1 97.5 83 LEU B N 1
ATOM 3226 C CA . LEU B 1 83 ? -2.973 1.325 -4.395 1 97.5 83 LEU B CA 1
ATOM 3227 C C . LEU B 1 83 ? -4.062 2.371 -4.59 1 97.5 83 LEU B C 1
ATOM 3229 O O . LEU B 1 83 ? -5.18 2.213 -4.09 1 97.5 83 LEU B O 1
ATOM 3233 N N . ALA B 1 84 ? -3.67 3.436 -5.336 1 97.06 84 ALA B N 1
ATOM 3234 C CA . ALA B 1 84 ? -4.605 4.539 -5.543 1 97.06 84 ALA B CA 1
ATOM 3235 C C . ALA B 1 84 ? -5.867 4.062 -6.258 1 97.06 84 ALA B C 1
ATOM 3237 O O . ALA B 1 84 ? -6.953 4.602 -6.035 1 97.06 84 ALA B O 1
ATOM 3238 N N . GLU B 1 85 ? -5.723 3.018 -7.066 1 96.31 85 GLU B N 1
ATOM 3239 C CA . GLU B 1 85 ? -6.852 2.498 -7.836 1 96.31 85 GLU B CA 1
ATOM 3240 C C . GLU B 1 85 ? -7.734 1.597 -6.977 1 96.31 85 GLU B C 1
ATOM 3242 O O . GLU B 1 85 ? -8.875 1.307 -7.344 1 96.31 85 GLU B O 1
ATOM 3247 N N . LYS B 1 86 ? -7.25 1.219 -5.824 1 97.12 86 LYS B N 1
ATOM 3248 C CA . LYS B 1 86 ? -7.957 0.156 -5.117 1 97.12 86 LYS B CA 1
ATOM 3249 C C . LYS B 1 86 ? -8.359 0.604 -3.715 1 97.12 86 LYS B C 1
ATOM 3251 O O . LYS B 1 86 ? -9.031 -0.138 -2.988 1 97.12 86 LYS B O 1
ATOM 3256 N N . ILE B 1 87 ? -8.031 1.826 -3.326 1 96.75 87 ILE B N 1
ATOM 3257 C CA . ILE B 1 87 ? -8.336 2.299 -1.979 1 96.75 87 ILE B CA 1
ATOM 3258 C C . ILE B 1 87 ? -9.336 3.453 -2.049 1 96.75 87 ILE B C 1
ATOM 3260 O O . ILE B 1 87 ? -9.195 4.355 -2.877 1 96.75 87 ILE B O 1
ATOM 3264 N N . LYS B 1 88 ? -10.32 3.404 -1.259 1 97.12 88 LYS B N 1
ATOM 3265 C CA . LYS B 1 88 ? -11.266 4.492 -1.051 1 97.12 88 LYS B CA 1
ATOM 3266 C C . LYS B 1 88 ? -11.227 4.988 0.391 1 97.12 88 LYS B C 1
ATOM 3268 O O . LYS B 1 88 ? -11.023 4.203 1.318 1 97.12 88 LYS B O 1
ATOM 3273 N N . SER B 1 89 ? -11.406 6.242 0.579 1 97.94 89 SER B N 1
ATOM 3274 C CA . SER B 1 89 ? -11.352 6.801 1.927 1 97.94 89 SER B CA 1
ATOM 3275 C C . SER B 1 89 ? -12.148 8.094 2.021 1 97.94 89 SER B C 1
ATOM 3277 O O . SER B 1 89 ? -12.219 8.859 1.055 1 97.94 89 SER B O 1
ATOM 3279 N N . PRO B 1 90 ? -12.758 8.359 3.139 1 97.69 90 PRO B N 1
ATOM 3280 C CA . PRO B 1 90 ? -13.453 9.633 3.354 1 97.69 90 PRO B CA 1
ATOM 3281 C C . PRO B 1 90 ? -12.5 10.766 3.734 1 97.69 90 PRO B C 1
ATOM 3283 O O . PRO B 1 90 ? -12.891 11.938 3.734 1 97.69 90 PRO B O 1
ATOM 3286 N N . LEU B 1 91 ? -11.352 10.445 4.082 1 98.5 91 LEU B N 1
ATOM 3287 C CA . LEU B 1 91 ? -10.375 11.438 4.523 1 98.5 91 LEU B CA 1
ATOM 3288 C C . LEU B 1 91 ? -8.953 11.008 4.148 1 98.5 91 LEU B C 1
ATOM 3290 O O . LEU B 1 91 ? -8.484 9.961 4.59 1 98.5 91 LEU B O 1
ATOM 3294 N N . VAL B 1 92 ? -8.273 11.844 3.336 1 98.56 92 VAL B N 1
ATOM 3295 C CA . VAL B 1 92 ? -6.98 11.508 2.756 1 98.56 92 VAL B CA 1
ATOM 3296 C C . VAL B 1 92 ? -6.012 12.672 2.953 1 98.56 92 VAL B C 1
ATOM 3298 O O . VAL B 1 92 ? -6.371 13.836 2.738 1 98.56 92 VAL B O 1
ATOM 3301 N N . PHE B 1 93 ? -4.812 12.383 3.439 1 98.62 93 PHE B N 1
ATOM 3302 C CA . PHE B 1 93 ? -3.674 13.289 3.449 1 98.62 93 PHE B CA 1
ATOM 3303 C C . PHE B 1 93 ? -2.627 12.859 2.432 1 98.62 93 PHE B C 1
ATOM 3305 O O . PHE B 1 93 ? -2.215 11.695 2.412 1 98.62 93 PHE B O 1
ATOM 3312 N N . ALA B 1 94 ? -2.234 13.656 1.562 1 96.94 94 ALA B N 1
ATOM 3313 C CA . ALA B 1 94 ? -1.152 13.375 0.623 1 96.94 94 ALA B CA 1
ATOM 3314 C C . ALA B 1 94 ? -0.12 14.5 0.621 1 96.94 94 ALA B C 1
ATOM 3316 O O . ALA B 1 94 ? -0.474 15.672 0.714 1 96.94 94 ALA B O 1
ATOM 3317 N N . HIS B 1 95 ? 1.128 14.164 0.56 1 94.62 95 HIS B N 1
ATOM 3318 C CA . HIS B 1 95 ? 2.24 15.102 0.634 1 94.62 95 HIS B CA 1
ATOM 3319 C C . HIS B 1 95 ? 3.35 14.727 -0.342 1 94.62 95 HIS B C 1
ATOM 3321 O O . HIS B 1 95 ? 3.709 13.547 -0.452 1 94.62 95 HIS B O 1
ATOM 3327 N N . VAL B 1 96 ? 3.756 15.602 -1.154 1 89.19 96 VAL B N 1
ATOM 3328 C CA . VAL B 1 96 ? 4.941 15.414 -1.986 1 89.19 96 VAL B CA 1
ATOM 3329 C C . VAL B 1 96 ? 6.074 16.297 -1.479 1 89.19 96 VAL B C 1
ATOM 3331 O O . VAL B 1 96 ? 5.863 17.469 -1.164 1 89.19 96 VAL B O 1
ATOM 3334 N N . ARG B 1 97 ? 7.137 15.617 -1.362 1 80.25 97 ARG B N 1
ATOM 3335 C CA . ARG B 1 97 ? 8.32 16.297 -0.846 1 80.25 97 ARG B CA 1
ATOM 3336 C C . ARG B 1 97 ? 9.289 16.641 -1.972 1 80.25 97 ARG B C 1
ATOM 3338 O O . ARG B 1 97 ? 9.625 15.789 -2.793 1 80.25 97 ARG B O 1
ATOM 3345 N N . ALA B 1 98 ? 9.578 17.891 -2.158 1 66 98 ALA B N 1
ATOM 3346 C CA . ALA B 1 98 ? 10.648 18.328 -3.059 1 66 98 ALA B CA 1
ATOM 3347 C C . ALA B 1 98 ? 11.773 19 -2.289 1 66 98 ALA B C 1
ATOM 3349 O O . ALA B 1 98 ? 11.641 20.172 -1.884 1 66 98 ALA B O 1
ATOM 3350 N N . THR B 1 99 ? 12.492 18.312 -1.452 1 57.91 99 THR B N 1
ATOM 3351 C CA . THR B 1 99 ? 13.312 19.016 -0.47 1 57.91 99 THR B CA 1
ATOM 3352 C C . THR B 1 99 ? 14.734 19.219 -0.992 1 57.91 99 THR B C 1
ATOM 3354 O O . THR B 1 99 ? 15.219 18.422 -1.8 1 57.91 99 THR B O 1
ATOM 3357 N N . THR B 1 100 ? 15.156 20.391 -0.726 1 48.12 100 THR B N 1
ATOM 3358 C CA . THR B 1 100 ? 16.562 20.812 -0.773 1 48.12 100 THR B CA 1
ATOM 3359 C C . THR B 1 100 ? 17.281 20.375 0.497 1 48.12 100 THR B C 1
ATOM 3361 O O . THR B 1 100 ? 18.516 20.391 0.542 1 48.12 100 THR B O 1
ATOM 3364 N N . ALA B 1 101 ? 16.438 20.094 1.64 1 49.69 101 ALA B N 1
ATOM 3365 C CA . ALA B 1 101 ? 17.078 19.812 2.92 1 49.69 101 ALA B CA 1
ATOM 3366 C C . ALA B 1 101 ? 16.625 18.469 3.479 1 49.69 101 ALA B C 1
ATOM 3368 O O . ALA B 1 101 ? 15.508 18.016 3.188 1 49.69 101 ALA B O 1
ATOM 3369 N N . GLY B 1 102 ? 17.297 17.75 4.34 1 57.12 102 GLY B N 1
ATOM 3370 C CA . GLY B 1 102 ? 17.078 16.484 5.02 1 57.12 102 GLY B CA 1
ATOM 3371 C C . GLY B 1 102 ? 17.484 15.281 4.184 1 57.12 102 GLY B C 1
ATOM 3372 O O . GLY B 1 102 ? 17.609 15.383 2.959 1 57.12 102 GLY B O 1
ATOM 3373 N N . SER B 1 103 ? 17.766 14.242 4.965 1 65.5 103 SER B N 1
ATOM 3374 C CA . SER B 1 103 ? 18.219 13.039 4.285 1 65.5 103 SER B CA 1
ATOM 3375 C C . SER B 1 103 ? 17.078 12.328 3.572 1 65.5 103 SER B C 1
ATOM 3377 O O . SER B 1 103 ? 15.922 12.461 3.965 1 65.5 103 SER B O 1
ATOM 3379 N N . LEU B 1 104 ? 17.312 11.883 2.496 1 69.19 104 LEU B N 1
ATOM 3380 C CA . LEU B 1 104 ? 16.391 10.992 1.798 1 69.19 104 LEU B CA 1
ATOM 3381 C C . LEU B 1 104 ? 16.094 9.758 2.635 1 69.19 104 LEU B C 1
ATOM 3383 O O . LEU B 1 104 ? 16.969 8.914 2.842 1 69.19 104 LEU B O 1
ATOM 3387 N N . SER B 1 105 ? 14.992 9.867 3.385 1 80.06 105 SER B N 1
ATOM 3388 C CA . SER B 1 105 ? 14.562 8.75 4.219 1 80.06 105 SER B CA 1
ATOM 3389 C C . SER B 1 105 ? 13.047 8.656 4.297 1 80.06 105 SER B C 1
ATOM 3391 O O . SER B 1 105 ? 12.359 9.68 4.258 1 80.06 105 SER B O 1
ATOM 3393 N N . LEU B 1 106 ? 12.609 7.449 4.469 1 85.31 106 LEU B N 1
ATOM 3394 C CA . LEU B 1 106 ? 11.18 7.215 4.613 1 85.31 106 LEU B CA 1
ATOM 3395 C C . LEU B 1 106 ? 10.641 7.91 5.859 1 85.31 106 LEU B C 1
ATOM 3397 O O . LEU B 1 106 ? 9.508 8.391 5.859 1 85.31 106 LEU B O 1
ATOM 3401 N N . ASP B 1 107 ? 11.5 8.078 6.754 1 86.19 107 ASP B N 1
ATOM 3402 C CA . ASP B 1 107 ? 11.109 8.656 8.031 1 86.19 107 ASP B CA 1
ATOM 3403 C C . ASP B 1 107 ? 10.828 10.148 7.898 1 86.19 107 ASP B C 1
ATOM 3405 O O . ASP B 1 107 ? 10.211 10.758 8.773 1 86.19 107 ASP B O 1
ATOM 3409 N N . ASN B 1 108 ? 11.289 10.711 6.836 1 89 108 ASN B N 1
ATOM 3410 C CA . ASN B 1 108 ? 11.133 12.156 6.66 1 89 108 ASN B CA 1
ATOM 3411 C C . ASN B 1 108 ? 9.977 12.477 5.715 1 89 108 ASN B C 1
ATOM 3413 O O . ASN B 1 108 ? 9.742 13.648 5.391 1 89 108 ASN B O 1
ATOM 3417 N N . CYS B 1 109 ? 9.297 11.414 5.332 1 91.94 109 CYS B N 1
ATOM 3418 C CA . CYS B 1 109 ? 8.172 11.625 4.426 1 91.94 109 CYS B CA 1
ATOM 3419 C C . CYS B 1 109 ? 6.867 11.766 5.203 1 91.94 109 CYS B C 1
ATOM 3421 O O . CYS B 1 109 ? 6.621 11.023 6.152 1 91.94 109 CYS B O 1
ATOM 3423 N N . HIS B 1 110 ? 6.16 12.789 4.793 1 94.75 110 HIS B N 1
ATOM 3424 C CA . HIS B 1 110 ? 4.836 13.023 5.352 1 94.75 110 HIS B CA 1
ATOM 3425 C C . HIS B 1 110 ? 3.799 12.109 4.707 1 94.75 110 HIS B C 1
ATOM 3427 O O . HIS B 1 110 ? 3.99 11.648 3.578 1 94.75 110 HIS B O 1
ATOM 3433 N N . PRO B 1 111 ? 2.662 11.883 5.414 1 97.56 111 PRO B N 1
ATOM 3434 C CA . PRO B 1 111 ? 2.248 12.383 6.727 1 97.56 111 PRO B CA 1
ATOM 3435 C C . PRO B 1 111 ? 2.898 11.625 7.883 1 97.56 111 PRO B C 1
ATOM 3437 O O . PRO B 1 111 ? 3.193 10.43 7.75 1 97.56 111 PRO B O 1
ATOM 3440 N N . PHE B 1 112 ? 3.113 12.305 8.961 1 97.31 112 PHE B N 1
ATOM 3441 C CA . PHE B 1 112 ? 3.492 11.672 10.219 1 97.31 112 PHE B CA 1
ATOM 3442 C C . PHE B 1 112 ? 2.262 11.172 10.969 1 97.31 112 PHE B C 1
ATOM 3444 O O . PHE B 1 112 ? 1.16 11.695 10.781 1 97.31 112 PHE B O 1
ATOM 3451 N N . GLN B 1 113 ? 2.49 10.156 11.734 1 96.94 113 GLN B N 1
ATOM 3452 C CA . GLN B 1 113 ? 1.331 9.539 12.367 1 96.94 113 GLN B CA 1
ATOM 3453 C C . GLN B 1 113 ? 1.607 9.227 13.836 1 96.94 113 GLN B C 1
ATOM 3455 O O . GLN B 1 113 ? 2.715 8.82 14.195 1 96.94 113 GLN B O 1
ATOM 3460 N N . TYR B 1 114 ? 0.661 9.422 14.695 1 96.88 114 TYR B N 1
ATOM 3461 C CA . TYR B 1 114 ? 0.607 8.953 16.078 1 96.88 114 TYR B CA 1
ATOM 3462 C C . TYR B 1 114 ? -0.812 8.555 16.453 1 96.88 114 TYR B C 1
ATOM 3464 O O . TYR B 1 114 ? -1.704 9.406 16.531 1 96.88 114 TYR B O 1
ATOM 3472 N N . GLY B 1 115 ? -0.957 7.238 16.797 1 94.88 115 GLY B N 1
ATOM 3473 C CA . GLY B 1 115 ? -2.32 6.781 17.031 1 94.88 115 GLY B CA 1
ATOM 3474 C C . GLY B 1 115 ? -3.244 7.074 15.859 1 94.88 115 GLY B C 1
ATOM 3475 O O . GLY B 1 115 ? -2.936 6.734 14.711 1 94.88 115 GLY B O 1
ATOM 3476 N N . LYS B 1 116 ? -4.316 7.781 16.156 1 96 116 LYS B N 1
ATOM 3477 C CA . LYS B 1 116 ? -5.285 8.062 15.102 1 96 116 LYS B CA 1
ATOM 3478 C C . LYS B 1 116 ? -4.965 9.375 14.398 1 96 116 LYS B C 1
ATOM 3480 O O . LYS B 1 116 ? -5.664 9.773 13.469 1 96 116 LYS B O 1
ATOM 3485 N N . LEU B 1 117 ? -3.932 10.062 14.805 1 98.19 117 LEU B N 1
ATOM 3486 C CA . LEU B 1 117 ? -3.639 11.398 14.289 1 98.19 117 LEU B CA 1
ATOM 3487 C C . LEU B 1 117 ? -2.701 11.32 13.094 1 98.19 117 LEU B C 1
ATOM 3489 O O . LEU B 1 117 ? -1.771 10.516 13.07 1 98.19 117 LEU B O 1
ATOM 3493 N N . MET B 1 118 ? -2.93 12.141 12.078 1 98.44 118 MET B N 1
ATOM 3494 C CA . MET B 1 118 ? -1.992 12.406 10.992 1 98.44 118 MET B CA 1
ATOM 3495 C C . MET B 1 118 ? -1.6 13.883 10.969 1 98.44 118 MET B C 1
ATOM 3497 O O . MET B 1 118 ? -2.424 14.758 11.25 1 98.44 118 MET B O 1
ATOM 3501 N N . PHE B 1 119 ? -0.385 14.117 10.578 1 98.62 119 PHE B N 1
ATOM 3502 C CA . PHE B 1 119 ? 0.144 15.477 10.57 1 98.62 119 PHE B CA 1
ATOM 3503 C C . PHE B 1 119 ? 0.991 15.727 9.328 1 98.62 119 PHE B C 1
ATOM 3505 O O . PHE B 1 119 ? 1.763 14.859 8.914 1 98.62 119 PHE B O 1
ATOM 3512 N N . MET B 1 120 ? 0.832 16.875 8.719 1 98 120 MET B N 1
ATOM 3513 C CA . MET B 1 120 ? 1.674 17.312 7.605 1 98 120 MET B CA 1
ATOM 3514 C C . MET B 1 120 ? 2.113 18.766 7.801 1 98 120 MET B C 1
ATOM 3516 O O . MET B 1 120 ? 1.469 19.516 8.531 1 98 120 MET B O 1
ATOM 3520 N N . HIS B 1 121 ? 3.189 19.031 7.133 1 96.69 121 HIS B N 1
ATOM 3521 C CA . HIS B 1 121 ? 3.773 20.359 7.18 1 96.69 121 HIS B CA 1
ATOM 3522 C C . HIS B 1 121 ? 4.293 20.781 5.809 1 96.69 121 HIS B C 1
ATOM 3524 O O . HIS B 1 121 ? 4.996 20.016 5.145 1 96.69 121 HIS B O 1
ATOM 3530 N N . ASN B 1 122 ? 3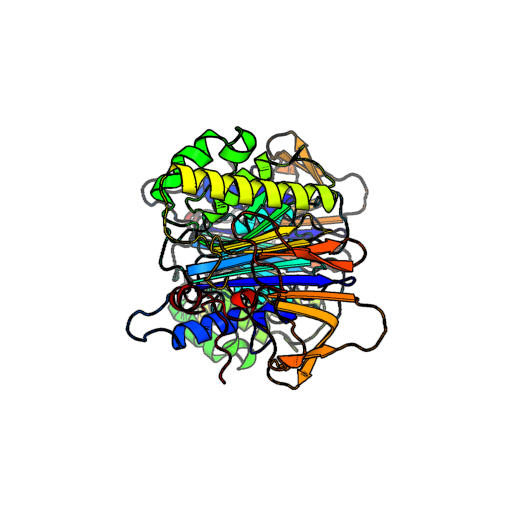.879 21.859 5.324 1 93.38 122 ASN B N 1
ATOM 3531 C CA . ASN B 1 122 ? 4.469 22.516 4.164 1 93.38 122 ASN B CA 1
ATOM 3532 C C . ASN B 1 122 ? 5.137 23.844 4.543 1 93.38 122 ASN B C 1
ATOM 3534 O O . ASN B 1 122 ? 4.461 24.859 4.73 1 93.38 122 ASN B O 1
ATOM 3538 N N . GLY B 1 123 ? 6.391 23.859 4.695 1 93.06 123 GLY B N 1
ATOM 3539 C CA . GLY B 1 123 ? 7.164 25 5.16 1 93.06 123 GLY B CA 1
ATOM 3540 C C . GLY B 1 123 ? 8.461 24.594 5.836 1 93.06 123 GLY B C 1
ATOM 3541 O O . GLY B 1 123 ? 9.039 23.562 5.527 1 93.06 123 GLY B O 1
ATOM 3542 N N . ALA B 1 124 ? 8.93 25.562 6.66 1 92.69 124 ALA B N 1
ATOM 3543 C CA . ALA B 1 124 ? 10.188 25.344 7.371 1 92.69 124 ALA B CA 1
ATOM 3544 C C . ALA B 1 124 ? 10.273 26.219 8.609 1 92.69 124 ALA B C 1
ATOM 3546 O O . ALA B 1 124 ? 9.883 27.391 8.578 1 92.69 124 ALA B O 1
ATOM 3547 N N . ILE B 1 125 ? 10.734 25.594 9.625 1 95.62 125 ILE B N 1
ATOM 3548 C CA . ILE B 1 125 ? 11.047 26.375 10.812 1 95.62 125 ILE B CA 1
ATOM 3549 C C . ILE B 1 125 ? 12.406 27.047 10.641 1 95.62 125 ILE B C 1
ATOM 3551 O O . ILE B 1 125 ? 13.414 26.359 10.406 1 95.62 125 ILE B O 1
ATOM 3555 N N . ALA B 1 126 ? 12.406 28.312 10.812 1 94.81 126 ALA B N 1
ATOM 3556 C CA . ALA B 1 126 ? 13.586 29.125 10.508 1 94.81 126 ALA B CA 1
ATOM 3557 C C . ALA B 1 126 ? 14.734 28.781 11.453 1 94.81 126 ALA B C 1
ATOM 3559 O O . ALA B 1 126 ? 14.531 28.609 12.656 1 94.81 126 ALA B O 1
ATOM 3560 N N . GLU B 1 127 ? 15.969 28.672 10.828 1 95.5 127 GLU B N 1
ATOM 3561 C CA . GLU B 1 127 ? 17.188 28.438 11.578 1 95.5 127 GLU B CA 1
ATOM 3562 C C . GLU B 1 127 ? 17 27.297 12.586 1 95.5 127 GLU B C 1
ATOM 3564 O O . GLU B 1 127 ? 17.344 27.453 13.766 1 95.5 127 GLU B O 1
ATOM 3569 N N . TRP B 1 128 ? 16.547 26.219 12.18 1 94.75 128 TRP B N 1
ATOM 3570 C CA . TRP B 1 128 ? 16.141 25.078 12.977 1 94.75 128 TRP B CA 1
ATOM 3571 C C . TRP B 1 128 ? 17.266 24.625 13.906 1 94.75 128 TRP B C 1
ATOM 3573 O O . TRP B 1 128 ? 17.016 24.219 15.039 1 94.75 128 TRP B O 1
ATOM 3583 N N . SER B 1 129 ? 18.422 24.703 13.539 1 94.12 129 SER B N 1
ATOM 3584 C CA . SER B 1 129 ? 19.562 24.25 14.336 1 94.12 129 SER B CA 1
ATOM 3585 C C . SER B 1 129 ? 19.641 25.016 15.656 1 94.12 129 SER B C 1
ATOM 3587 O O . SER B 1 129 ? 20.141 24.484 16.656 1 94.12 129 SER B O 1
ATOM 3589 N N . ARG B 1 130 ? 19.125 26.203 15.625 1 95.44 130 ARG B N 1
ATOM 3590 C CA . ARG B 1 130 ? 19.203 27.031 16.812 1 95.44 130 ARG B CA 1
ATOM 3591 C C . ARG B 1 130 ? 18.031 26.75 17.766 1 95.44 130 ARG B C 1
ATOM 3593 O O . ARG B 1 130 ? 18.094 27.109 18.938 1 95.44 130 ARG B O 1
ATOM 3600 N N . VAL B 1 131 ? 17.047 26.156 17.234 1 95.69 131 VAL B N 1
ATOM 3601 C CA . VAL B 1 131 ? 15.805 25.984 18 1 95.69 131 VAL B CA 1
ATOM 3602 C C . VAL B 1 131 ? 15.625 24.516 18.375 1 95.69 131 VAL B C 1
ATOM 3604 O O . VAL B 1 131 ? 14.961 24.203 19.359 1 95.69 131 VAL B O 1
ATOM 3607 N N . LYS B 1 132 ? 16.188 23.656 17.734 1 95.38 132 LYS B N 1
ATOM 3608 C CA . LYS B 1 132 ? 15.961 22.203 17.781 1 95.38 132 LYS B CA 1
ATOM 3609 C C . LYS B 1 132 ? 16.156 21.656 19.188 1 95.38 132 LYS B C 1
ATOM 3611 O O . LYS B 1 132 ? 15.32 20.891 19.688 1 95.38 132 LYS B O 1
ATOM 3616 N N . ARG B 1 133 ? 17.234 22.016 19.828 1 94.25 133 ARG B N 1
ATOM 3617 C CA . ARG B 1 133 ? 17.547 21.484 21.141 1 94.25 133 ARG B CA 1
ATOM 3618 C C . ARG B 1 133 ? 16.469 21.875 22.156 1 94.25 133 ARG B C 1
ATOM 3620 O O . ARG B 1 133 ? 16.109 21.078 23.031 1 94.25 133 ARG B O 1
ATOM 3627 N N . LYS B 1 134 ? 16.047 23.094 22.062 1 94.62 134 LYS B N 1
ATOM 3628 C CA . LYS B 1 134 ? 15.016 23.562 22.984 1 94.62 134 LYS B CA 1
ATOM 3629 C C . LYS B 1 134 ? 13.719 22.797 22.781 1 94.62 134 LYS B C 1
ATOM 3631 O O . LYS B 1 134 ? 13.07 22.406 23.766 1 94.62 134 LYS B O 1
ATOM 3636 N N . VAL B 1 135 ? 13.344 22.578 21.578 1 95.88 135 VAL B N 1
ATOM 3637 C CA . VAL B 1 135 ? 12.133 21.812 21.266 1 95.88 135 VAL B CA 1
ATOM 3638 C C . VAL B 1 135 ? 12.25 20.391 21.812 1 95.88 135 VAL B C 1
ATOM 3640 O O . VAL B 1 135 ? 11.352 19.906 22.5 1 95.88 135 VAL B O 1
ATOM 3643 N N . GLN B 1 136 ? 13.336 19.766 21.562 1 94.25 136 GLN B N 1
ATOM 3644 C CA . GLN B 1 136 ? 13.562 18.391 21.969 1 94.25 136 GLN B CA 1
ATOM 3645 C C . GLN B 1 136 ? 13.484 18.25 23.484 1 94.25 136 GLN B C 1
ATOM 3647 O O . GLN B 1 136 ? 12.922 17.281 24 1 94.25 136 GLN B O 1
ATOM 3652 N N . ASN B 1 137 ? 13.992 19.219 24.156 1 93.56 137 ASN B N 1
ATOM 3653 C CA . ASN B 1 137 ? 14.078 19.172 25.609 1 93.56 137 ASN B CA 1
ATOM 3654 C C . ASN B 1 137 ? 12.703 19.344 26.25 1 93.56 137 ASN B C 1
ATOM 3656 O O . ASN B 1 137 ? 12.508 18.969 27.422 1 93.56 137 ASN B O 1
ATOM 3660 N N . CYS B 1 138 ? 11.797 19.875 25.562 1 93.19 138 CYS B N 1
ATOM 3661 C CA . CYS B 1 138 ? 10.484 20.141 26.141 1 93.19 138 CYS B CA 1
ATOM 3662 C C . CYS B 1 138 ? 9.523 18.984 25.859 1 93.19 138 CYS B C 1
ATOM 3664 O O . CYS B 1 138 ? 8.414 18.953 26.391 1 93.19 138 CYS B O 1
ATOM 3666 N N . LEU B 1 139 ? 9.914 18 25.125 1 94.56 139 LEU B N 1
ATOM 3667 C CA . LEU B 1 139 ? 9.016 16.922 24.719 1 94.56 139 LEU B CA 1
ATOM 3668 C C . LEU B 1 139 ? 8.906 15.867 25.828 1 94.56 139 LEU B C 1
ATOM 3670 O O . LEU B 1 139 ? 9.914 15.461 26.406 1 94.56 139 LEU B O 1
ATOM 3674 N N . PRO B 1 140 ? 7.703 15.453 26.109 1 93.44 140 PRO B N 1
ATOM 3675 C CA . PRO B 1 140 ? 7.578 14.25 26.953 1 93.44 140 PRO B CA 1
ATOM 3676 C C . PRO B 1 140 ? 8.117 13 26.266 1 93.44 140 PRO B C 1
ATOM 3678 O O . PRO B 1 140 ? 8.266 12.977 25.031 1 93.44 140 PRO B O 1
ATOM 3681 N N . ASP B 1 141 ? 8.32 11.914 26.953 1 90.5 141 ASP B N 1
ATOM 3682 C CA . ASP B 1 141 ? 8.938 10.695 26.453 1 90.5 141 ASP B CA 1
ATOM 3683 C C . ASP B 1 141 ? 8.109 10.094 25.312 1 90.5 141 ASP B C 1
ATOM 3685 O O . ASP B 1 141 ? 8.664 9.656 24.312 1 90.5 141 ASP B O 1
ATOM 3689 N N . CYS B 1 142 ? 6.887 10.055 25.469 1 87.44 142 CYS B N 1
ATOM 3690 C CA . CYS B 1 142 ? 6.031 9.43 24.469 1 87.44 142 CYS B CA 1
ATOM 3691 C C . CYS B 1 142 ? 6.16 10.133 23.125 1 87.44 142 CYS B C 1
ATOM 3693 O O . CYS B 1 142 ? 6.211 9.484 22.078 1 87.44 142 CYS B O 1
ATOM 3695 N N . ALA B 1 143 ? 6.195 11.43 23.172 1 90.19 143 ALA B N 1
ATOM 3696 C CA . ALA B 1 143 ? 6.332 12.211 21.938 1 90.19 143 ALA B CA 1
ATOM 3697 C C . ALA B 1 143 ? 7.742 12.094 21.375 1 90.19 143 ALA B C 1
ATOM 3699 O O . ALA B 1 143 ? 7.922 11.961 20.156 1 90.19 143 ALA B O 1
ATOM 3700 N N . TYR B 1 144 ? 8.695 12.102 22.266 1 90.19 144 TYR B N 1
ATOM 3701 C CA . TYR B 1 144 ? 10.094 12 21.859 1 90.19 144 TYR B CA 1
ATOM 3702 C C . TYR B 1 144 ? 10.375 10.656 21.203 1 90.19 144 TYR B C 1
ATOM 3704 O O . TYR B 1 144 ? 11.047 10.586 20.172 1 90.19 144 TYR B O 1
ATOM 3712 N N . ASP B 1 145 ? 9.797 9.633 21.766 1 89.06 145 ASP B N 1
ATOM 3713 C CA . ASP B 1 145 ? 10.047 8.273 21.281 1 89.06 145 ASP B CA 1
ATOM 3714 C C . ASP B 1 145 ? 9.383 8.047 19.922 1 89.06 145 ASP B C 1
ATOM 3716 O O . ASP B 1 145 ? 9.727 7.098 19.219 1 89.06 145 ASP B O 1
ATOM 3720 N N . ASN B 1 146 ? 8.547 8.883 19.547 1 88.81 146 ASN B N 1
ATOM 3721 C CA . ASN B 1 146 ? 7.816 8.719 18.297 1 88.81 146 ASN B CA 1
ATOM 3722 C C . ASN B 1 146 ? 8.539 9.391 17.141 1 88.81 146 ASN B C 1
ATOM 3724 O O . ASN B 1 146 ? 8.109 9.281 15.984 1 88.81 146 ASN B O 1
ATOM 3728 N N . VAL B 1 147 ? 9.617 10.086 17.469 1 91 147 VAL B N 1
ATOM 3729 C CA . VAL B 1 147 ? 10.375 10.766 16.422 1 91 147 VAL B CA 1
ATOM 3730 C C . VAL B 1 147 ? 11.406 9.805 15.828 1 91 147 VAL B C 1
ATOM 3732 O O . VAL B 1 147 ? 12.273 9.297 16.547 1 91 147 VAL B O 1
ATOM 3735 N N . HIS B 1 148 ? 11.305 9.578 14.594 1 89.5 148 HIS B N 1
ATOM 3736 C CA . HIS B 1 148 ? 12.195 8.633 13.93 1 89.5 148 HIS B CA 1
ATOM 3737 C C . HIS B 1 148 ? 13.109 9.344 12.93 1 89.5 148 HIS B C 1
ATOM 3739 O O . HIS B 1 148 ? 14.211 8.883 12.656 1 89.5 148 HIS B O 1
ATOM 3745 N N . GLY B 1 149 ? 12.648 10.453 12.422 1 90.06 149 GLY B N 1
ATOM 3746 C CA . GLY B 1 149 ? 13.406 11.195 11.43 1 90.06 149 GLY B CA 1
ATOM 3747 C C . GLY B 1 149 ? 14.172 12.367 12.016 1 90.06 149 GLY B C 1
ATOM 3748 O O . GLY B 1 149 ? 14.562 12.336 13.188 1 90.06 149 GLY B O 1
ATOM 3749 N N . ASN B 1 150 ? 14.5 13.305 11.141 1 88.5 150 ASN B N 1
ATOM 3750 C CA . ASN B 1 150 ? 15.312 14.43 11.594 1 88.5 150 ASN B CA 1
ATOM 3751 C C . ASN B 1 150 ? 14.805 15.75 11.023 1 88.5 150 ASN B C 1
ATOM 3753 O O . ASN B 1 150 ? 15.562 16.703 10.875 1 88.5 150 ASN B O 1
ATOM 3757 N N . THR B 1 151 ? 13.625 15.828 10.742 1 91.12 151 THR B N 1
ATOM 3758 C CA . THR B 1 151 ? 13.086 17.047 10.156 1 91.12 151 THR B CA 1
ATOM 3759 C C . THR B 1 151 ? 12.469 17.938 11.227 1 91.12 151 THR B C 1
ATOM 3761 O O . THR B 1 151 ? 12.039 17.453 12.273 1 91.12 151 THR B O 1
ATOM 3764 N N . ASP B 1 152 ? 12.43 19.25 10.938 1 94.94 152 ASP B N 1
ATOM 3765 C CA . ASP B 1 152 ? 11.727 20.188 11.797 1 94.94 152 ASP B CA 1
ATOM 3766 C C . ASP B 1 152 ? 10.234 19.859 11.867 1 94.94 152 ASP B C 1
ATOM 3768 O O . ASP B 1 152 ? 9.617 19.969 12.93 1 94.94 152 ASP B O 1
ATOM 3772 N N . SER B 1 153 ? 9.703 19.328 10.781 1 95.31 153 SER B N 1
ATOM 3773 C CA . SER B 1 153 ? 8.281 19.016 10.664 1 95.31 153 SER B CA 1
ATOM 3774 C C . SER B 1 153 ? 7.871 17.922 11.648 1 95.31 153 SER B C 1
ATOM 3776 O O . SER B 1 153 ? 6.867 18.062 12.352 1 95.31 153 SER B O 1
ATOM 3778 N N . GLU B 1 154 ? 8.656 16.891 11.703 1 95.38 154 GLU B N 1
ATOM 3779 C CA . GLU B 1 154 ? 8.328 15.797 12.609 1 95.38 154 GLU B CA 1
ATOM 3780 C C . GLU B 1 154 ? 8.43 16.25 14.062 1 95.38 154 GLU B C 1
ATOM 3782 O O . GLU B 1 154 ? 7.637 15.812 14.906 1 95.38 154 GLU B O 1
ATOM 3787 N N . MET B 1 155 ? 9.398 17.078 14.328 1 96.06 155 MET B N 1
ATOM 3788 C CA . MET B 1 155 ? 9.555 17.609 15.68 1 96.06 155 MET B CA 1
ATOM 3789 C C . MET B 1 155 ? 8.398 18.531 16.047 1 96.06 155 MET B C 1
ATOM 3791 O O . MET B 1 155 ? 7.965 18.578 17.188 1 96.06 155 MET B O 1
ATOM 3795 N N . ALA B 1 156 ? 7.973 19.297 15.086 1 97.31 156 ALA B N 1
ATOM 3796 C CA . ALA B 1 156 ? 6.789 20.125 15.312 1 97.31 156 ALA B CA 1
ATOM 3797 C C . ALA B 1 156 ? 5.578 19.25 15.648 1 97.31 156 ALA B C 1
ATOM 3799 O O . ALA B 1 156 ? 4.777 19.609 16.516 1 97.31 156 ALA B O 1
ATOM 3800 N N . PHE B 1 157 ? 5.465 18.141 15.023 1 98.19 157 PHE B N 1
ATOM 3801 C CA . PHE B 1 157 ? 4.391 17.203 15.328 1 98.19 157 PHE B CA 1
ATOM 3802 C C . PHE B 1 157 ? 4.52 16.672 16.75 1 98.19 157 PHE B C 1
ATOM 3804 O O . PHE B 1 157 ? 3.527 16.578 17.469 1 98.19 157 PHE B O 1
ATOM 3811 N N . ALA B 1 158 ? 5.73 16.266 17.078 1 97.88 158 ALA B N 1
ATOM 3812 C CA . ALA B 1 158 ? 5.965 15.797 18.438 1 97.88 158 ALA B CA 1
ATOM 3813 C C . ALA B 1 158 ? 5.586 16.875 19.453 1 97.88 158 ALA B C 1
ATOM 3815 O O . ALA B 1 158 ? 4.996 16.562 20.5 1 97.88 158 ALA B O 1
ATOM 3816 N N . LEU B 1 159 ? 5.961 18.094 19.156 1 98.12 159 LEU B N 1
ATOM 3817 C CA . LEU B 1 159 ? 5.594 19.203 20.031 1 98.12 159 LEU B CA 1
ATOM 3818 C C . LEU B 1 159 ? 4.074 19.344 20.125 1 98.12 159 LEU B C 1
ATOM 3820 O O . LEU B 1 159 ? 3.527 19.547 21.203 1 98.12 159 LEU B O 1
ATOM 3824 N N . PHE B 1 160 ? 3.395 19.234 19.047 1 98.5 160 PHE B N 1
ATOM 3825 C CA . PHE B 1 160 ? 1.937 19.266 19.031 1 98.5 160 PHE B CA 1
ATOM 3826 C C . PHE B 1 160 ? 1.355 18.203 19.953 1 98.5 160 PHE B C 1
ATOM 3828 O O . PHE B 1 160 ? 0.44 18.484 20.719 1 98.5 160 PHE B O 1
ATOM 3835 N N . LEU B 1 161 ? 1.863 17 19.812 1 98 161 LEU B N 1
ATOM 3836 C CA . LEU B 1 161 ? 1.395 15.906 20.641 1 98 161 LEU B CA 1
ATOM 3837 C C . LEU B 1 161 ? 1.531 16.25 22.125 1 98 161 LEU B C 1
ATOM 3839 O O . LEU B 1 161 ? 0.668 15.898 22.938 1 98 161 LEU B O 1
ATOM 3843 N N . SER B 1 162 ? 2.582 16.953 22.438 1 97.25 162 SER B N 1
ATOM 3844 C CA . SER B 1 162 ? 2.842 17.312 23.828 1 97.25 162 SER B CA 1
ATOM 3845 C C . SER B 1 162 ? 1.832 18.344 24.328 1 97.25 162 SER B C 1
ATOM 3847 O O . SER B 1 162 ? 1.659 18.516 25.531 1 97.25 162 SER B O 1
ATOM 3849 N N . MET B 1 163 ? 1.185 19.094 23.375 1 97.69 163 MET B N 1
ATOM 3850 C CA . MET B 1 163 ? 0.229 20.141 23.75 1 97.69 163 MET B CA 1
ATOM 3851 C C . MET B 1 163 ? -1.16 19.547 23.969 1 97.69 163 MET B C 1
ATOM 3853 O O . MET B 1 163 ? -2.047 20.219 24.5 1 97.69 163 MET B O 1
ATOM 3857 N N . LEU B 1 164 ? -1.344 18.312 23.531 1 97.5 164 LEU B N 1
ATOM 3858 C CA . LEU B 1 164 ? -2.635 17.656 23.719 1 97.5 164 LEU B CA 1
ATOM 3859 C C . LEU B 1 164 ? -2.795 17.156 25.141 1 97.5 164 LEU B C 1
ATOM 3861 O O . LEU B 1 164 ? -1.843 16.641 25.734 1 97.5 164 LEU B O 1
ATOM 3865 N N . PRO B 1 165 ? -4.031 17.219 25.688 1 95.94 165 PRO B N 1
ATOM 3866 C CA . PRO B 1 165 ? -4.242 16.625 27 1 95.94 165 PRO B CA 1
ATOM 3867 C C . PRO B 1 165 ? -3.896 15.141 27.047 1 95.94 165 PRO B C 1
ATOM 3869 O O . PRO B 1 165 ? -3.334 14.664 28.031 1 95.94 165 PRO B O 1
ATOM 3872 N N . ASN B 1 166 ? -4.254 14.406 26.031 1 95.94 166 ASN B N 1
ATOM 3873 C CA . ASN B 1 166 ? -3.967 12.984 25.891 1 95.94 166 ASN B CA 1
ATOM 3874 C C . ASN B 1 166 ? -3.82 12.586 24.422 1 95.94 166 ASN B C 1
ATOM 3876 O O . ASN B 1 166 ? -4.809 12.266 23.766 1 95.94 166 ASN B O 1
ATOM 3880 N N . PRO B 1 167 ? -2.621 12.492 23.984 1 94.25 167 PRO B N 1
ATOM 3881 C CA . PRO B 1 167 ? -2.416 12.172 22.578 1 94.25 167 PRO B CA 1
ATOM 3882 C C . PRO B 1 167 ? -2.873 10.766 22.219 1 94.25 167 PRO B C 1
ATOM 3884 O O . PRO B 1 167 ? -3.08 10.453 21.047 1 94.25 167 PRO B O 1
ATOM 3887 N N . ASP B 1 168 ? -3.09 9.844 23.188 1 93.38 168 ASP B N 1
ATOM 3888 C CA . ASP B 1 168 ? -3.469 8.461 22.953 1 93.38 168 ASP B CA 1
ATOM 3889 C C . ASP B 1 168 ? -4.988 8.289 22.969 1 93.38 168 ASP B C 1
ATOM 3891 O O . ASP B 1 168 ? -5.496 7.172 22.891 1 93.38 168 ASP B O 1
ATOM 3895 N N . ALA B 1 169 ? -5.645 9.383 23.062 1 94.12 169 ALA B N 1
ATOM 3896 C CA . ALA B 1 169 ? -7.102 9.312 23.125 1 94.12 169 ALA B CA 1
ATOM 3897 C C . ALA B 1 169 ? -7.688 8.742 21.844 1 94.12 169 ALA B C 1
ATOM 3899 O O . ALA B 1 169 ? -7.098 8.883 20.766 1 94.12 169 ALA B O 1
ATOM 3900 N N . ASN B 1 170 ? -8.898 8.133 21.984 1 91.38 170 ASN B N 1
ATOM 3901 C CA . ASN B 1 170 ? -9.586 7.582 20.828 1 91.38 170 ASN B CA 1
ATOM 3902 C C . ASN B 1 170 ? -10.477 8.625 20.156 1 91.38 170 ASN B C 1
ATOM 3904 O O . ASN B 1 170 ? -10.953 8.406 19.031 1 91.38 170 ASN B O 1
ATOM 3908 N N . THR B 1 171 ? -10.648 9.664 20.922 1 94.31 171 THR B N 1
ATOM 3909 C CA . THR B 1 171 ? -11.477 10.734 20.375 1 94.31 171 THR B CA 1
ATOM 3910 C C . THR B 1 171 ? -10.883 12.102 20.719 1 94.31 171 THR B C 1
ATOM 3912 O O . THR B 1 171 ? -10.328 12.297 21.797 1 94.31 171 THR B O 1
ATOM 3915 N N . PHE B 1 172 ? -10.984 13.023 19.781 1 97 172 PHE B N 1
ATOM 3916 C CA . PHE B 1 172 ? -10.562 14.406 19.953 1 97 172 PHE B CA 1
ATOM 3917 C C . PHE B 1 172 ? -11.68 15.367 19.562 1 97 172 PHE B C 1
ATOM 3919 O O . PHE B 1 172 ? -12.422 15.102 18.625 1 97 172 PHE B O 1
ATOM 3926 N N . THR B 1 173 ? -11.773 16.438 20.312 1 96.69 173 THR B N 1
ATOM 3927 C CA . THR B 1 173 ? -12.656 17.5 19.859 1 96.69 173 THR B CA 1
ATOM 3928 C C . THR B 1 173 ? -11.914 18.469 18.938 1 96.69 173 THR B C 1
ATOM 3930 O O .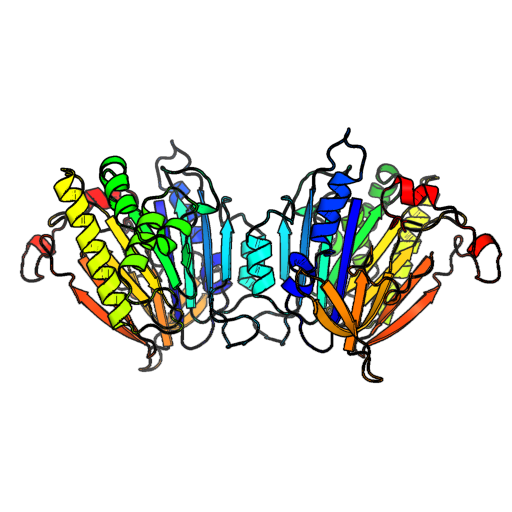 THR B 1 173 ? -10.703 18.672 19.094 1 96.69 173 THR B O 1
ATOM 3933 N N . PRO B 1 174 ? -12.656 19.078 18.047 1 96.69 174 PRO B N 1
ATOM 3934 C CA . PRO B 1 174 ? -12 20.094 17.219 1 96.69 174 PRO B CA 1
ATOM 3935 C C . PRO B 1 174 ? -11.305 21.172 18.062 1 96.69 174 PRO B C 1
ATOM 3937 O O . PRO B 1 174 ? -10.219 21.625 17.703 1 96.69 174 PRO B O 1
ATOM 3940 N N . HIS B 1 175 ? -11.898 21.516 19.141 1 96.94 175 HIS B N 1
ATOM 3941 C CA . HIS B 1 175 ? -11.344 22.562 20 1 96.94 175 HIS B CA 1
ATOM 3942 C C . HIS B 1 175 ? -10.008 22.141 20.594 1 96.94 175 HIS B C 1
ATOM 3944 O O . HIS B 1 175 ? -9.086 22.953 20.688 1 96.94 175 HIS B O 1
ATOM 3950 N N . GLU B 1 176 ? -9.93 20.891 21.016 1 97.69 176 GLU B N 1
ATOM 3951 C CA . GLU B 1 176 ? -8.672 20.375 21.547 1 97.69 176 GLU B CA 1
ATOM 3952 C C . GLU B 1 176 ? -7.559 20.453 20.516 1 97.69 176 GLU B C 1
ATOM 3954 O O . GLU B 1 176 ? -6.43 20.828 20.828 1 97.69 176 GLU B O 1
ATOM 3959 N N . LEU B 1 177 ? -7.863 20.078 19.312 1 98.44 177 LEU B N 1
ATOM 3960 C CA . LEU B 1 177 ? -6.883 20.094 18.234 1 98.44 177 LEU B CA 1
ATOM 3961 C C . LEU B 1 177 ? -6.488 21.531 17.891 1 98.44 177 LEU B C 1
ATOM 3963 O O . LEU B 1 177 ? -5.309 21.828 17.672 1 98.44 177 LEU B O 1
ATOM 3967 N N . GLN B 1 178 ? -7.445 22.438 17.906 1 98.19 178 GLN B N 1
ATOM 3968 C CA . GLN B 1 178 ? -7.211 23.859 17.656 1 98.19 178 GLN B CA 1
ATOM 3969 C C . GLN B 1 178 ? -6.27 24.453 18.703 1 98.19 178 GLN B C 1
ATOM 3971 O O . GLN B 1 178 ? -5.285 25.109 18.344 1 98.19 178 GLN B O 1
ATOM 3976 N N . LYS B 1 179 ? -6.625 24.219 19.875 1 98.5 179 LYS B N 1
ATOM 3977 C CA . LYS B 1 179 ? -5.832 24.766 20.953 1 98.5 179 LYS B CA 1
ATOM 3978 C C . LYS B 1 179 ? -4.398 24.25 20.922 1 98.5 179 LYS B C 1
ATOM 3980 O O . LYS B 1 179 ? -3.447 25.016 21.078 1 98.5 179 LYS B O 1
ATOM 3985 N N . ALA B 1 180 ? -4.289 22.922 20.734 1 98.69 180 ALA B N 1
ATOM 3986 C CA . ALA B 1 180 ? -2.961 22.328 20.656 1 98.69 180 ALA B CA 1
ATOM 3987 C C . ALA B 1 180 ? -2.15 22.938 19.516 1 98.69 180 ALA B C 1
ATOM 3989 O O . ALA B 1 180 ? -0.946 23.172 19.641 1 98.69 180 ALA B O 1
ATOM 3990 N N . MET B 1 181 ? -2.764 23.203 18.391 1 98.75 181 MET B N 1
ATOM 3991 C CA . MET B 1 181 ? -2.094 23.797 17.234 1 98.75 181 MET B CA 1
ATOM 3992 C C . MET B 1 181 ? -1.611 25.203 17.562 1 98.75 181 MET B C 1
ATOM 3994 O O . MET B 1 181 ? -0.459 25.547 17.281 1 98.75 181 MET B O 1
ATOM 3998 N N . LEU B 1 182 ? -2.48 25.984 18.172 1 98.62 182 LEU B N 1
ATOM 3999 C CA . LEU B 1 182 ? -2.125 27.359 18.547 1 98.62 182 LEU B CA 1
ATOM 4000 C C . LEU B 1 182 ? -0.972 27.359 19.547 1 98.62 182 LEU B C 1
ATOM 4002 O O . LEU B 1 182 ? -0.044 28.172 19.422 1 98.62 182 LEU B O 1
ATOM 4006 N N . ASP B 1 183 ? -1.049 26.484 20.469 1 98.62 183 ASP B N 1
ATOM 4007 C CA . ASP B 1 183 ? 0.008 26.391 21.484 1 98.62 183 ASP B CA 1
ATOM 4008 C C . ASP B 1 183 ? 1.333 25.969 20.844 1 98.62 183 ASP B C 1
ATOM 4010 O O . ASP B 1 183 ? 2.398 26.438 21.266 1 98.62 183 ASP B O 1
ATOM 4014 N N . THR B 1 184 ? 1.3 25.094 19.891 1 98.69 184 THR B N 1
ATOM 4015 C CA . THR B 1 184 ? 2.496 24.641 19.188 1 98.69 184 THR B CA 1
ATOM 4016 C C . THR B 1 184 ? 3.162 25.812 18.469 1 98.69 184 THR B C 1
ATOM 4018 O O . THR B 1 184 ? 4.367 26.031 18.609 1 98.69 184 THR B O 1
ATOM 4021 N N . ILE B 1 185 ? 2.367 26.562 17.719 1 98.62 185 ILE B N 1
ATOM 4022 C CA . ILE B 1 185 ? 2.883 27.703 16.969 1 98.62 185 ILE B CA 1
ATOM 4023 C C . ILE B 1 185 ? 3.467 28.719 17.938 1 98.62 185 ILE B C 1
ATOM 4025 O O . ILE B 1 185 ? 4.566 29.234 17.719 1 98.62 185 ILE B O 1
ATOM 4029 N N . ALA B 1 186 ? 2.752 28.969 19.016 1 98.5 186 ALA B N 1
ATOM 4030 C CA . ALA B 1 186 ? 3.211 29.922 20.016 1 98.5 186 ALA B CA 1
ATOM 4031 C C . ALA B 1 186 ? 4.551 29.5 20.609 1 98.5 186 ALA B C 1
ATOM 4033 O O . ALA B 1 186 ? 5.453 30.312 20.781 1 98.5 186 ALA B O 1
ATOM 4034 N N . ALA B 1 187 ? 4.676 28.266 20.922 1 98.12 187 ALA B N 1
ATOM 4035 C CA . ALA B 1 187 ? 5.91 27.734 21.5 1 98.12 187 ALA B CA 1
ATOM 4036 C C . ALA B 1 187 ? 7.074 27.875 20.516 1 98.12 187 ALA B C 1
ATOM 4038 O O . ALA B 1 187 ? 8.164 28.312 20.891 1 98.12 187 ALA B O 1
ATOM 4039 N N . LEU B 1 188 ? 6.863 27.484 19.297 1 98.25 188 LEU B N 1
ATOM 4040 C CA . LEU B 1 188 ? 7.91 27.562 18.281 1 98.25 188 LEU B CA 1
ATOM 4041 C C . LEU B 1 188 ? 8.367 29.016 18.094 1 98.25 188 LEU B C 1
ATOM 4043 O O . LEU B 1 188 ? 9.562 29.281 17.969 1 98.25 188 LEU B O 1
ATOM 4047 N N . ASN B 1 189 ? 7.418 29.922 18.078 1 98 189 ASN B N 1
ATOM 4048 C CA . ASN B 1 189 ? 7.75 31.328 17.969 1 98 189 ASN B CA 1
ATOM 4049 C C . ASN B 1 189 ? 8.555 31.812 19.172 1 98 189 ASN B C 1
ATOM 4051 O O . ASN B 1 189 ? 9.508 32.594 19.016 1 98 189 ASN B O 1
ATOM 4055 N N . ALA B 1 190 ? 8.164 31.406 20.312 1 97.69 190 ALA B N 1
ATOM 4056 C CA . ALA B 1 190 ? 8.875 31.797 21.531 1 97.69 190 ALA B CA 1
ATOM 4057 C C . ALA B 1 190 ? 10.312 31.266 21.5 1 97.69 190 ALA B C 1
ATOM 4059 O O . ALA B 1 190 ? 11.242 32 21.859 1 97.69 190 ALA B O 1
ATOM 4060 N N . PHE B 1 191 ? 10.469 30.031 21.109 1 97.44 191 PHE B N 1
ATOM 4061 C CA . PHE B 1 191 ? 11.797 29.438 21.031 1 97.44 191 PHE B CA 1
ATOM 4062 C C . PHE B 1 191 ? 12.656 30.188 20.016 1 97.44 191 PHE B C 1
ATOM 4064 O O . PHE B 1 191 ? 13.844 30.422 20.25 1 97.44 191 PHE B O 1
ATOM 4071 N N . ALA B 1 192 ? 12.094 30.516 18.906 1 97.19 192 ALA B N 1
ATOM 4072 C CA . ALA B 1 192 ? 12.812 31.266 17.875 1 97.19 192 ALA B CA 1
ATOM 4073 C C . ALA B 1 192 ? 13.266 32.625 18.391 1 97.19 192 ALA B C 1
ATOM 4075 O O . ALA B 1 192 ? 14.414 33.031 18.172 1 97.19 192 ALA B O 1
ATOM 4076 N N . LYS B 1 193 ? 12.398 33.281 19.078 1 96.56 193 LYS B N 1
ATOM 4077 C CA . LYS B 1 193 ? 12.703 34.594 19.656 1 96.56 193 LYS B CA 1
ATOM 4078 C C . LYS B 1 193 ? 13.844 34.469 20.672 1 96.56 193 LYS B C 1
ATOM 4080 O O . LYS B 1 193 ? 14.773 35.281 20.641 1 96.56 193 LYS B O 1
ATOM 4085 N N . GLU B 1 194 ? 13.742 33.562 21.469 1 96.75 194 GLU B N 1
ATOM 4086 C CA . GLU B 1 194 ? 14.766 33.344 22.484 1 96.75 194 GLU B CA 1
ATOM 4087 C C . GLU B 1 194 ? 16.125 33.031 21.844 1 96.75 194 GLU B C 1
ATOM 4089 O O . GLU B 1 194 ? 17.156 33.406 22.375 1 96.75 194 GLU B O 1
ATOM 4094 N N . ALA B 1 195 ? 16.062 32.344 20.75 1 96.5 195 ALA B N 1
ATOM 4095 C CA . ALA B 1 195 ? 17.297 31.938 20.062 1 96.5 195 ALA B CA 1
ATOM 4096 C C . ALA B 1 195 ? 17.812 33.062 19.172 1 96.5 195 ALA B C 1
ATOM 4098 O O . ALA B 1 195 ? 18.859 32.906 18.531 1 96.5 195 ALA B O 1
ATOM 4099 N N . GLY B 1 196 ? 17.062 34.125 19.047 1 96.31 196 GLY B N 1
ATOM 4100 C CA . GLY B 1 196 ? 17.484 35.25 18.234 1 96.31 196 GLY B CA 1
ATOM 4101 C C . GLY B 1 196 ? 17.281 35.031 16.75 1 96.31 196 GLY B C 1
ATOM 4102 O O . GLY B 1 196 ? 18.016 35.562 15.93 1 96.31 196 GLY B O 1
ATOM 4103 N N . VAL B 1 197 ? 16.312 34.188 16.406 1 95.62 197 VAL B N 1
ATOM 4104 C CA . VAL B 1 197 ? 16.031 33.906 15.008 1 95.62 197 VAL B CA 1
ATOM 4105 C C . VAL B 1 197 ? 15.398 35.125 14.352 1 95.62 197 VAL B C 1
ATOM 4107 O O . VAL B 1 197 ? 14.469 35.719 14.898 1 95.62 197 VAL B O 1
ATOM 4110 N N . THR B 1 198 ? 15.883 35.5 13.156 1 92.31 198 THR B N 1
ATOM 4111 C CA . THR B 1 198 ? 15.391 36.688 12.492 1 92.31 198 THR B CA 1
ATOM 4112 C C . THR B 1 198 ? 14.602 36.344 11.242 1 92.31 198 THR B C 1
ATOM 4114 O O . THR B 1 198 ? 13.742 37.094 10.805 1 92.31 198 THR B O 1
ATOM 4117 N N . GLU B 1 199 ? 14.883 35.219 10.688 1 94.25 199 GLU B N 1
ATOM 4118 C CA . GLU B 1 199 ? 14.148 34.75 9.5 1 94.25 199 GLU B CA 1
ATOM 4119 C C . GLU B 1 199 ? 12.766 34.25 9.875 1 94.25 199 GLU B C 1
ATOM 4121 O O . GLU B 1 199 ? 12.586 33.656 10.945 1 94.25 199 GLU B O 1
ATOM 4126 N N . PRO B 1 200 ? 11.82 34.438 8.992 1 96.38 200 PRO B N 1
ATOM 4127 C CA . PRO B 1 200 ? 10.477 33.938 9.305 1 96.38 200 PRO B CA 1
ATOM 4128 C C . PRO B 1 200 ? 10.359 32.438 9.148 1 96.38 200 PRO B C 1
ATOM 4130 O O . PRO B 1 200 ? 11.031 31.844 8.305 1 96.38 200 PRO B O 1
ATOM 4133 N N . SER B 1 201 ? 9.547 31.859 10 1 96.69 201 SER B N 1
ATOM 4134 C CA . SER B 1 201 ? 9.148 30.469 9.852 1 96.69 201 SER B CA 1
ATOM 4135 C C . SER B 1 201 ? 7.859 30.344 9.055 1 96.69 201 SER B C 1
ATOM 4137 O O . SER B 1 201 ? 6.949 31.156 9.203 1 96.69 201 SER B O 1
ATOM 4139 N N . LEU B 1 202 ? 7.812 29.406 8.164 1 96.25 202 LEU B N 1
ATOM 4140 C CA . LEU B 1 202 ? 6.602 29.031 7.434 1 96.25 202 LEU B CA 1
ATOM 4141 C C . LEU B 1 202 ? 5.984 27.766 8.016 1 96.25 202 LEU B C 1
ATOM 4143 O O . LEU B 1 202 ? 6.57 26.688 7.914 1 96.25 202 LEU B O 1
ATOM 4147 N N . MET B 1 203 ? 4.781 27.922 8.57 1 97.62 203 MET B N 1
ATOM 4148 C CA . MET B 1 203 ? 4.211 26.828 9.352 1 97.62 203 MET B CA 1
ATOM 4149 C C . MET B 1 203 ? 2.803 26.484 8.875 1 97.62 203 MET B C 1
ATOM 4151 O O . MET B 1 203 ? 1.854 26.516 9.656 1 97.62 203 MET B O 1
ATOM 4155 N N . ASN B 1 204 ? 2.666 26.125 7.562 1 98 204 ASN B N 1
ATOM 4156 C CA . ASN B 1 204 ? 1.432 25.484 7.121 1 98 204 ASN B CA 1
ATOM 4157 C C . ASN B 1 204 ? 1.312 24.062 7.672 1 98 204 ASN B C 1
ATOM 4159 O O . ASN B 1 204 ? 1.771 23.109 7.043 1 98 204 ASN B O 1
ATOM 4163 N N . PHE B 1 205 ? 0.701 23.969 8.828 1 98.56 205 PHE B N 1
ATOM 4164 C CA . PHE B 1 205 ? 0.496 22.703 9.508 1 98.56 205 PHE B CA 1
ATOM 4165 C C . PHE B 1 205 ? -0.904 22.156 9.234 1 98.56 205 PHE B C 1
ATOM 4167 O O . PHE B 1 205 ? -1.854 22.938 9.094 1 98.56 205 PHE B O 1
ATOM 4174 N N . CYS B 1 206 ? -1.01 20.859 9.18 1 98.62 206 CYS B N 1
ATOM 4175 C CA . CYS B 1 206 ? -2.307 20.203 9.094 1 98.62 206 CYS B CA 1
ATOM 4176 C C . CYS B 1 206 ? -2.363 18.984 10.008 1 98.62 206 CYS B C 1
ATOM 4178 O O . CYS B 1 206 ? -1.43 18.188 10.031 1 98.62 206 CYS B O 1
ATOM 4180 N N . ILE B 1 207 ? -3.418 18.891 10.773 1 98.75 207 ILE B N 1
ATOM 4181 C CA . ILE B 1 207 ? -3.629 17.75 11.664 1 98.75 207 ILE B CA 1
ATOM 4182 C C . ILE B 1 207 ? -5.043 17.203 11.469 1 98.75 207 ILE B C 1
ATOM 4184 O O . ILE B 1 207 ? -5.965 17.953 11.148 1 98.75 207 ILE B O 1
ATOM 4188 N N . THR B 1 208 ? -5.223 15.898 11.594 1 98.75 208 THR B N 1
ATOM 4189 C CA . THR B 1 208 ? -6.543 15.281 11.586 1 98.75 208 THR B CA 1
ATOM 4190 C C . THR B 1 208 ? -6.586 14.094 12.539 1 98.75 208 THR B C 1
ATOM 4192 O O . THR B 1 208 ? -5.551 13.484 12.828 1 98.75 208 THR B O 1
ATOM 4195 N N . ASP B 1 209 ? -7.754 13.852 13.07 1 98.12 209 ASP B N 1
ATOM 4196 C CA . ASP B 1 209 ? -8.023 12.672 13.891 1 98.12 209 ASP B CA 1
ATOM 4197 C C . ASP B 1 209 ? -8.922 11.688 13.148 1 98.12 209 ASP B C 1
ATOM 4199 O O . ASP B 1 209 ? -9.484 10.781 13.758 1 98.12 209 ASP B O 1
ATOM 4203 N N . GLY B 1 210 ? -9.094 11.898 11.859 1 97.5 210 GLY B N 1
ATOM 4204 C CA . GLY B 1 210 ? -9.969 11.047 11.07 1 97.5 210 GLY B CA 1
ATOM 4205 C C . GLY B 1 210 ? -11.391 11.578 10.984 1 97.5 210 GLY B C 1
ATOM 4206 O O . GLY B 1 210 ? -12.195 11.07 10.195 1 97.5 210 GLY B O 1
ATOM 4207 N N . GLU B 1 211 ? -11.672 12.633 11.773 1 96.62 211 GLU B N 1
ATOM 4208 C CA . GLU B 1 211 ? -13.008 13.211 11.805 1 96.62 211 GLU B CA 1
ATOM 4209 C C . GLU B 1 211 ? -12.961 14.719 11.57 1 96.62 211 GLU B C 1
ATOM 4211 O O . GLU B 1 211 ? -13.82 15.273 10.867 1 96.62 211 GLU B O 1
ATOM 4216 N N . SER B 1 212 ? -12.023 15.344 12.125 1 97.69 212 SER B N 1
ATOM 4217 C CA . SER B 1 212 ? -11.82 16.781 11.969 1 97.69 212 SER B CA 1
ATOM 4218 C C . SER B 1 212 ? -10.484 17.078 11.297 1 97.69 212 SER B C 1
ATOM 4220 O O . SER B 1 212 ? -9.594 16.219 11.273 1 97.69 212 SER B O 1
ATOM 4222 N N . VAL B 1 213 ? -10.422 18.219 10.719 1 98.56 213 VAL B N 1
ATOM 4223 C CA . VAL B 1 213 ? -9.164 18.688 10.141 1 98.56 213 VAL B CA 1
ATOM 4224 C C . VAL B 1 213 ? -8.875 20.109 10.648 1 98.56 213 VAL B C 1
ATOM 4226 O O . VAL B 1 213 ? -9.758 20.969 10.641 1 98.56 213 VAL B O 1
ATOM 4229 N N . VAL B 1 214 ? -7.688 20.328 11.117 1 98.81 214 VAL B N 1
ATOM 4230 C CA . VAL B 1 214 ? -7.207 21.656 11.477 1 98.81 214 VAL B CA 1
ATOM 4231 C C . VAL B 1 214 ? -5.969 22 10.648 1 98.81 214 VAL B C 1
ATOM 4233 O O . VAL B 1 214 ? -4.98 21.25 10.672 1 98.81 214 VAL B O 1
ATOM 4236 N N . ALA B 1 215 ? -6.016 23.062 9.961 1 98.81 215 ALA B N 1
ATOM 4237 C CA . ALA B 1 215 ? -4.898 23.5 9.125 1 98.81 215 ALA B CA 1
ATOM 4238 C C . ALA B 1 215 ? -4.578 24.969 9.367 1 98.81 215 ALA B C 1
ATOM 4240 O O . ALA B 1 215 ? -5.465 25.766 9.688 1 98.81 215 ALA B O 1
ATOM 4241 N N . THR B 1 216 ? -3.307 25.312 9.188 1 98.75 216 THR B N 1
ATOM 4242 C CA . THR B 1 216 ? -2.91 26.719 9.344 1 98.75 216 THR B CA 1
ATOM 4243 C C . THR B 1 216 ? -2.184 27.219 8.102 1 98.75 216 THR B C 1
ATOM 4245 O O . THR B 1 216 ? -1.412 26.469 7.488 1 98.75 216 THR B O 1
ATOM 4248 N N . ARG B 1 217 ? -2.484 28.312 7.672 1 97.81 217 ARG B N 1
ATOM 4249 C CA . ARG B 1 217 ? -1.606 29.109 6.828 1 97.81 217 ARG B CA 1
ATOM 4250 C C . ARG B 1 217 ? -0.919 30.203 7.637 1 97.81 217 ARG B C 1
ATOM 4252 O O . ARG B 1 217 ? -1.529 31.234 7.949 1 97.81 217 ARG B O 1
ATOM 4259 N N . TYR B 1 218 ? 0.412 29.969 7.922 1 98.06 218 TYR B N 1
ATOM 4260 C CA . TYR B 1 218 ? 1.012 30.828 8.938 1 98.06 218 TYR B CA 1
ATOM 4261 C C . TYR B 1 218 ? 2.463 31.141 8.602 1 98.06 218 TYR B C 1
ATOM 4263 O O . TYR B 1 218 ? 3.197 30.281 8.109 1 98.06 218 TYR B O 1
ATOM 4271 N N . ILE B 1 219 ? 2.811 32.375 8.906 1 97.44 219 ILE B N 1
ATOM 4272 C CA . ILE B 1 219 ? 4.191 32.844 8.828 1 97.44 219 ILE B CA 1
ATOM 4273 C C . ILE B 1 219 ? 4.504 33.719 10.023 1 97.44 219 ILE B C 1
ATOM 4275 O O . ILE B 1 219 ? 3.668 34.531 10.445 1 97.44 219 ILE B O 1
ATOM 4279 N N . SER B 1 220 ? 5.695 33.594 10.578 1 97.5 220 SER B N 1
ATOM 4280 C CA . SER B 1 220 ? 6.105 34.438 11.703 1 97.5 220 SER B CA 1
ATOM 4281 C C . SER B 1 220 ? 6.66 35.75 11.227 1 97.5 220 SER B C 1
ATOM 4283 O O . SER B 1 220 ? 7.797 36.125 11.547 1 97.5 220 SER B O 1
ATOM 4285 N N . SER B 1 221 ? 5.855 36.438 10.523 1 95.81 221 SER B N 1
ATOM 4286 C CA . SER B 1 221 ? 6.188 37.75 9.969 1 95.81 221 SER B CA 1
ATOM 4287 C C . SER B 1 221 ? 4.941 38.625 9.797 1 95.81 221 SER B C 1
ATOM 4289 O O . SER B 1 221 ? 3.883 38.125 9.414 1 95.81 221 SER B O 1
ATOM 4291 N N . ARG B 1 222 ? 5.051 39.875 9.992 1 93 222 ARG B N 1
ATOM 4292 C CA . ARG B 1 222 ? 3.938 40.812 9.805 1 93 222 ARG B CA 1
ATOM 4293 C C . ARG B 1 222 ? 3.867 41.281 8.367 1 93 222 ARG B C 1
ATOM 4295 O O . ARG B 1 222 ? 2.844 41.812 7.934 1 93 222 ARG B O 1
ATOM 4302 N N . THR B 1 223 ? 4.977 41.125 7.688 1 92.31 223 THR B N 1
ATOM 4303 C CA . THR B 1 223 ? 5.062 41.781 6.387 1 92.31 223 THR B CA 1
ATOM 4304 C C . THR B 1 223 ? 5.109 40.75 5.262 1 92.31 223 THR B C 1
ATOM 4306 O O . THR B 1 223 ? 4.656 41.031 4.148 1 92.31 223 THR B O 1
ATOM 4309 N N . ASP B 1 224 ? 5.664 39.594 5.559 1 93.31 224 ASP B N 1
ATOM 4310 C CA . ASP B 1 224 ? 5.816 38.594 4.512 1 93.31 224 ASP B CA 1
ATOM 4311 C C . ASP B 1 224 ? 4.559 37.75 4.387 1 93.31 224 ASP B C 1
ATOM 4313 O O . ASP B 1 224 ? 3.844 37.531 5.371 1 93.31 224 ASP B O 1
ATOM 4317 N N . GLU B 1 225 ? 4.363 37.281 3.197 1 92.94 225 GLU B N 1
ATOM 4318 C CA . GLU B 1 225 ? 3.244 36.375 2.92 1 92.94 225 GLU B CA 1
ATOM 4319 C C . GLU B 1 225 ? 3.592 34.938 3.268 1 92.94 225 GLU B C 1
ATOM 4321 O O . GLU B 1 225 ? 4.723 34.5 3.047 1 92.94 225 GLU B O 1
ATOM 4326 N N . ALA B 1 226 ? 2.594 34.281 3.807 1 94.56 226 ALA B N 1
ATOM 4327 C CA . ALA B 1 226 ? 2.785 32.844 4.098 1 94.56 226 ALA B CA 1
ATOM 4328 C C . ALA B 1 226 ? 2.764 32.031 2.818 1 94.56 226 ALA B C 1
ATOM 4330 O O . ALA B 1 226 ? 2.436 32.531 1.744 1 94.56 226 ALA B O 1
ATOM 4331 N N . ALA B 1 227 ? 3.213 30.734 2.928 1 92.25 227 ALA B N 1
ATOM 4332 C CA . ALA B 1 227 ? 3.082 29.812 1.811 1 92.25 227 ALA B CA 1
ATOM 4333 C C . ALA B 1 227 ? 1.62 29.641 1.404 1 92.25 227 ALA B C 1
ATOM 4335 O O . ALA B 1 227 ? 0.726 29.672 2.254 1 92.25 227 ALA B O 1
ATOM 4336 N N . SER B 1 228 ? 1.391 29.406 0.135 1 91.75 228 SER B N 1
ATOM 4337 C CA . SER B 1 228 ? 0.025 29.359 -0.379 1 91.75 228 SER B CA 1
ATOM 4338 C C . SER B 1 228 ? -0.749 28.188 0.215 1 91.75 228 SER B C 1
ATOM 4340 O O . SER B 1 228 ? -0.178 27.125 0.468 1 91.75 228 SER B O 1
ATOM 4342 N N . LEU B 1 229 ? -1.97 28.391 0.427 1 94.75 229 LEU B N 1
ATOM 4343 C CA . LEU B 1 229 ? -2.918 27.375 0.876 1 94.75 229 LEU B CA 1
ATOM 4344 C C . LEU B 1 229 ? -4.332 27.719 0.422 1 94.75 229 LEU B C 1
ATOM 4346 O O . LEU B 1 229 ? -4.797 28.844 0.615 1 94.75 229 LEU B O 1
ATOM 4350 N N . TRP B 1 230 ? -4.949 26.766 -0.141 1 94.25 230 TRP B N 1
ATOM 4351 C CA . TRP B 1 230 ? -6.262 26.969 -0.742 1 94.25 230 TRP B CA 1
ATOM 4352 C C . TRP B 1 230 ? -7.266 25.953 -0.23 1 94.25 230 TRP B C 1
ATOM 4354 O O . TRP B 1 230 ? -6.883 24.875 0.243 1 94.25 230 TRP B O 1
ATOM 4364 N N . TYR B 1 231 ? -8.555 26.266 -0.287 1 94.81 231 TYR B N 1
ATOM 4365 C CA . TYR B 1 231 ? -9.586 25.281 -0.023 1 94.81 231 TYR B CA 1
ATOM 4366 C C . TYR B 1 231 ? -10.703 25.359 -1.053 1 94.81 231 TYR B C 1
ATOM 4368 O O . TYR B 1 231 ? -10.883 26.391 -1.701 1 94.81 231 TYR B O 1
ATOM 4376 N N . SER B 1 232 ? -11.297 24.328 -1.305 1 92.88 232 SER B N 1
ATOM 4377 C CA . SER B 1 232 ? -12.469 24.188 -2.164 1 92.88 232 SER B CA 1
ATOM 4378 C C . SER B 1 232 ? -13.516 23.266 -1.525 1 92.88 232 SER B C 1
ATOM 4380 O O . SER B 1 232 ? -13.172 22.297 -0.856 1 92.88 232 SER B O 1
ATOM 4382 N N . SER B 1 233 ? -14.773 23.656 -1.626 1 92.12 233 SER B N 1
ATOM 4383 C CA . SER B 1 233 ? -15.875 22.844 -1.097 1 92.12 233 SER B CA 1
ATOM 4384 C C . SER B 1 233 ? -16.984 22.672 -2.131 1 92.12 233 SER B C 1
ATOM 4386 O O . SER B 1 233 ? -17.203 23.547 -2.961 1 92.12 233 SER B O 1
ATOM 4388 N N . GLY B 1 234 ? -17.562 21.484 -2.127 1 90.81 234 GLY B N 1
ATOM 4389 C CA . GLY B 1 234 ? -18.625 21.188 -3.066 1 90.81 234 GLY B CA 1
ATOM 4390 C C . GLY B 1 234 ? -19.328 19.875 -2.793 1 90.81 234 GLY B C 1
ATOM 4391 O O . GLY B 1 234 ? -19.281 19.359 -1.671 1 90.81 234 GLY B O 1
ATOM 4392 N N . THR B 1 235 ? -20.078 19.406 -3.822 1 89.38 235 THR B N 1
ATOM 4393 C CA . THR B 1 235 ? -20.875 18.188 -3.674 1 89.38 235 THR B CA 1
ATOM 4394 C C . THR B 1 235 ? -20.203 17 -4.352 1 89.38 235 THR B C 1
ATOM 4396 O O . THR B 1 235 ? -20.328 15.867 -3.889 1 89.38 235 THR B O 1
ATOM 4399 N N . THR B 1 236 ? -19.547 17.328 -5.445 1 86.06 236 THR B N 1
ATOM 4400 C CA . THR B 1 236 ? -18.906 16.25 -6.18 1 86.06 236 THR B CA 1
ATOM 4401 C C . THR B 1 236 ? -17.578 16.719 -6.762 1 86.06 236 THR B C 1
ATOM 4403 O O . THR B 1 236 ? -17.438 17.875 -7.188 1 86.06 236 THR B O 1
ATOM 4406 N N . PHE B 1 237 ? -16.656 15.906 -6.73 1 87.62 237 PHE B N 1
ATOM 4407 C CA . PHE B 1 237 ? -15.375 16.062 -7.406 1 87.62 237 PHE B CA 1
ATOM 4408 C C . PHE B 1 237 ? -15.164 14.961 -8.438 1 87.62 237 PHE B C 1
ATOM 4410 O O . PHE B 1 237 ? -14.914 13.812 -8.07 1 87.62 237 PHE B O 1
ATOM 4417 N N . SER B 1 238 ? -15.289 15.289 -9.695 1 87.56 238 SER B N 1
ATOM 4418 C CA . SER B 1 238 ? -15.305 14.25 -10.727 1 87.56 238 SER B CA 1
ATOM 4419 C C . SER B 1 238 ? -14.664 14.742 -12.016 1 87.56 238 SER B C 1
ATOM 4421 O O . SER B 1 238 ? -14.555 15.953 -12.242 1 87.56 238 SER B O 1
ATOM 4423 N N . GLU B 1 239 ? -14.297 13.789 -12.766 1 87.69 239 GLU B N 1
ATOM 4424 C CA . GLU B 1 239 ? -13.758 14.094 -14.094 1 87.69 239 GLU B CA 1
ATOM 4425 C C . GLU B 1 239 ? -14.859 14.523 -15.055 1 87.69 239 GLU B C 1
ATOM 4427 O O . GLU B 1 239 ? -15.789 13.758 -15.32 1 87.69 239 GLU B O 1
ATOM 4432 N N . TYR B 1 240 ? -14.727 15.719 -15.609 1 85 240 TYR B N 1
ATOM 4433 C CA . TYR B 1 240 ? -15.797 16.234 -16.453 1 85 240 TYR B CA 1
ATOM 4434 C C . TYR B 1 240 ? -15.414 16.125 -17.938 1 85 240 TYR B C 1
ATOM 4436 O O . TYR B 1 240 ? -16.266 16.25 -18.812 1 85 240 TYR B O 1
ATOM 4444 N N . ALA B 1 241 ? -14.109 15.93 -18.141 1 84.88 241 ALA B N 1
ATOM 4445 C CA . ALA B 1 241 ? -13.617 15.727 -19.516 1 84.88 241 ALA B CA 1
ATOM 4446 C C . ALA B 1 241 ? -12.406 14.797 -19.531 1 84.88 241 ALA B C 1
ATOM 4448 O O . ALA B 1 241 ? -11.695 14.68 -18.531 1 84.88 241 ALA B O 1
ATOM 4449 N N . ALA B 1 242 ? -12.227 14.164 -20.734 1 84.38 242 ALA B N 1
ATOM 4450 C CA . ALA B 1 242 ? -11.117 13.227 -20.859 1 84.38 242 ALA B CA 1
ATOM 4451 C C . ALA B 1 242 ? -9.781 13.922 -20.609 1 84.38 242 ALA B C 1
ATOM 4453 O O . ALA B 1 242 ? -9.648 15.133 -20.828 1 84.38 242 ALA B O 1
ATOM 4454 N N . GLY B 1 243 ? -8.812 13.18 -20.109 1 82.81 243 GLY B N 1
ATOM 4455 C CA . GLY B 1 243 ? -7.473 13.719 -19.891 1 82.81 243 GLY B CA 1
ATOM 4456 C C . GLY B 1 243 ? -7.234 14.172 -18.469 1 82.81 243 GLY B C 1
ATOM 4457 O O . GLY B 1 243 ? -6.406 15.047 -18.219 1 82.81 243 GLY B O 1
ATOM 4458 N N . GLY B 1 244 ? -8.07 13.727 -17.609 1 85.19 244 GLY B N 1
ATOM 4459 C CA . GLY B 1 244 ? -7.828 14.016 -16.203 1 85.19 244 GLY B CA 1
ATOM 4460 C C . GLY B 1 244 ? -8.336 15.383 -15.789 1 85.19 244 GLY B C 1
ATOM 4461 O O . GLY B 1 244 ? -7.789 15.992 -14.867 1 85.19 244 GLY B O 1
ATOM 4462 N N . LYS B 1 245 ? -9.305 15.953 -16.547 1 85.88 245 LYS B N 1
ATOM 4463 C CA . LYS B 1 245 ? -9.875 17.25 -16.188 1 85.88 245 LYS B CA 1
ATOM 4464 C C . LYS B 1 245 ? -10.977 17.094 -15.148 1 85.88 245 LYS B C 1
ATOM 4466 O O . LYS B 1 245 ? -12.062 16.578 -15.445 1 85.88 245 LYS B O 1
ATOM 4471 N N . TYR B 1 246 ? -10.633 17.625 -14.023 1 87.19 246 TYR B N 1
ATOM 4472 C CA . TYR B 1 246 ? -11.539 17.469 -12.898 1 87.19 246 TYR B CA 1
ATOM 4473 C C . TYR B 1 246 ? -12.164 18.797 -12.508 1 87.19 246 TYR B C 1
ATOM 4475 O O . TYR B 1 246 ? -11.602 19.859 -12.773 1 87.19 246 TYR B O 1
ATOM 4483 N N . LYS B 1 247 ? -13.352 18.688 -11.898 1 84.5 247 LYS B N 1
ATOM 4484 C CA . LYS B 1 247 ? -14.008 19.875 -11.375 1 84.5 247 LYS B CA 1
ATOM 4485 C C . LYS B 1 247 ? -14.742 19.578 -10.078 1 84.5 247 LYS B C 1
ATOM 4487 O O . LYS B 1 247 ? -15.164 18.453 -9.836 1 84.5 247 LYS B O 1
ATOM 4492 N N . MET B 1 248 ? -14.789 20.594 -9.281 1 86.56 248 MET B N 1
ATOM 4493 C CA . MET B 1 248 ? -15.664 20.594 -8.109 1 86.56 248 MET B CA 1
ATOM 4494 C C . MET B 1 248 ? -17.031 21.172 -8.453 1 86.56 248 MET B C 1
ATOM 4496 O O . MET B 1 248 ? -17.125 22.281 -8.953 1 86.56 248 MET B O 1
ATOM 4500 N N . SER B 1 249 ? -18.047 20.359 -8.25 1 84.75 249 SER B N 1
ATOM 4501 C CA . SER B 1 249 ? -19.391 20.844 -8.531 1 84.75 249 SER B CA 1
ATOM 4502 C C . SER B 1 249 ? -20.156 21.141 -7.246 1 84.75 249 SER B C 1
ATOM 4504 O O . SER B 1 249 ? -19.984 20.438 -6.242 1 84.75 249 SER B O 1
ATOM 4506 N N . LYS B 1 250 ? -20.906 22.234 -7.387 1 83.5 250 LYS B N 1
ATOM 4507 C CA . LYS B 1 250 ? -21.781 22.625 -6.281 1 83.5 250 LYS B CA 1
ATOM 4508 C C . LYS B 1 250 ? -23.25 22.547 -6.695 1 83.5 250 LYS B C 1
ATOM 4510 O O . LYS B 1 250 ? -23.719 23.344 -7.504 1 83.5 250 LYS B O 1
ATOM 4515 N N . ALA B 1 251 ? -23.938 21.453 -6.527 1 71.69 251 ALA B N 1
ATOM 4516 C CA . ALA B 1 251 ? -25.328 21.297 -6.941 1 71.69 251 ALA B CA 1
ATOM 4517 C C . ALA B 1 251 ? -26.281 21.672 -5.809 1 71.69 251 ALA B C 1
ATOM 4519 O O . ALA B 1 251 ? -27.328 22.281 -6.039 1 71.69 251 ALA B O 1
ATOM 4520 N N . ASP B 1 252 ? -26.172 21.062 -4.672 1 65.69 252 ASP B N 1
ATOM 4521 C CA . ASP B 1 252 ? -27.109 21.312 -3.58 1 65.69 252 ASP B CA 1
ATOM 4522 C C . ASP B 1 252 ? -26.453 22.094 -2.447 1 65.69 252 ASP B C 1
ATOM 4524 O O . ASP B 1 252 ? -25.266 22.438 -2.529 1 65.69 252 ASP B O 1
A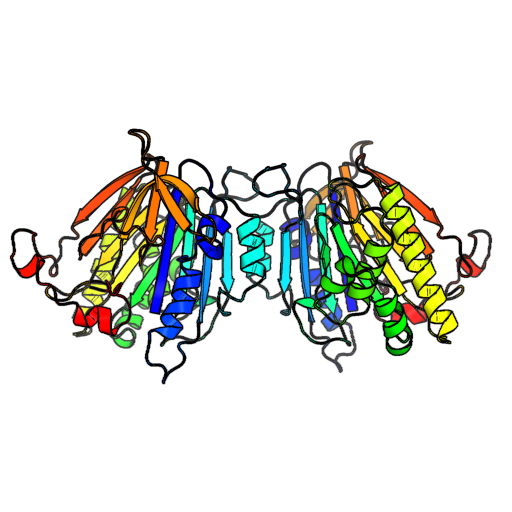TOM 4528 N N . LYS B 1 253 ? -27.312 22.641 -1.652 1 62.34 253 LYS B N 1
ATOM 4529 C CA . LYS B 1 253 ? -26.906 23.516 -0.557 1 62.34 253 LYS B CA 1
ATOM 4530 C C . LYS B 1 253 ? -25.984 22.766 0.417 1 62.34 253 LYS B C 1
ATOM 4532 O O . LYS B 1 253 ? -25.359 23.391 1.276 1 62.34 253 LYS B O 1
ATOM 4537 N N . ARG B 1 254 ? -25.797 21.391 0.175 1 69.81 254 ARG B N 1
ATOM 4538 C CA . ARG B 1 254 ? -25 20.734 1.21 1 69.81 254 ARG B CA 1
ATOM 4539 C C . ARG B 1 254 ? -23.594 20.438 0.711 1 69.81 254 ARG B C 1
ATOM 4541 O O . ARG B 1 254 ? -23.406 19.953 -0.409 1 69.81 254 ARG B O 1
ATOM 4548 N N . GLU B 1 255 ? -22.641 21 1.442 1 79.75 255 GLU B N 1
ATOM 4549 C CA . GLU B 1 255 ? -21.25 20.688 1.159 1 79.75 255 GLU B CA 1
ATOM 4550 C C . GLU B 1 255 ? -20.891 19.281 1.658 1 79.75 255 GLU B C 1
ATOM 4552 O O . GLU B 1 255 ? -20.969 19.016 2.857 1 79.75 255 GLU B O 1
ATOM 4557 N N . ASN B 1 256 ? -20.594 18.422 0.637 1 88.44 256 ASN B N 1
ATOM 4558 C CA . ASN B 1 256 ? -20.297 17.031 0.984 1 88.44 256 ASN B CA 1
ATOM 4559 C C . ASN B 1 256 ? -18.797 16.734 0.85 1 88.44 256 ASN B C 1
ATOM 4561 O O . ASN B 1 256 ? -18.344 15.664 1.233 1 88.44 256 ASN B O 1
ATOM 4565 N N . ILE B 1 257 ? -18.078 17.719 0.289 1 93.88 257 ILE B N 1
ATOM 4566 C CA . ILE B 1 257 ? -16.656 17.516 0.063 1 93.88 257 ILE B CA 1
ATOM 4567 C C . ILE B 1 257 ? -15.898 18.812 0.396 1 93.88 257 ILE B C 1
ATOM 4569 O O . ILE B 1 257 ? -16.344 19.906 0.037 1 93.88 257 ILE B O 1
ATOM 4573 N N . ILE B 1 258 ? -14.867 18.719 1.083 1 95.94 258 ILE B N 1
ATOM 4574 C CA . ILE B 1 258 ? -13.953 19.828 1.32 1 95.94 258 ILE B CA 1
ATOM 4575 C C . ILE B 1 258 ? -12.516 19.391 1.033 1 95.94 258 ILE B C 1
ATOM 4577 O O . ILE B 1 258 ? -12.086 18.328 1.477 1 95.94 258 ILE B O 1
ATOM 4581 N N . MET B 1 259 ? -11.836 20.188 0.305 1 95 259 MET B N 1
ATOM 4582 C CA . MET B 1 259 ? -10.43 19.938 0.003 1 95 259 MET B CA 1
ATOM 4583 C C . MET B 1 259 ? -9.57 21.141 0.408 1 95 259 MET B C 1
ATOM 4585 O O . MET B 1 259 ? -10 22.281 0.287 1 95 259 MET B O 1
ATOM 4589 N N . ILE B 1 260 ? -8.406 20.875 0.905 1 96.44 260 ILE B N 1
ATOM 4590 C CA . ILE B 1 260 ? -7.371 21.859 1.157 1 96.44 260 ILE B CA 1
ATOM 4591 C C . ILE B 1 260 ? -6.094 21.484 0.411 1 96.44 260 ILE B C 1
ATOM 4593 O O . ILE B 1 260 ? -5.688 20.328 0.42 1 96.44 260 ILE B O 1
ATOM 4597 N N . ALA B 1 261 ? -5.508 22.438 -0.228 1 93.62 261 ALA B N 1
ATOM 4598 C CA . ALA B 1 261 ? -4.312 22.125 -1.004 1 93.62 261 ALA B CA 1
ATOM 4599 C C . ALA B 1 261 ? -3.346 23.312 -1.019 1 93.62 261 ALA B C 1
ATOM 4601 O O . ALA B 1 261 ? -3.771 24.469 -0.969 1 93.62 261 ALA B O 1
ATOM 4602 N N . SER B 1 262 ? -2.07 22.969 -1.078 1 91.81 262 SER B N 1
ATOM 4603 C CA . SER B 1 262 ? -1.057 24 -1.22 1 91.81 262 SER B CA 1
ATOM 4604 C C . SER B 1 262 ? -1.213 24.75 -2.539 1 91.81 262 SER B C 1
ATOM 4606 O O . SER B 1 262 ? -0.914 25.938 -2.621 1 91.81 262 SER B O 1
ATOM 4608 N N . GLU B 1 263 ? -1.644 24.047 -3.512 1 85.12 263 GLU B N 1
ATOM 4609 C CA . GLU B 1 263 ? -1.969 24.578 -4.832 1 85.12 263 GLU B CA 1
ATOM 4610 C C . GLU B 1 263 ? -3.244 23.938 -5.383 1 85.12 263 GLU B C 1
ATOM 4612 O O . GLU B 1 263 ? -3.475 22.734 -5.207 1 85.12 263 GLU B O 1
ATOM 4617 N N . PRO B 1 264 ? -3.977 24.797 -6.043 1 84.06 264 PRO B N 1
ATOM 4618 C CA . PRO B 1 264 ? -5.215 24.234 -6.598 1 84.06 264 PRO B CA 1
ATOM 4619 C C . PRO B 1 264 ? -4.969 23.016 -7.484 1 84.06 264 PRO B C 1
ATOM 4621 O O . PRO B 1 264 ? -4.02 23 -8.273 1 84.06 264 PRO B O 1
ATOM 4624 N N . LEU B 1 265 ? -5.852 22.031 -7.441 1 76.88 265 LEU B N 1
ATOM 4625 C CA . LEU B 1 265 ? -5.703 20.781 -8.18 1 76.88 265 LEU B CA 1
ATOM 4626 C C . LEU B 1 265 ? -6.383 20.875 -9.539 1 76.88 265 LEU B C 1
ATOM 4628 O O . LEU B 1 265 ? -6.23 19.984 -10.375 1 76.88 265 LEU B O 1
ATOM 4632 N N . THR B 1 266 ? -7.184 21.828 -9.695 1 74.06 266 THR B N 1
ATOM 4633 C CA . THR B 1 266 ? -7.922 21.953 -10.953 1 74.06 266 THR B CA 1
ATOM 4634 C C . THR B 1 266 ? -7.543 23.234 -11.68 1 74.06 266 THR B C 1
ATOM 4636 O O . THR B 1 266 ? -6.934 24.141 -11.094 1 74.06 266 THR B O 1
ATOM 4639 N N . PHE B 1 267 ? -8 23.188 -12.867 1 66.5 267 PHE B N 1
ATOM 4640 C CA . PHE B 1 267 ? -7.707 24.344 -13.703 1 66.5 267 PHE B CA 1
ATOM 4641 C C . PHE B 1 267 ? -8.664 25.484 -13.406 1 66.5 267 PHE B C 1
ATOM 4643 O O . PHE B 1 267 ? -8.352 26.641 -13.672 1 66.5 267 PHE B O 1
ATOM 4650 N N . GLU B 1 268 ? -9.734 25.062 -12.969 1 71.31 268 GLU B N 1
ATOM 4651 C CA . GLU B 1 268 ? -10.703 26.109 -12.633 1 71.31 268 GLU B CA 1
ATOM 4652 C C . GLU B 1 268 ? -10.406 26.719 -11.266 1 71.31 268 GLU B C 1
ATOM 4654 O O . GLU B 1 268 ? -10.992 26.312 -10.258 1 71.31 268 GLU B O 1
ATOM 4659 N N . LYS B 1 269 ? -9.609 27.656 -11.289 1 69.06 269 LYS B N 1
ATOM 4660 C CA . LYS B 1 269 ? -9.172 28.328 -10.062 1 69.06 269 LYS B CA 1
ATOM 4661 C C . LYS B 1 269 ? -10.352 28.984 -9.344 1 69.06 269 LYS B C 1
ATOM 4663 O O . LYS B 1 269 ? -10.312 29.172 -8.125 1 69.06 269 LYS B O 1
ATOM 4668 N N . ALA B 1 270 ? -11.305 29.203 -10.148 1 72.81 270 ALA B N 1
ATOM 4669 C CA . ALA B 1 270 ? -12.461 29.906 -9.586 1 72.81 270 ALA B CA 1
ATOM 4670 C C . ALA B 1 270 ? -13.156 29.062 -8.523 1 72.81 270 ALA B C 1
ATOM 4672 O O . ALA B 1 270 ? -13.883 29.578 -7.684 1 72.81 270 ALA B O 1
ATOM 4673 N N . ASP B 1 271 ? -12.758 27.859 -8.5 1 82.06 271 ASP B N 1
ATOM 4674 C CA . ASP B 1 271 ? -13.406 26.969 -7.555 1 82.06 271 ASP B CA 1
ATOM 4675 C C . ASP B 1 271 ? -12.633 26.906 -6.242 1 82.06 271 ASP B C 1
ATOM 4677 O O . ASP B 1 271 ? -13.055 26.234 -5.293 1 82.06 271 ASP B O 1
ATOM 4681 N N . TRP B 1 272 ? -11.555 27.625 -6.172 1 89.62 272 TRP B N 1
ATOM 4682 C CA . TRP B 1 272 ? -10.703 27.562 -4.984 1 89.62 272 TRP B CA 1
ATOM 4683 C C . TRP B 1 272 ? -10.609 28.922 -4.312 1 89.62 272 TRP B C 1
ATOM 4685 O O . TRP B 1 272 ? -10.57 29.953 -4.984 1 89.62 272 TRP B O 1
ATOM 4695 N N . MET B 1 273 ? -10.602 28.953 -3.076 1 92.19 273 MET B N 1
ATOM 4696 C CA . MET B 1 273 ? -10.422 30.156 -2.281 1 92.19 273 MET B CA 1
ATOM 4697 C C . MET B 1 273 ? -9.125 30.109 -1.486 1 92.19 273 MET B C 1
ATOM 4699 O O . MET B 1 273 ? -8.844 29.109 -0.817 1 92.19 273 MET B O 1
ATOM 4703 N N . GLU B 1 274 ? -8.414 31.125 -1.578 1 93.06 274 GLU B N 1
ATOM 4704 C CA . GLU B 1 274 ? -7.156 31.188 -0.835 1 93.06 274 GLU B CA 1
ATOM 4705 C C . GLU B 1 274 ? -7.402 31.469 0.644 1 93.06 274 GLU B C 1
ATOM 4707 O O . GLU B 1 274 ? -8.234 32.312 0.989 1 93.06 274 GLU B O 1
ATOM 4712 N N . ILE B 1 275 ? -6.766 30.781 1.447 1 94.81 275 ILE B N 1
ATOM 4713 C CA . ILE B 1 275 ? -6.82 31.047 2.883 1 94.81 275 ILE B CA 1
ATOM 4714 C C . ILE B 1 275 ? -5.914 32.219 3.23 1 94.81 275 ILE B C 1
ATOM 4716 O O . ILE B 1 275 ? -4.785 32.312 2.748 1 94.81 275 ILE B O 1
ATOM 4720 N N . ARG B 1 276 ? -6.355 33.062 4.09 1 93.62 276 ARG B N 1
ATOM 4721 C CA . ARG B 1 276 ? -5.594 34.281 4.422 1 93.62 276 ARG B CA 1
ATOM 4722 C C . ARG B 1 276 ? -4.379 33.938 5.277 1 93.62 276 ARG B C 1
ATOM 4724 O O . ARG B 1 276 ? -4.406 32.969 6.055 1 93.62 276 ARG B O 1
ATOM 4731 N N . THR B 1 277 ? -3.34 34.719 5.07 1 95.06 277 THR B N 1
ATOM 4732 C CA . THR B 1 277 ? -2.137 34.562 5.879 1 95.06 277 THR B CA 1
ATOM 4733 C C . THR B 1 277 ? -2.465 34.688 7.363 1 95.06 277 THR B C 1
ATOM 4735 O O . THR B 1 277 ? -3.246 35.562 7.766 1 95.06 277 THR B O 1
ATOM 4738 N N . ASN B 1 278 ? -1.874 33.781 8.125 1 97.25 278 ASN B N 1
ATOM 4739 C CA . ASN B 1 278 ? -1.983 33.75 9.578 1 97.25 278 ASN B CA 1
ATOM 4740 C C . ASN B 1 278 ? -3.426 33.5 10.023 1 97.25 278 ASN B C 1
ATOM 4742 O O . ASN B 1 278 ? -3.928 34.219 10.891 1 97.25 278 ASN B O 1
ATOM 4746 N N . HIS B 1 279 ? -3.998 32.562 9.383 1 97.31 279 HIS B N 1
ATOM 4747 C CA . HIS B 1 279 ? -5.316 32.062 9.719 1 97.31 279 HIS B CA 1
ATOM 4748 C C . HIS B 1 279 ? -5.285 30.547 9.898 1 97.31 279 HIS B C 1
ATOM 4750 O O . HIS B 1 279 ? -4.395 29.875 9.375 1 97.31 279 HIS B O 1
ATOM 4756 N N . MET B 1 280 ? -6.203 30.094 10.711 1 98.25 280 MET B N 1
ATOM 4757 C CA . MET B 1 280 ? -6.445 28.672 10.906 1 98.25 280 MET B CA 1
ATOM 4758 C C . MET B 1 280 ? -7.777 28.25 10.297 1 98.25 280 MET B C 1
ATOM 4760 O O . MET B 1 280 ? -8.766 28.984 10.383 1 98.25 280 MET B O 1
ATOM 4764 N N . VAL B 1 281 ? -7.797 27.156 9.648 1 98.12 281 VAL B N 1
ATOM 4765 C CA . VAL B 1 281 ? -9.023 26.578 9.102 1 98.12 281 VAL B CA 1
ATOM 4766 C C . VAL B 1 281 ? -9.375 25.312 9.867 1 98.12 281 VAL B C 1
ATOM 4768 O O . VAL B 1 281 ? -8.516 24.453 10.094 1 98.12 281 VAL B O 1
ATOM 4771 N N . VAL B 1 282 ? -10.617 25.203 10.273 1 98.19 282 VAL B N 1
ATOM 4772 C CA . VAL B 1 282 ? -11.102 24.031 11 1 98.19 282 VAL B CA 1
ATOM 4773 C C . VAL B 1 282 ? -12.273 23.406 10.258 1 98.19 282 VAL B C 1
ATOM 4775 O O . VAL B 1 282 ? -13.266 24.078 9.961 1 98.19 282 VAL B O 1
ATOM 4778 N N . ILE B 1 283 ? -12.125 22.188 9.891 1 97.69 283 ILE B N 1
ATOM 4779 C CA . ILE B 1 283 ? -13.234 21.391 9.359 1 97.69 283 ILE B CA 1
ATOM 4780 C C . ILE B 1 283 ? -13.758 20.453 10.438 1 97.69 283 ILE B C 1
ATOM 4782 O O . ILE B 1 283 ? -13.047 19.531 10.867 1 97.69 283 ILE B O 1
ATOM 4786 N N . THR B 1 284 ? -15 20.594 10.805 1 96.31 284 THR B N 1
ATOM 4787 C CA . THR B 1 284 ? -15.586 19.797 11.875 1 96.31 284 THR B CA 1
ATOM 4788 C C . THR B 1 284 ? -16.125 18.484 11.344 1 96.31 284 THR B C 1
ATOM 4790 O O . THR B 1 284 ? -16.25 18.297 10.125 1 96.31 284 THR B O 1
ATOM 4793 N N . PRO B 1 285 ? -16.453 17.547 12.266 1 94.31 285 PRO B N 1
ATOM 4794 C CA . PRO B 1 285 ? -17.062 16.281 11.828 1 94.31 285 PRO B CA 1
ATOM 4795 C C . PRO B 1 285 ? -18.359 16.5 11.055 1 94.31 285 PRO B C 1
ATOM 4797 O O . PRO B 1 285 ? -18.703 15.68 10.203 1 94.31 285 PRO B O 1
ATOM 4800 N N . LYS B 1 286 ? -19.031 17.594 11.273 1 91.5 286 LYS B N 1
ATOM 4801 C CA . LYS B 1 286 ? -20.297 17.906 10.617 1 91.5 286 LYS B CA 1
ATOM 4802 C C . LYS B 1 286 ? -20.078 18.688 9.336 1 91.5 286 LYS B C 1
ATOM 4804 O O . LYS B 1 286 ? -21.031 19.234 8.766 1 91.5 286 LYS B O 1
ATOM 4809 N N . PHE B 1 287 ? -18.844 18.953 8.961 1 91.5 287 PHE B N 1
ATOM 4810 C CA . PHE B 1 287 ? -18.422 19.516 7.688 1 91.5 287 PHE B CA 1
ATOM 4811 C C . PHE B 1 287 ? -18.609 21.031 7.684 1 91.5 287 PHE B C 1
ATOM 4813 O O . PHE B 1 287 ? -18.781 21.641 6.625 1 91.5 287 PHE B O 1
ATOM 4820 N N . ASN B 1 288 ? -18.562 21.547 8.891 1 91.94 288 ASN B N 1
ATOM 4821 C CA . ASN B 1 288 ? -18.422 23 8.953 1 91.94 288 ASN B CA 1
ATOM 4822 C C . ASN B 1 288 ? -16.969 23.422 8.734 1 91.94 288 ASN B C 1
ATOM 4824 O O . ASN B 1 288 ? -16.047 22.781 9.227 1 91.94 288 ASN B O 1
ATOM 4828 N N . LEU B 1 289 ? -16.859 24.406 7.918 1 93.94 289 LEU B N 1
ATOM 4829 C CA . LEU B 1 289 ? -15.539 25 7.707 1 93.94 289 LEU B CA 1
ATOM 4830 C C . LEU B 1 289 ? -15.445 26.375 8.352 1 93.94 289 LEU B C 1
ATOM 4832 O O . LEU B 1 289 ? -16.203 27.281 8.008 1 93.94 289 LEU B O 1
ATOM 4836 N N . LEU B 1 290 ? -14.555 26.484 9.273 1 95.38 290 LEU B N 1
ATOM 4837 C CA . LEU B 1 290 ? -14.344 27.75 9.992 1 95.38 290 LEU B CA 1
ATOM 4838 C C . LEU B 1 290 ? -12.953 28.297 9.703 1 95.38 290 LEU B C 1
ATOM 4840 O O . LEU B 1 290 ? -11.977 27.547 9.648 1 95.38 290 LEU B O 1
ATOM 4844 N N . GLN B 1 291 ? -12.883 29.547 9.461 1 95.75 291 GLN B N 1
ATOM 4845 C CA . GLN B 1 291 ? -11.617 30.25 9.367 1 95.75 291 GLN B CA 1
ATOM 4846 C C . GLN B 1 291 ? -11.414 31.172 10.57 1 95.75 291 GLN B C 1
ATOM 4848 O O . GLN B 1 291 ? -12.25 32.031 10.852 1 95.75 291 GLN B O 1
ATOM 4853 N N . ILE B 1 292 ? -10.336 31 11.188 1 96.69 292 ILE B N 1
ATOM 4854 C CA . ILE B 1 292 ? -10.078 31.719 12.43 1 96.69 292 ILE B CA 1
ATOM 4855 C C . ILE B 1 292 ? -8.727 32.406 12.352 1 96.69 292 ILE B C 1
ATOM 4857 O O . ILE B 1 292 ? -7.699 31.781 12.117 1 96.69 292 ILE B O 1
ATOM 4861 N N . PRO B 1 293 ? -8.734 33.75 12.586 1 96.69 293 PRO B N 1
ATOM 4862 C CA . PRO B 1 293 ? -7.434 34.406 12.617 1 96.69 293 PRO B CA 1
ATOM 4863 C C . PRO B 1 293 ? -6.566 33.969 13.797 1 96.69 293 PRO B C 1
ATOM 4865 O O . PRO B 1 293 ? -7.078 33.75 14.898 1 96.69 293 PRO B O 1
ATOM 4868 N N . ILE B 1 294 ? -5.34 33.781 13.492 1 97.69 294 ILE B N 1
ATOM 4869 C CA . ILE B 1 294 ? -4.383 33.531 14.562 1 97.69 294 ILE B CA 1
ATOM 4870 C C . ILE B 1 294 ? -3.85 34.875 15.094 1 97.69 294 ILE B C 1
ATOM 4872 O O . ILE B 1 294 ? -3.029 35.531 14.445 1 97.69 294 ILE B O 1
ATOM 4876 N N . ARG B 1 295 ? -4.25 35.219 16.312 1 95.62 295 ARG B N 1
ATOM 4877 C CA . ARG B 1 295 ? -3.936 36.531 16.828 1 95.62 295 ARG B CA 1
ATOM 4878 C C . ARG B 1 295 ? -2.709 36.5 17.734 1 95.62 295 ARG B C 1
ATOM 4880 O O . ARG B 1 295 ? -2.82 36.188 18.922 1 95.62 295 ARG B O 1
ATOM 4887 N N . ASP B 1 296 ? -1.586 36.75 17.188 1 95.94 296 ASP B N 1
ATOM 4888 C CA . ASP B 1 296 ? -0.327 36.906 17.922 1 95.94 296 ASP B CA 1
ATOM 4889 C C . ASP B 1 296 ? 0.453 38.125 17.438 1 95.94 296 ASP B C 1
ATOM 4891 O O . ASP B 1 296 ? -0.133 39.094 16.938 1 95.94 296 ASP B O 1
ATOM 4895 N N . GLU B 1 297 ? 1.723 38.25 17.734 1 94.19 297 GLU B N 1
ATOM 4896 C CA . GLU B 1 297 ? 2.496 39.469 17.453 1 94.19 297 GLU B CA 1
ATOM 4897 C C . GLU B 1 297 ? 2.646 39.688 15.945 1 94.19 297 GLU B C 1
ATOM 4899 O O . GLU B 1 297 ? 3.014 40.781 15.5 1 94.19 297 GLU B O 1
ATOM 4904 N N . PHE B 1 298 ? 2.297 38.656 15.164 1 94.75 298 PHE B N 1
ATOM 4905 C CA . PHE B 1 298 ? 2.484 38.781 13.727 1 94.75 298 PHE B CA 1
ATOM 4906 C C . PHE B 1 298 ? 1.148 38.969 13.016 1 94.75 298 PHE B C 1
ATOM 4908 O O . PHE B 1 298 ? 1.089 38.969 11.781 1 94.75 298 PHE B O 1
ATOM 4915 N N . TYR B 1 299 ? 0.118 39.031 13.797 1 92.38 299 TYR B N 1
ATOM 4916 C CA . TYR B 1 299 ? -1.213 39.219 13.234 1 92.38 299 TYR B CA 1
ATOM 4917 C C . TYR B 1 299 ? -1.368 40.656 12.703 1 92.38 299 TYR B C 1
ATOM 4919 O O . TYR B 1 299 ? -0.964 41.594 13.359 1 92.38 299 TYR B O 1
ATOM 4927 N N . VAL B 1 300 ? -1.92 40.75 11.547 1 88.94 300 VAL B N 1
ATOM 4928 C CA . VAL B 1 300 ? -2.27 42.031 10.953 1 88.94 300 VAL B CA 1
ATOM 4929 C C . VAL B 1 300 ? -3.77 42.062 10.672 1 88.94 300 VAL B C 1
ATOM 4931 O O . VAL B 1 300 ? -4.277 41.312 9.844 1 88.94 300 VAL B O 1
ATOM 4934 N N . PRO B 1 301 ? -4.457 42.938 11.352 1 86.69 301 PRO B N 1
ATOM 4935 C CA . PRO B 1 301 ? -5.898 43.031 11.109 1 86.69 301 PRO B CA 1
ATOM 4936 C C . PRO B 1 301 ? -6.234 43.375 9.664 1 86.69 301 PRO B C 1
ATOM 4938 O O . PRO B 1 301 ? -5.512 44.156 9.039 1 86.69 301 PRO B O 1
ATOM 4941 N N . PRO B 1 302 ? -7.363 42.875 9.242 1 82.31 302 PRO B N 1
ATOM 4942 C CA . PRO B 1 302 ? -7.766 43.156 7.859 1 82.31 302 PRO B CA 1
ATOM 4943 C C . PRO B 1 302 ? -7.922 44.656 7.574 1 82.31 302 PRO B C 1
ATOM 4945 O O . PRO B 1 302 ? -7.805 45.094 6.426 1 82.31 302 PRO B O 1
ATOM 4948 N N . SER B 1 303 ? -8.203 45.406 8.602 1 82 303 SER B N 1
ATOM 4949 C CA . SER B 1 303 ? -8.383 46.844 8.438 1 82 303 SER B CA 1
ATOM 4950 C C . SER B 1 303 ? -7.047 47.531 8.211 1 82 303 SER B C 1
ATOM 4952 O O . SER B 1 303 ? -7.012 48.688 7.734 1 82 303 SER B O 1
ATOM 4954 N N . ASP B 1 304 ? -5.988 46.812 8.523 1 83.12 304 ASP B N 1
ATOM 4955 C CA . ASP B 1 304 ? -4.648 47.344 8.305 1 83.12 304 ASP B CA 1
ATOM 4956 C C . ASP B 1 304 ? -4.227 47.188 6.844 1 83.12 304 ASP B C 1
ATOM 4958 O O . ASP B 1 304 ? -4.281 46.094 6.289 1 83.12 304 ASP B O 1
ATOM 4962 N N . PRO B 1 305 ? -3.893 48.312 6.215 1 77.12 305 PRO B N 1
ATOM 4963 C CA . PRO B 1 305 ? -3.479 48.281 4.809 1 77.12 305 PRO B CA 1
ATOM 4964 C C . PRO B 1 305 ? -2.33 47.281 4.574 1 77.12 305 PRO B C 1
ATOM 4966 O O . PRO B 1 305 ? -2.168 46.781 3.461 1 77.12 305 PRO B O 1
ATOM 4969 N N . ALA B 1 306 ? -1.619 47.031 5.586 1 76 306 ALA B N 1
ATOM 4970 C CA . ALA B 1 306 ? -0.486 46.125 5.461 1 76 306 ALA B CA 1
ATOM 4971 C C . ALA B 1 306 ? -0.956 44.688 5.172 1 76 306 ALA B C 1
ATOM 4973 O O . ALA B 1 306 ? -0.201 43.875 4.633 1 76 306 ALA B O 1
ATOM 4974 N N . ALA B 1 307 ? -2.156 44.5 5.512 1 76.62 307 ALA B N 1
ATOM 4975 C CA . ALA B 1 307 ? -2.707 43.156 5.324 1 76.62 307 ALA B CA 1
ATOM 4976 C C . ALA B 1 307 ? -2.855 42.812 3.842 1 76.62 307 ALA B C 1
ATOM 4978 O O . ALA B 1 307 ? -2.781 41.656 3.447 1 76.62 307 ALA B O 1
ATOM 4979 N N . LEU B 1 308 ? -2.971 43.812 3.066 1 76.56 308 LEU B N 1
ATOM 4980 C CA . LEU B 1 308 ? -3.229 43.625 1.643 1 76.56 308 LEU B CA 1
ATOM 4981 C C . LEU B 1 308 ? -1.928 43.625 0.847 1 76.56 308 LEU B C 1
ATOM 4983 O O . LEU B 1 308 ? -1.913 43.281 -0.338 1 76.56 308 LEU B O 1
ATOM 4987 N N . THR B 1 309 ? -0.873 44 1.541 1 80.38 309 THR B N 1
ATOM 4988 C CA . THR B 1 309 ? 0.348 44.219 0.777 1 80.38 309 THR B CA 1
ATOM 4989 C C . THR B 1 309 ? 1.484 43.344 1.293 1 80.38 309 THR B C 1
ATOM 4991 O O . THR B 1 309 ? 2.65 43.75 1.254 1 80.38 309 THR B O 1
ATOM 4994 N N . ARG B 1 310 ? 1.145 42.219 1.723 1 87.75 310 ARG B N 1
ATOM 4995 C CA . ARG B 1 310 ? 2.219 41.375 2.211 1 87.75 310 ARG B CA 1
ATOM 4996 C C . ARG B 1 310 ? 3.178 41 1.083 1 87.75 310 ARG B C 1
ATOM 4998 O O . ARG B 1 310 ? 2.75 40.75 -0.05 1 87.75 310 ARG B O 1
ATOM 5005 N N . ASP B 1 311 ? 4.461 40.938 1.437 1 86.56 311 ASP B N 1
ATOM 5006 C CA . ASP B 1 311 ? 5.512 40.656 0.472 1 86.56 311 ASP B CA 1
ATOM 5007 C C . ASP B 1 311 ? 5.531 39.156 0.14 1 86.56 311 ASP B C 1
ATOM 5009 O O . ASP B 1 311 ? 5.664 38.312 1.033 1 86.56 311 ASP B O 1
ATOM 5013 N N . THR B 1 312 ? 5.438 38.844 -1.115 1 84.12 312 THR B N 1
ATOM 5014 C CA . THR B 1 312 ? 5.344 37.438 -1.553 1 84.12 312 THR B CA 1
ATOM 5015 C C . THR B 1 312 ? 6.73 36.875 -1.854 1 84.12 312 THR B C 1
ATOM 5017 O O . THR B 1 312 ? 6.883 35.656 -2.049 1 84.12 312 THR B O 1
ATOM 5020 N N . ASP B 1 313 ? 7.738 37.656 -1.787 1 83 313 ASP B N 1
ATOM 5021 C CA . ASP B 1 313 ? 9.062 37.25 -2.262 1 83 313 ASP B CA 1
ATOM 5022 C C . ASP B 1 313 ? 9.633 36.125 -1.421 1 83 313 ASP B C 1
ATOM 5024 O O . ASP B 1 313 ? 10.273 35.219 -1.952 1 83 313 ASP B O 1
ATOM 5028 N N . PHE B 1 314 ? 9.391 36.219 -0.217 1 84.31 314 PHE B N 1
ATOM 5029 C CA . PHE B 1 314 ? 9.992 35.219 0.672 1 84.31 314 PHE B CA 1
ATOM 5030 C C . PHE B 1 314 ? 9.445 33.844 0.375 1 84.31 314 PHE B C 1
ATOM 5032 O O . PHE B 1 314 ? 10.211 32.906 0.076 1 84.31 314 PHE B O 1
ATOM 5039 N N . ALA B 1 315 ? 8.18 33.656 0.384 1 81.06 315 ALA B N 1
ATOM 5040 C CA . ALA B 1 315 ? 7.555 32.375 0.122 1 81.06 315 ALA B CA 1
ATOM 5041 C C . ALA B 1 315 ? 7.852 31.891 -1.299 1 81.06 315 ALA B C 1
ATOM 5043 O O . ALA B 1 315 ? 8.07 30.703 -1.528 1 81.06 315 ALA B O 1
ATOM 5044 N N . TYR B 1 316 ? 7.824 32.844 -2.146 1 76.69 316 TYR B N 1
ATOM 5045 C CA . TYR B 1 316 ? 8.148 32.5 -3.531 1 76.69 316 TYR B CA 1
ATOM 5046 C C . TYR B 1 316 ? 9.57 31.984 -3.648 1 76.69 316 TYR B C 1
ATOM 5048 O O . TYR B 1 316 ? 9.82 31 -4.352 1 76.69 316 TYR B O 1
ATOM 5056 N N . GLY B 1 317 ? 10.469 32.656 -2.971 1 73.88 317 GLY B N 1
ATOM 5057 C CA . GLY B 1 317 ? 11.867 32.219 -2.984 1 73.88 317 GLY B CA 1
ATOM 5058 C C . GLY B 1 317 ? 12.078 30.828 -2.428 1 73.88 317 GLY B C 1
ATOM 5059 O O . GLY B 1 317 ? 13.023 30.141 -2.807 1 73.88 317 GLY B O 1
ATOM 5060 N N . LYS B 1 318 ? 11.109 30.5 -1.611 1 74.06 318 LYS B N 1
ATOM 5061 C CA . LYS B 1 318 ? 11.195 29.172 -1.014 1 74.06 318 LYS B CA 1
ATOM 5062 C C . LYS B 1 318 ? 10.438 28.141 -1.847 1 74.06 318 LYS B C 1
ATOM 5064 O O . LYS B 1 318 ? 10.375 26.953 -1.487 1 74.06 318 LYS B O 1
ATOM 5069 N N . GLY B 1 319 ? 9.797 28.562 -2.959 1 71.31 319 GLY B N 1
ATOM 5070 C CA . GLY B 1 319 ? 9.055 27.688 -3.85 1 71.31 319 GLY B CA 1
ATOM 5071 C C . GLY B 1 319 ? 7.695 27.281 -3.303 1 71.31 319 GLY B C 1
ATOM 5072 O O . GLY B 1 319 ? 7.164 26.234 -3.654 1 71.31 319 GLY B O 1
ATOM 5073 N N . LEU B 1 320 ? 7.125 28.094 -2.475 1 74.25 320 LEU B N 1
ATOM 5074 C CA . LEU B 1 320 ? 5.941 27.672 -1.736 1 74.25 320 LEU B CA 1
ATOM 5075 C C . LEU B 1 320 ? 4.734 28.516 -2.107 1 74.25 320 LEU B C 1
ATOM 5077 O O . LEU B 1 320 ? 3.746 28.562 -1.367 1 74.25 320 LEU B O 1
ATOM 5081 N N . LEU B 1 321 ? 4.883 29.297 -3.182 1 73.25 321 LEU B N 1
ATOM 5082 C CA . LEU B 1 321 ? 3.748 30.094 -3.652 1 73.25 321 LEU B CA 1
ATOM 5083 C C . LEU B 1 321 ? 3.285 29.609 -5.023 1 73.25 321 LEU B C 1
ATOM 5085 O O . LEU B 1 321 ? 4.105 29.266 -5.875 1 73.25 321 LEU B O 1
ATOM 5089 N N . SER B 1 322 ? 1.938 29.406 -5.148 1 65 322 SER B N 1
ATOM 5090 C CA . SER B 1 322 ? 1.363 29.078 -6.449 1 65 322 SER B CA 1
ATOM 5091 C C . SER B 1 322 ? 1.474 30.25 -7.418 1 65 322 SER B C 1
ATOM 5093 O O . SER B 1 322 ? 1.225 31.391 -7.039 1 65 322 SER B O 1
ATOM 5095 N N . VAL B 1 323 ? 2.447 30.203 -8.438 1 53.03 323 VAL B N 1
ATOM 5096 C CA . VAL B 1 323 ? 2.602 31.328 -9.359 1 53.03 323 VAL B CA 1
ATOM 5097 C C . VAL B 1 323 ? 1.333 31.484 -10.195 1 53.03 323 VAL B C 1
ATOM 5099 O O . VAL B 1 323 ? 0.855 30.516 -10.805 1 53.03 323 VAL B O 1
ATOM 5102 N N . SER B 1 324 ? 0.432 32.219 -9.648 1 45.38 324 SER B N 1
ATOM 5103 C CA . SER B 1 324 ? -0.63 32.562 -10.586 1 45.38 324 SER B CA 1
ATOM 5104 C C . SER B 1 324 ? -0.057 33.094 -11.906 1 45.38 324 SER B C 1
ATOM 5106 O O . SER B 1 324 ? 0.792 33.969 -11.914 1 45.38 324 SER B O 1
ATOM 5108 N N . ARG B 1 325 ? 0.141 32.344 -12.906 1 38.12 325 ARG B N 1
ATOM 5109 C CA . ARG B 1 325 ? 0.345 33.031 -14.172 1 38.12 325 ARG B CA 1
ATOM 5110 C C . ARG B 1 325 ? -0.648 34.156 -14.336 1 38.12 325 ARG B C 1
ATOM 5112 O O . ARG B 1 325 ? -1.861 33.969 -14.289 1 38.12 325 ARG B O 1
ATOM 5119 N N . SER B 1 326 ? -0.222 35.344 -13.805 1 26.2 326 SER B N 1
ATOM 5120 C CA . SER B 1 326 ? -0.916 36.469 -14.43 1 26.2 326 SER B CA 1
ATOM 5121 C C . SER B 1 326 ? -0.915 36.344 -15.945 1 26.2 326 SER B C 1
ATOM 5123 O O . SER B 1 326 ? 0.098 35.969 -16.547 1 26.2 326 SER B O 1
#

Secondary structure (DSSP, 8-state):
--EEEEEEEEEEEETHHHHTSSTT-HHHHHHHHHHHS-TTS------EEEEE--SS--TTT-SPPEEEEESS-GGG-HHHHHHHHH-EEEEEEEEE---SSS---GGGSSPEEETTEEEEEEEE-TTHHHHHHHHHHH--HHHHHT--S--HHHHHHHHHHHHSS-TT-S---HHHHHHHHHHHHHHHHHHHHHTT--SPPEEEEEEE-SS-EEEEE-BS-SSBPPPP-EEEEESEEEEEETTTEEEEE--SSS--EEEEESS-SSS-GGG-EEPPTTEEEEE-TT--EEEEE--STT---TTSGGGG--B-HHHHHTT-S-----/--EEEEEEEEEEEETHHHHTSSTT-HHHHHHHHHHHS-TTS------EEEEE--SS--TTT-SPPEEEEESS-GGG-HHHHHHHHH-EEEEEEEEE---SSS-S-GGGSSPEEETTEEEEEEEE-TTHHHHHHHHHHH--HHHHHT--S--HHHHHHHHHHHHSS-TT-S---HHHHHHHHHHHHHHHHHHHHHTT--SPPEEEEEEE-SS-EEEEE-BS-SSBPPPP-EEEEESEEEEEETTTEEEEE--SS---EEEEESS-SSS-GGG-EEPPTTEEEEE-TT--EEEEE--STT---TTSGGGG--B-HHHHHTT-S-----

pLDDT: mean 87.93, std 13.98, range [26.08, 98.81]